Protein AF-0000000069715672 (afdb_homodimer)

pLDDT: mean 90.46, std 9.7, range [53.53, 98.94]

Nearest PDB structures (foldseek):
  7e5w-assembly2_C  TM=7.297E-01  e=6.775E-20  Staphylococcus aureus subsp. aureus N315
  2o20-assembly3_E  TM=8.642E-01  e=7.448E-18  Lactococcus lactis
  7e5w-assembly1_A-2  TM=7.010E-01  e=9.123E-20  Staphylococcus aureus subsp. aureus N315
  3c3k-assembly1_B  TM=8.656E-01  e=1.242E-15  Actinobacillus succinogenes 130Z
  4o5a-assembly1_A-2  TM=8.797E-01  e=1.318E-15  Bifidobacterium animalis subsp. lactis DSM 10140

Solvent-accessible surface area (backbone atoms only — not comparable to full-atom values): 34368 Å² total; per-residue (Å²): 128,70,39,64,59,50,31,9,59,67,42,72,47,53,49,67,51,46,41,36,43,78,46,64,36,84,88,52,53,68,70,55,41,50,39,40,50,49,25,20,61,76,62,62,45,54,73,35,43,48,58,41,26,72,50,64,71,42,52,51,17,36,30,39,34,50,56,57,56,72,41,71,70,59,41,49,40,44,63,58,52,45,27,48,49,26,30,40,47,48,29,48,75,69,68,26,44,39,30,59,44,60,31,72,38,64,68,59,34,29,52,50,53,49,48,38,45,57,22,50,57,30,53,31,33,40,30,61,52,41,63,81,90,38,64,46,58,52,50,32,60,74,67,69,49,41,50,22,25,42,36,66,48,90,64,62,50,82,75,39,26,27,30,30,61,58,42,30,59,51,28,21,50,49,43,50,51,43,37,75,24,56,48,64,39,53,40,44,36,32,77,52,93,74,42,43,68,43,53,38,26,49,50,11,36,45,50,29,25,52,75,70,72,37,72,71,65,77,70,35,54,52,40,98,88,35,68,68,38,44,51,54,36,53,48,49,40,60,74,62,57,42,42,29,37,42,27,72,27,34,68,59,42,49,42,46,53,50,56,35,47,77,72,73,41,43,64,20,85,57,32,18,40,37,34,30,58,53,44,69,61,26,68,48,46,84,53,29,42,16,21,27,36,51,43,52,54,56,49,16,38,50,38,48,52,54,33,51,45,34,57,72,39,79,79,58,76,62,43,82,45,74,42,69,64,44,80,42,86,52,49,13,55,53,57,59,65,82,104,128,72,41,62,59,51,32,9,60,67,43,72,48,54,50,66,52,46,42,37,42,77,44,63,35,84,88,52,53,67,69,56,41,50,41,40,50,50,26,20,60,75,62,63,45,54,72,36,42,47,57,42,24,72,49,63,72,42,55,49,18,35,30,39,34,51,56,58,56,73,42,71,69,59,42,49,40,42,63,57,52,43,26,48,50,26,29,40,47,49,29,47,76,69,68,26,45,38,29,59,43,61,32,72,38,64,67,60,34,29,52,49,53,50,50,38,44,58,22,50,58,28,53,33,36,41,31,62,51,41,61,82,88,37,63,47,58,51,50,32,60,74,67,70,48,40,52,22,26,42,35,66,48,87,64,62,51,83,75,39,26,26,29,30,61,57,42,31,59,52,26,20,49,50,43,48,52,43,38,74,25,55,47,64,40,53,39,44,36,31,77,52,94,74,41,42,68,42,52,38,27,50,50,11,36,44,50,28,25,52,76,70,72,37,72,68,65,77,70,34,55,51,41,98,89,35,68,70,41,44,52,53,38,54,49,48,40,61,74,63,57,43,40,29,36,42,29,70,27,35,68,59,43,47,41,46,52,50,57,35,46,78,72,73,41,43,65,22,85,58,32,19,39,38,35,30,58,53,45,69,63,26,68,48,46,83,54,28,41,16,20,26,35,52,43,51,53,56,50,18,38,50,36,48,52,52,31,50,44,33,56,71,40,79,77,57,76,61,44,81,46,73,42,71,66,45,81,42,86,52,49,13,55,52,57,58,66,83,104

Organism: Streptococcus mutans serotype c (strain ATCC 700610 / UA159) (NCBI:txid210007)

Structure (mmCIF, N/CA/C/O backbone):
data_AF-0000000069715672-model_v1
#
loop_
_entity.id
_entity.type
_entity.pdbx_description
1 polymer 'Maltose operon transcriptional repressor'
#
loop_
_atom_site.group_PDB
_atom_site.id
_atom_site.type_symbol
_atom_site.label_atom_id
_atom_site.label_alt_id
_atom_site.label_comp_id
_atom_site.label_asym_id
_atom_site.label_entity_id
_atom_site.label_seq_id
_atom_site.pdbx_PDB_ins_code
_atom_site.Cartn_x
_atom_site.Cartn_y
_atom_site.Cartn_z
_atom_site.occupancy
_atom_site.B_iso_or_equiv
_atom_site.auth_seq_id
_atom_site.auth_comp_id
_atom_site.auth_asym_id
_atom_site.auth_atom_id
_atom_site.pdbx_PDB_model_num
ATOM 1 N N . MET A 1 1 ? 17.859 -32.969 -11.391 1 56.84 1 MET A N 1
ATOM 2 C CA . MET A 1 1 ? 16.781 -32.656 -10.445 1 56.84 1 MET A CA 1
ATOM 3 C C . MET A 1 1 ? 16.109 -33.938 -9.953 1 56.84 1 MET A C 1
ATOM 5 O O . MET A 1 1 ? 16 -34.906 -10.703 1 56.84 1 MET A O 1
ATOM 9 N N . VAL A 1 2 ? 16.109 -34.031 -8.648 1 67.75 2 VAL A N 1
ATOM 10 C CA . VAL A 1 2 ? 15.453 -35.188 -8.047 1 67.75 2 VAL A CA 1
ATOM 11 C C . VAL A 1 2 ? 14 -35.25 -8.516 1 67.75 2 VAL A C 1
ATOM 13 O O . VAL A 1 2 ? 13.297 -34.219 -8.508 1 67.75 2 VAL A O 1
ATOM 16 N N . THR A 1 3 ? 13.609 -36.312 -9.133 1 72.88 3 THR A N 1
ATOM 17 C CA . THR A 1 3 ? 12.258 -36.5 -9.656 1 72.88 3 THR A CA 1
ATOM 18 C C . THR A 1 3 ? 11.453 -37.438 -8.773 1 72.88 3 THR A C 1
ATOM 20 O O . THR A 1 3 ? 12 -38.062 -7.852 1 72.88 3 THR A O 1
ATOM 23 N N . ILE A 1 4 ? 10.203 -37.406 -9.203 1 77.44 4 ILE A N 1
ATOM 24 C CA . ILE A 1 4 ? 9.305 -38.344 -8.508 1 77.44 4 ILE A CA 1
ATOM 25 C C . ILE A 1 4 ? 9.828 -39.781 -8.656 1 77.44 4 ILE A C 1
ATOM 27 O O . ILE A 1 4 ? 9.711 -40.562 -7.734 1 77.44 4 ILE A O 1
ATOM 31 N N . LYS A 1 5 ? 10.422 -40.031 -9.773 1 81.62 5 LYS A N 1
ATOM 32 C CA . LYS A 1 5 ? 10.969 -41.344 -10.016 1 81.62 5 LYS A CA 1
ATOM 33 C C . LYS A 1 5 ? 12.141 -41.656 -9.078 1 81.62 5 LYS A C 1
ATOM 35 O O . LYS A 1 5 ? 12.281 -42.75 -8.586 1 81.62 5 LYS A O 1
ATOM 40 N N . ASP A 1 6 ? 12.852 -40.562 -8.836 1 85 6 ASP A N 1
ATOM 41 C CA . ASP A 1 6 ? 13.977 -40.719 -7.918 1 85 6 ASP A CA 1
ATOM 42 C C . ASP A 1 6 ? 13.492 -41 -6.496 1 85 6 ASP A C 1
ATOM 44 O O . ASP A 1 6 ? 14.047 -41.844 -5.805 1 85 6 ASP A O 1
ATOM 48 N N . VAL A 1 7 ? 12.484 -40.25 -6.191 1 87.31 7 VAL A N 1
ATOM 49 C CA . VAL A 1 7 ? 11.914 -40.406 -4.859 1 87.31 7 VAL A CA 1
ATOM 50 C C . VAL A 1 7 ? 11.328 -41.812 -4.727 1 87.31 7 VAL A C 1
ATOM 52 O O . VAL A 1 7 ? 11.508 -42.469 -3.703 1 87.31 7 VAL A O 1
ATOM 55 N N . ALA A 1 8 ? 10.688 -42.25 -5.75 1 88.62 8 ALA A N 1
ATOM 56 C CA . ALA A 1 8 ? 10.078 -43.594 -5.758 1 88.62 8 ALA A CA 1
ATOM 57 C C . ALA A 1 8 ? 11.141 -44.688 -5.598 1 88.62 8 ALA A C 1
ATOM 59 O O . ALA A 1 8 ? 10.969 -45.594 -4.809 1 88.62 8 ALA A O 1
ATOM 60 N N . LYS A 1 9 ? 12.156 -44.531 -6.281 1 90.44 9 LYS A N 1
ATOM 61 C CA . LYS A 1 9 ? 13.266 -45.469 -6.211 1 90.44 9 LYS A CA 1
ATOM 62 C C . LYS A 1 9 ? 13.859 -45.531 -4.809 1 90.44 9 LYS A C 1
ATOM 64 O O . LYS A 1 9 ? 14.102 -46.594 -4.262 1 90.44 9 LYS A O 1
ATOM 69 N N . GLU A 1 10 ? 14.031 -44.344 -4.289 1 90.19 10 GLU A N 1
ATOM 70 C CA . GLU A 1 10 ? 14.617 -44.25 -2.959 1 90.19 10 GLU A CA 1
ATOM 71 C C . GLU A 1 10 ? 13.695 -44.844 -1.9 1 90.19 10 GLU A C 1
ATOM 73 O O . GLU A 1 10 ? 14.164 -45.469 -0.957 1 90.19 10 GLU A O 1
ATOM 78 N N . ALA A 1 11 ? 12.477 -44.594 -2.066 1 90.94 11 ALA A N 1
ATOM 79 C CA . ALA A 1 11 ? 11.477 -45.031 -1.094 1 90.94 11 ALA A CA 1
ATOM 80 C C . ALA A 1 11 ? 11.078 -46.469 -1.342 1 90.94 11 ALA A C 1
ATOM 82 O O . ALA A 1 11 ? 10.43 -47.094 -0.502 1 90.94 11 ALA A O 1
ATOM 83 N N . GLY A 1 12 ? 11.43 -47.062 -2.467 1 91.12 12 GLY A N 1
ATOM 84 C CA . GLY A 1 12 ? 11.086 -48.438 -2.807 1 91.12 12 GLY A CA 1
ATOM 85 C C . GLY A 1 12 ? 9.625 -48.594 -3.191 1 91.12 12 GLY A C 1
ATOM 86 O O . GLY A 1 12 ? 8.992 -49.594 -2.822 1 91.12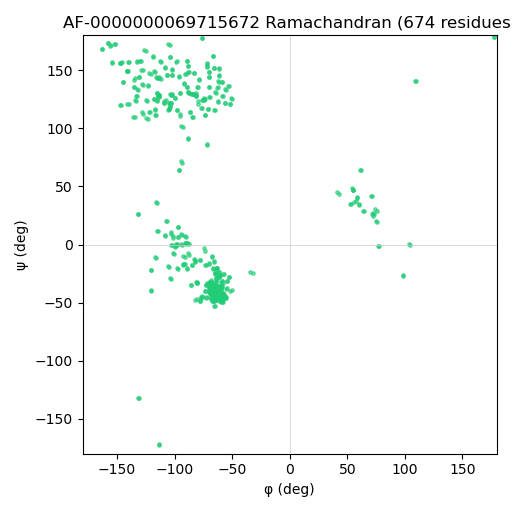 12 GLY A O 1
ATOM 87 N N . VAL A 1 13 ? 9.094 -47.562 -3.752 1 91.94 13 VAL A N 1
ATOM 88 C CA . VAL A 1 13 ? 7.691 -47.625 -4.152 1 91.94 13 VAL A CA 1
ATOM 89 C C . VAL A 1 13 ? 7.559 -47.25 -5.625 1 91.94 13 VAL A C 1
ATOM 91 O O . VAL A 1 13 ? 8.547 -46.875 -6.266 1 91.94 13 VAL A O 1
ATOM 94 N N . ASN A 1 14 ? 6.398 -47.5 -6.219 1 87.81 14 ASN A N 1
ATOM 95 C CA . ASN A 1 14 ? 6.105 -47.031 -7.57 1 87.81 14 ASN A CA 1
ATOM 96 C C . ASN A 1 14 ? 5.926 -45.531 -7.605 1 87.81 14 ASN A C 1
ATOM 98 O O . ASN A 1 14 ? 5.449 -44.938 -6.637 1 87.81 14 ASN A O 1
ATOM 102 N N . PRO A 1 15 ? 6.297 -44.875 -8.734 1 86.5 15 PRO A N 1
ATOM 103 C CA . PRO A 1 15 ? 6.082 -43.438 -8.859 1 86.5 15 PRO A CA 1
ATOM 104 C C . PRO A 1 15 ? 4.641 -43.031 -8.578 1 86.5 15 PRO A C 1
ATOM 106 O O . PRO A 1 15 ? 4.398 -41.969 -8.008 1 86.5 15 PRO A O 1
ATOM 109 N N . SER A 1 16 ? 3.76 -43.969 -8.844 1 80.69 16 SER A N 1
ATOM 110 C CA . SER A 1 16 ? 2.352 -43.688 -8.586 1 80.69 16 SER A CA 1
ATOM 111 C C . SER A 1 16 ? 2.066 -43.594 -7.094 1 80.69 16 SER A C 1
ATOM 113 O O . SER A 1 16 ? 1.187 -42.844 -6.672 1 80.69 16 SER A O 1
ATOM 115 N N . THR A 1 17 ? 2.82 -44.375 -6.367 1 84.81 17 THR A N 1
ATOM 116 C CA . THR A 1 17 ? 2.664 -44.344 -4.918 1 84.81 17 THR A CA 1
ATOM 117 C C . THR A 1 17 ? 3.143 -43 -4.348 1 84.81 17 THR A C 1
ATOM 119 O O . THR A 1 17 ? 2.516 -42.438 -3.439 1 84.81 17 THR A O 1
ATOM 122 N N . VAL A 1 18 ? 4.215 -42.469 -4.973 1 81.12 18 VAL A N 1
ATOM 123 C CA . VAL A 1 18 ? 4.719 -41.188 -4.547 1 81.12 18 VAL A CA 1
ATOM 124 C C . VAL A 1 18 ? 3.67 -40.094 -4.812 1 81.12 18 VAL A C 1
ATOM 126 O O . VAL A 1 18 ? 3.396 -39.25 -3.947 1 81.12 18 VAL A O 1
ATOM 129 N N . SER A 1 19 ? 3.051 -40.25 -5.875 1 76.25 19 SER A N 1
ATOM 130 C CA . SER A 1 19 ? 1.996 -39.312 -6.234 1 76.25 19 SER A CA 1
ATOM 131 C C . SER A 1 19 ? 0.83 -39.375 -5.254 1 76.25 19 SER A C 1
ATOM 133 O O . SER A 1 19 ? 0.292 -38.344 -4.836 1 76.25 19 SER A O 1
ATOM 135 N N . ARG A 1 20 ? 0.562 -40.594 -4.918 1 77.12 20 ARG A N 1
ATOM 136 C CA . ARG A 1 20 ? -0.55 -40.812 -3.998 1 77.12 20 ARG A CA 1
ATOM 137 C C . ARG A 1 20 ? -0.201 -40.312 -2.596 1 77.12 20 ARG A C 1
ATOM 139 O O . ARG A 1 20 ? -1.068 -39.812 -1.869 1 77.12 20 ARG A O 1
ATOM 146 N N . VAL A 1 21 ? 1.044 -40.438 -2.26 1 76.75 21 VAL A N 1
ATOM 147 C CA . VAL A 1 21 ? 1.512 -39.938 -0.976 1 76.75 21 VAL A CA 1
ATOM 148 C C . VAL A 1 21 ? 1.427 -38.406 -0.965 1 76.75 21 VAL A C 1
ATOM 150 O O . VAL A 1 21 ? 0.975 -37.812 0.015 1 76.75 21 VAL A O 1
ATOM 153 N N . LEU A 1 22 ? 1.828 -37.812 -2.086 1 74.38 22 LEU A N 1
ATOM 154 C CA . LEU A 1 22 ? 1.81 -36.375 -2.205 1 74.38 22 LEU A CA 1
ATOM 155 C C . LEU A 1 22 ? 0.383 -35.844 -2.133 1 74.38 22 LEU A C 1
ATOM 157 O O . LEU A 1 22 ? 0.158 -34.719 -1.671 1 74.38 22 LEU A O 1
ATOM 161 N N . LYS A 1 23 ? -0.587 -36.781 -2.424 1 70.5 23 LYS A N 1
ATOM 162 C CA . LYS A 1 23 ? -2.012 -36.469 -2.371 1 70.5 23 LYS A CA 1
ATOM 163 C C . LYS A 1 23 ? -2.604 -36.812 -1.012 1 70.5 23 LYS A C 1
ATOM 165 O O . LYS A 1 23 ? -3.824 -36.812 -0.833 1 70.5 23 LYS A O 1
ATOM 170 N N . ASN A 1 24 ? -1.722 -37.125 -0.187 1 72.38 24 ASN A N 1
ATOM 171 C CA . ASN A 1 24 ? -2.143 -37.625 1.109 1 72.38 24 ASN A CA 1
ATOM 172 C C . ASN A 1 24 ? -3.299 -38.625 0.968 1 72.38 24 ASN A C 1
ATOM 174 O O . ASN A 1 24 ? -4.281 -38.531 1.704 1 72.38 24 ASN A O 1
ATOM 178 N N . SER A 1 25 ? -3.166 -39.469 0.034 1 71.75 25 SER A N 1
ATOM 179 C CA . SER A 1 25 ? -4.207 -40.438 -0.252 1 71.75 25 SER A CA 1
ATOM 180 C C . SER A 1 25 ? -4.402 -41.406 0.92 1 71.75 25 SER A C 1
ATOM 182 O O . SER A 1 25 ? -3.43 -41.875 1.497 1 71.75 25 SER A O 1
ATOM 184 N N . SER A 1 26 ? -5.609 -41.531 1.248 1 76.5 26 SER A N 1
ATOM 185 C CA . SER A 1 26 ? -5.941 -42.438 2.344 1 76.5 26 SER A CA 1
ATOM 186 C C . SER A 1 26 ? -5.629 -43.875 1.981 1 76.5 26 SER A C 1
ATOM 188 O O . SER A 1 26 ? -5.539 -44.75 2.859 1 76.5 26 SER A O 1
ATOM 190 N N . SER A 1 27 ? -5.418 -44.156 0.786 1 81.38 27 SER A N 1
ATOM 191 C CA . SER A 1 27 ? -5.168 -45.5 0.332 1 81.38 27 SER A CA 1
ATOM 192 C C . SER A 1 27 ? -3.734 -45.938 0.634 1 81.38 27 SER A C 1
ATOM 194 O O . SER A 1 27 ? -3.398 -47.125 0.521 1 81.38 27 SER A O 1
ATOM 196 N N . ILE A 1 28 ? -2.969 -44.969 0.975 1 83.75 28 ILE A N 1
ATOM 197 C CA . ILE A 1 28 ? -1.564 -45.25 1.244 1 83.75 28 ILE A CA 1
ATOM 198 C C . ILE A 1 28 ? -1.325 -45.281 2.752 1 83.75 28 ILE A C 1
ATOM 200 O O . ILE A 1 28 ? -1.809 -44.438 3.484 1 83.75 28 ILE A O 1
ATOM 204 N N . SER A 1 29 ? -0.713 -46.344 3.213 1 86.75 29 SER A N 1
ATOM 205 C CA . SER A 1 29 ? -0.431 -46.5 4.637 1 86.75 29 SER A CA 1
ATOM 206 C C . SER A 1 29 ? 0.486 -45.406 5.145 1 86.75 29 SER A C 1
ATOM 208 O O . SER A 1 29 ? 1.269 -44.844 4.379 1 86.75 29 SER A O 1
ATOM 210 N N . GLN A 1 30 ? 0.321 -45.125 6.434 1 88.12 30 GLN A N 1
ATOM 211 C CA . GLN A 1 30 ? 1.159 -44.094 7.059 1 88.12 30 GLN A CA 1
ATOM 212 C C . GLN A 1 30 ? 2.637 -44.469 6.949 1 88.12 30 GLN A C 1
ATOM 214 O O . GLN A 1 30 ? 3.484 -43.594 6.758 1 88.12 30 GLN A O 1
ATOM 219 N N . LYS A 1 31 ? 2.842 -45.719 7.062 1 88.62 31 LYS A N 1
ATOM 220 C CA . LYS A 1 31 ? 4.219 -46.188 6.965 1 88.62 31 LYS A CA 1
ATOM 221 C C . LYS A 1 31 ? 4.832 -45.812 5.617 1 88.62 31 LYS A C 1
ATOM 223 O O . LYS A 1 31 ? 5.969 -45.344 5.555 1 88.62 31 LYS A O 1
ATOM 228 N N . THR A 1 32 ? 4.082 -46 4.578 1 90.12 32 THR A N 1
ATOM 229 C CA . THR A 1 32 ? 4.547 -45.688 3.232 1 90.12 32 THR A CA 1
ATOM 230 C C . THR A 1 32 ? 4.684 -44.188 3.049 1 90.12 32 THR A C 1
ATOM 232 O O . THR A 1 32 ? 5.641 -43.719 2.43 1 90.12 32 THR A O 1
ATOM 235 N N . LYS A 1 33 ? 3.789 -43.406 3.516 1 89.69 33 LYS A N 1
ATOM 236 C CA . LYS A 1 33 ? 3.861 -41.938 3.467 1 89.69 33 LYS A CA 1
ATOM 237 C C . LYS A 1 33 ? 5.148 -41.438 4.109 1 89.69 33 LYS A C 1
ATOM 239 O O . LYS A 1 33 ? 5.832 -40.594 3.549 1 89.69 33 LYS A O 1
ATOM 244 N N . ASP A 1 34 ? 5.402 -42.031 5.25 1 88.38 34 ASP A N 1
ATOM 245 C CA . ASP A 1 34 ? 6.598 -41.625 5.977 1 88.38 34 ASP A CA 1
ATOM 246 C C . ASP A 1 34 ? 7.859 -41.938 5.176 1 88.38 34 ASP A C 1
ATOM 248 O O . ASP A 1 34 ? 8.789 -41.125 5.133 1 88.38 34 ASP A O 1
ATOM 252 N N . ARG A 1 35 ? 7.859 -43.125 4.629 1 89.06 35 ARG A N 1
ATOM 253 C CA . ARG A 1 35 ? 9.008 -43.531 3.832 1 89.06 35 ARG A CA 1
ATOM 254 C C . ARG A 1 35 ? 9.227 -42.594 2.648 1 89.06 35 ARG A C 1
ATOM 256 O O . ARG A 1 35 ? 10.359 -42.219 2.344 1 89.06 35 ARG A O 1
ATOM 263 N N . VAL A 1 36 ? 8.164 -42.281 2.039 1 88.19 36 VAL A N 1
ATOM 264 C CA . VAL A 1 36 ? 8.234 -41.406 0.876 1 88.19 36 VAL A CA 1
ATOM 265 C C . VAL A 1 36 ? 8.68 -40.031 1.31 1 88.19 36 VAL A C 1
ATOM 267 O O . VAL A 1 36 ? 9.531 -39.406 0.662 1 88.19 36 VAL A O 1
ATOM 270 N N . GLN A 1 37 ? 8.141 -39.562 2.385 1 85.75 37 GLN A N 1
ATOM 271 C CA . GLN A 1 37 ? 8.516 -38.25 2.898 1 85.75 37 GLN A CA 1
ATOM 272 C C . GLN A 1 37 ? 9.992 -38.188 3.27 1 85.75 37 GLN A C 1
ATOM 274 O O . GLN A 1 37 ? 10.672 -37.219 3.014 1 85.75 37 GLN A O 1
ATOM 279 N N . GLN A 1 38 ? 10.422 -39.281 3.943 1 85.88 38 GLN A N 1
ATOM 280 C CA . GLN A 1 38 ? 11.836 -39.375 4.289 1 85.88 38 GLN A CA 1
ATOM 281 C C . GLN A 1 38 ? 12.711 -39.375 3.037 1 85.88 38 GLN A C 1
ATOM 283 O O . GLN A 1 38 ? 13.75 -38.688 3.004 1 85.88 38 GLN A O 1
ATOM 288 N N . ALA A 1 39 ? 12.297 -40.094 2.053 1 86.62 39 ALA A N 1
ATOM 289 C CA . ALA A 1 39 ? 13.031 -40.125 0.792 1 86.62 39 ALA A CA 1
ATOM 290 C C . ALA A 1 39 ? 13.094 -38.75 0.157 1 86.62 39 ALA A C 1
ATOM 292 O O . ALA A 1 39 ? 14.125 -38.344 -0.384 1 86.62 39 ALA A O 1
ATOM 293 N N . MET A 1 40 ? 11.969 -38.062 0.227 1 80.69 40 MET A N 1
ATOM 294 C CA . MET A 1 40 ? 11.922 -36.719 -0.307 1 80.69 40 MET A CA 1
ATOM 295 C C . MET A 1 40 ? 12.906 -35.812 0.424 1 80.69 40 MET A C 1
ATOM 297 O O . MET A 1 40 ? 13.625 -35.031 -0.206 1 80.69 40 MET A O 1
ATOM 301 N N . THR A 1 41 ? 12.891 -35.938 1.688 1 77.81 41 THR A N 1
ATOM 302 C CA . THR A 1 41 ? 13.789 -35.156 2.52 1 77.81 41 THR A CA 1
ATOM 303 C C . THR A 1 41 ? 15.242 -35.469 2.213 1 77.81 41 THR A C 1
ATOM 305 O O . THR A 1 41 ? 16.062 -34.562 2.027 1 77.81 41 THR A O 1
ATOM 308 N N . ASP A 1 42 ? 15.492 -36.781 2.182 1 79 42 ASP A N 1
ATOM 309 C CA . ASP A 1 42 ? 16.859 -37.25 1.957 1 79 42 ASP A CA 1
ATOM 310 C C . ASP A 1 42 ? 17.391 -36.781 0.611 1 79 42 ASP A C 1
ATOM 312 O O . ASP A 1 42 ? 18.578 -36.438 0.49 1 79 42 ASP A O 1
ATOM 316 N N . LEU A 1 43 ? 16.469 -36.75 -0.317 1 80.56 43 LEU A N 1
ATOM 317 C CA . LEU A 1 43 ? 16.891 -36.406 -1.671 1 80.56 43 LEU A CA 1
ATOM 318 C C . LEU A 1 43 ? 16.75 -34.906 -1.911 1 80.56 43 LEU A C 1
ATOM 320 O O . LEU A 1 43 ? 17.156 -34.375 -2.955 1 80.56 43 LEU A O 1
ATOM 324 N N . GLY A 1 44 ? 16.109 -34.312 -0.968 1 72.31 44 GLY A N 1
ATOM 325 C CA . GLY A 1 44 ? 15.844 -32.906 -1.137 1 72.31 44 GLY A CA 1
ATOM 326 C C . GLY A 1 44 ? 14.789 -32.594 -2.188 1 72.31 44 GLY A C 1
ATOM 327 O O . GLY A 1 44 ? 14.875 -31.609 -2.906 1 72.31 44 GLY A O 1
ATOM 328 N N . TYR A 1 45 ? 13.938 -33.688 -2.311 1 69.94 45 TYR A N 1
ATOM 329 C CA . TYR A 1 45 ? 12.906 -33.562 -3.336 1 69.94 45 TYR A CA 1
ATOM 330 C C . TYR A 1 45 ? 11.797 -32.625 -2.883 1 69.94 45 TYR A C 1
ATOM 332 O O . TYR A 1 45 ? 11.273 -32.75 -1.775 1 69.94 45 TYR A O 1
ATOM 340 N N . VAL A 1 46 ? 11.586 -31.594 -3.768 1 67 46 VAL A N 1
ATOM 341 C CA . VAL A 1 46 ? 10.43 -30.719 -3.611 1 67 46 VAL A CA 1
ATOM 342 C C . VAL A 1 46 ? 9.508 -30.859 -4.82 1 67 46 VAL A C 1
ATOM 344 O O . VAL A 1 46 ? 9.938 -30.672 -5.961 1 67 46 VAL A O 1
ATOM 347 N N . PRO A 1 47 ? 8.266 -31.5 -4.48 1 64.5 47 PRO A N 1
ATOM 348 C CA . PRO A 1 47 ? 7.367 -31.672 -5.625 1 64.5 47 PRO A CA 1
ATOM 349 C C . PRO A 1 47 ? 7.168 -30.375 -6.418 1 64.5 47 PRO A C 1
ATOM 351 O O . PRO A 1 47 ? 6.992 -29.312 -5.824 1 64.5 47 PRO A O 1
ATOM 354 N N . ASN A 1 48 ? 7.477 -30.578 -7.727 1 67.19 48 ASN A N 1
ATOM 355 C CA . ASN A 1 48 ? 7.219 -29.406 -8.562 1 67.19 48 ASN A CA 1
ATOM 356 C C . ASN A 1 48 ? 5.727 -29.172 -8.758 1 67.19 48 ASN A C 1
ATOM 358 O O . ASN A 1 48 ? 4.918 -30.078 -8.547 1 67.19 48 ASN A O 1
ATOM 362 N N . LEU A 1 49 ? 5.363 -27.969 -8.977 1 65.81 49 LEU A N 1
ATOM 363 C CA . LEU A 1 49 ? 3.973 -27.531 -9.078 1 65.81 49 LEU A CA 1
ATOM 364 C C . LEU A 1 49 ? 3.193 -28.422 -10.039 1 65.81 49 LEU A C 1
ATOM 366 O O . LEU A 1 49 ? 2.049 -28.797 -9.766 1 65.81 49 LEU A O 1
ATOM 370 N N . ALA A 1 50 ? 3.836 -28.781 -11.078 1 63.56 50 ALA A N 1
ATOM 371 C CA . ALA A 1 50 ? 3.158 -29.609 -12.07 1 63.56 50 ALA A CA 1
ATOM 372 C C . ALA A 1 50 ? 2.75 -30.953 -11.484 1 63.56 50 ALA A C 1
ATOM 374 O O . ALA A 1 50 ? 1.628 -31.422 -11.703 1 63.56 50 ALA A O 1
ATOM 375 N N . ALA A 1 51 ? 3.633 -31.469 -10.75 1 61.12 51 ALA A N 1
ATOM 376 C CA . ALA A 1 51 ? 3.363 -32.75 -10.125 1 61.12 51 ALA A CA 1
ATOM 377 C C . ALA A 1 51 ? 2.275 -32.625 -9.062 1 61.12 51 ALA A C 1
ATOM 379 O O . ALA A 1 51 ? 1.405 -33.5 -8.953 1 61.12 51 ALA A O 1
ATOM 380 N N . GLN A 1 52 ? 2.393 -31.578 -8.414 1 63.75 52 GLN A N 1
ATOM 381 C CA . GLN A 1 52 ? 1.401 -31.344 -7.363 1 63.75 52 GLN A CA 1
ATOM 382 C C . GLN A 1 52 ? 0.013 -31.125 -7.961 1 63.75 52 GLN A C 1
ATOM 384 O O . GLN A 1 52 ? -0.977 -31.656 -7.449 1 63.75 52 GLN A O 1
ATOM 389 N N . MET A 1 53 ? 0.019 -30.391 -8.969 1 66.5 53 MET A N 1
ATOM 390 C CA . MET A 1 53 ? -1.245 -30.094 -9.641 1 66.5 53 MET A CA 1
ATOM 391 C C . MET A 1 53 ? -1.86 -31.359 -10.219 1 66.5 53 MET A C 1
ATOM 393 O O . MET A 1 53 ? -3.076 -31.562 -10.148 1 66.5 53 MET A O 1
ATOM 397 N N . LEU A 1 54 ? -1.056 -32.188 -10.734 1 59.03 54 LEU A N 1
ATOM 398 C CA . LEU A 1 54 ? -1.528 -33.438 -11.305 1 59.03 54 LEU A CA 1
ATOM 399 C C . LEU A 1 54 ? -2.061 -34.375 -10.211 1 59.03 54 LEU A C 1
ATOM 401 O O . LEU A 1 54 ? -3.033 -35.094 -10.43 1 59.03 54 LEU A O 1
ATOM 405 N N . ALA A 1 55 ? -1.447 -34.188 -9.117 1 56.19 55 ALA A N 1
ATOM 406 C CA . ALA A 1 55 ? -1.823 -35.062 -8.008 1 56.19 55 ALA A CA 1
ATOM 407 C C . ALA A 1 55 ? -3.08 -34.562 -7.309 1 56.19 55 ALA A C 1
ATOM 409 O O . ALA A 1 55 ? -4.012 -35.344 -7.059 1 56.19 55 ALA A O 1
ATOM 410 N N . SER A 1 56 ? -3.117 -33.344 -7.016 1 62.81 56 SER A N 1
ATOM 411 C CA . SER A 1 56 ? -4.176 -32.812 -6.164 1 62.81 56 SER A CA 1
ATOM 412 C C . SER A 1 56 ? -5.203 -32.031 -6.98 1 62.81 56 SER A C 1
ATOM 414 O O . SER A 1 56 ? -6.324 -31.797 -6.52 1 62.81 56 SER A O 1
ATOM 416 N N . GLY A 1 57 ? -4.797 -31.641 -8.148 1 70.56 57 GLY A N 1
ATOM 417 C CA . GLY A 1 57 ? -5.645 -30.75 -8.93 1 70.56 57 GLY A CA 1
ATOM 418 C C . GLY A 1 57 ? -5.59 -29.312 -8.461 1 70.56 57 GLY A C 1
ATOM 419 O O . GLY A 1 57 ? -6.266 -28.438 -9.016 1 70.56 57 GLY A O 1
ATOM 420 N N . LEU A 1 58 ? -4.777 -29.203 -7.383 1 79.12 58 LEU A N 1
ATOM 421 C CA . LEU A 1 58 ? -4.691 -27.859 -6.82 1 79.12 58 LEU A CA 1
ATOM 422 C C . LEU A 1 58 ? -3.35 -27.219 -7.156 1 79.12 58 LEU A C 1
ATOM 424 O O . LEU A 1 58 ? -2.322 -27.891 -7.199 1 79.12 58 LEU A O 1
ATOM 428 N N . THR A 1 59 ? -3.402 -25.953 -7.336 1 85.12 59 THR A N 1
ATOM 429 C CA . THR A 1 59 ? -2.195 -25.188 -7.613 1 85.12 59 THR A CA 1
ATOM 430 C C . THR A 1 59 ? -1.551 -24.703 -6.316 1 85.12 59 THR A C 1
ATOM 432 O O . THR A 1 59 ? -0.382 -24.312 -6.305 1 85.12 59 THR A O 1
ATOM 435 N N . HIS A 1 60 ? -2.289 -24.641 -5.223 1 89 60 HIS A N 1
ATOM 436 C CA . HIS A 1 60 ? -1.882 -24.078 -3.945 1 89 60 HIS A CA 1
ATOM 437 C C . HIS A 1 60 ? -1.489 -22.609 -4.098 1 89 60 HIS A C 1
ATOM 439 O O . HIS A 1 60 ? -0.456 -22.188 -3.578 1 89 60 HIS A O 1
ATOM 445 N N . CYS A 1 61 ? -2.242 -21.953 -4.871 1 93.06 61 CYS A N 1
ATOM 446 C CA . CYS A 1 61 ? -2.117 -20.516 -5.09 1 93.06 61 CYS A CA 1
ATOM 447 C C . CYS A 1 61 ? -3.48 -19.844 -5.062 1 93.06 61 CYS A C 1
ATOM 449 O O . CYS A 1 61 ? -4.457 -20.375 -5.59 1 93.06 61 CYS A O 1
ATOM 451 N N . VAL A 1 62 ? -3.531 -18.734 -4.375 1 96.62 62 VAL A N 1
ATOM 452 C CA . VAL A 1 62 ? -4.766 -17.953 -4.383 1 96.62 62 VAL A CA 1
ATOM 453 C C . VAL A 1 62 ? -4.527 -16.625 -5.074 1 96.62 62 VAL A C 1
ATOM 455 O O . VAL A 1 62 ? -3.422 -16.078 -5.027 1 96.62 62 VAL A O 1
ATOM 458 N N . GLY A 1 63 ? -5.535 -16.188 -5.785 1 97.94 63 GLY A N 1
ATOM 459 C CA . GLY A 1 63 ? -5.48 -14.883 -6.422 1 97.94 63 GLY A CA 1
ATOM 460 C C . GLY A 1 63 ? -6.133 -13.789 -5.598 1 97.94 63 GLY A C 1
ATOM 461 O O . GLY A 1 63 ? -7.223 -13.977 -5.059 1 97.94 63 GLY A O 1
ATOM 462 N N . VAL A 1 64 ? -5.441 -12.703 -5.422 1 98.38 64 VAL A N 1
ATOM 463 C CA . VAL A 1 64 ? -6.023 -11.523 -4.785 1 98.38 64 VAL A CA 1
ATOM 464 C C . VAL A 1 64 ? -6.316 -10.461 -5.84 1 98.38 64 VAL A C 1
ATOM 466 O O . VAL A 1 64 ? -5.406 -10 -6.535 1 98.38 64 VAL A O 1
ATOM 469 N N . VAL A 1 65 ? -7.598 -10.062 -5.926 1 97.62 65 VAL A N 1
ATOM 470 C CA . VAL A 1 65 ? -8.062 -9.148 -6.961 1 97.62 65 VAL A CA 1
ATOM 471 C C . VAL A 1 65 ? -8.281 -7.758 -6.367 1 97.62 65 VAL A C 1
ATOM 473 O O . VAL A 1 65 ? -9.117 -7.586 -5.473 1 97.62 65 VAL A O 1
ATOM 476 N N . PHE A 1 66 ? -7.516 -6.82 -6.848 1 95.5 66 PHE A N 1
ATOM 477 C CA . PHE A 1 66 ? -7.656 -5.434 -6.422 1 95.5 66 PHE A CA 1
ATOM 478 C C . PHE A 1 66 ? -8.672 -4.703 -7.289 1 95.5 66 PHE A C 1
ATOM 480 O O . PHE A 1 66 ? -8.922 -5.094 -8.43 1 95.5 66 PHE A O 1
ATOM 487 N N . PRO A 1 67 ? -9.297 -3.662 -6.711 1 91.5 67 PRO A N 1
ATOM 488 C CA . PRO A 1 67 ? -10.086 -2.809 -7.602 1 91.5 67 PRO A CA 1
ATOM 489 C C . PRO A 1 67 ? -9.219 -2.057 -8.609 1 91.5 67 PRO A C 1
ATOM 491 O O . PRO A 1 67 ? -7.996 -2.018 -8.477 1 91.5 67 PRO A O 1
ATOM 494 N N . PRO A 1 68 ? -9.906 -1.582 -9.633 1 87.75 68 PRO A N 1
ATOM 495 C CA . PRO A 1 68 ? -9.117 -0.74 -10.531 1 87.75 68 PRO A CA 1
ATOM 496 C C . PRO A 1 68 ? -8.375 0.376 -9.797 1 87.75 68 PRO A C 1
ATOM 498 O O . PRO A 1 68 ? -8.984 1.124 -9.031 1 87.75 68 PRO A O 1
ATOM 501 N N . LEU A 1 69 ? -7.082 0.357 -9.93 1 81.81 69 LEU A N 1
ATOM 502 C CA . LEU A 1 69 ? -6.215 1.303 -9.234 1 81.81 69 LEU A CA 1
ATOM 503 C C . LEU A 1 69 ? -5.867 2.482 -10.141 1 81.81 69 LEU A C 1
ATOM 505 O O . LEU A 1 69 ? -4.703 2.672 -10.5 1 81.81 69 LEU A O 1
ATOM 509 N N . THR A 1 70 ? -6.891 3.262 -10.523 1 75.62 70 THR A N 1
ATOM 510 C CA . THR A 1 70 ? -6.734 4.301 -11.539 1 75.62 70 THR A CA 1
ATOM 511 C C . THR A 1 70 ? -6.406 5.641 -10.891 1 75.62 70 THR A C 1
ATOM 513 O O . THR A 1 70 ? -5.957 6.57 -11.562 1 75.62 70 THR A O 1
ATOM 516 N N . SER A 1 71 ? -6.637 5.805 -9.578 1 73.5 71 SER A N 1
ATOM 517 C CA . SER A 1 71 ? -6.375 7.086 -8.93 1 73.5 71 SER A CA 1
ATOM 518 C C . SER A 1 71 ? -5.27 6.965 -7.887 1 73.5 71 SER A C 1
ATOM 520 O O . SER A 1 71 ? -5.148 5.934 -7.223 1 73.5 71 SER A O 1
ATOM 522 N N . PRO A 1 72 ? -4.465 8.07 -7.82 1 70.19 72 PRO A N 1
ATOM 523 C CA . PRO A 1 72 ? -3.43 8.078 -6.781 1 70.19 72 PRO A CA 1
ATOM 524 C C . PRO A 1 72 ? -3.992 7.836 -5.383 1 70.19 72 PRO A C 1
ATOM 526 O O . PRO A 1 72 ? -3.344 7.191 -4.559 1 70.19 72 PRO A O 1
ATOM 529 N N . ASP A 1 73 ? -5.203 8.273 -5.172 1 71.88 73 ASP A N 1
ATOM 530 C CA . ASP A 1 73 ? -5.797 8.133 -3.85 1 71.88 73 ASP A CA 1
ATOM 531 C C . ASP A 1 73 ? -6.086 6.664 -3.535 1 71.88 73 ASP A C 1
ATOM 533 O O . ASP A 1 73 ? -5.914 6.223 -2.396 1 71.88 73 ASP A O 1
ATOM 537 N N . ARG A 1 74 ? -6.473 5.969 -4.566 1 75.31 74 ARG A N 1
ATOM 538 C CA . ARG A 1 74 ? -6.738 4.547 -4.371 1 75.31 74 ARG A CA 1
ATOM 539 C C . ARG A 1 74 ? -5.438 3.764 -4.211 1 75.31 74 ARG A C 1
ATOM 541 O O . ARG A 1 74 ? -5.344 2.865 -3.371 1 75.31 74 ARG A O 1
ATOM 548 N N . LEU A 1 75 ? -4.492 4.145 -5.004 1 76.88 75 LEU A N 1
ATOM 549 C CA . LEU A 1 75 ? -3.199 3.471 -4.969 1 76.88 75 LEU A CA 1
ATOM 550 C C . LEU A 1 75 ? -2.508 3.693 -3.627 1 76.88 75 LEU A C 1
ATOM 552 O O . LEU A 1 75 ? -1.712 2.861 -3.188 1 76.88 75 LEU A O 1
ATOM 556 N N . SER A 1 76 ? -2.9 4.77 -3.025 1 78.19 76 SER A N 1
ATOM 557 C CA . SER A 1 76 ? -2.223 5.152 -1.79 1 78.19 76 SER A CA 1
ATOM 558 C C . SER A 1 76 ? -3.004 4.688 -0.565 1 78.19 76 SER A C 1
ATOM 560 O O . SER A 1 76 ? -2.643 5.016 0.568 1 78.19 76 SER A O 1
ATOM 562 N N . GLU A 1 77 ? -4.051 3.93 -0.786 1 84.38 77 GLU A N 1
ATOM 563 C CA . GLU A 1 77 ? -4.836 3.418 0.334 1 84.38 77 GLU A CA 1
ATOM 564 C C . GLU A 1 77 ? -4.074 2.34 1.098 1 84.38 77 GLU A C 1
ATOM 566 O O . GLU A 1 77 ? -3.793 1.269 0.555 1 84.38 77 GLU A O 1
ATOM 571 N N . PRO A 1 78 ? -3.77 2.629 2.377 1 89.06 78 PRO A N 1
ATOM 572 C CA . PRO A 1 78 ? -2.955 1.688 3.152 1 89.06 78 PRO A CA 1
ATOM 573 C C . PRO A 1 78 ? -3.633 0.333 3.334 1 89.06 78 PRO A C 1
ATOM 575 O O . PRO A 1 78 ? -2.955 -0.675 3.555 1 89.06 78 PRO A O 1
ATOM 578 N N . PHE A 1 79 ? -4.938 0.283 3.174 1 91.56 79 PHE A N 1
ATOM 579 C CA . PHE A 1 79 ? -5.719 -0.935 3.357 1 91.56 79 PHE A CA 1
ATOM 580 C C . PHE A 1 79 ? -5.184 -2.061 2.48 1 91.56 79 PHE A C 1
ATOM 582 O O . PHE A 1 79 ? -5.066 -3.203 2.93 1 91.56 79 PHE A O 1
ATOM 589 N N . PHE A 1 80 ? -4.766 -1.767 1.296 1 93 80 PHE A N 1
ATOM 590 C CA . PHE A 1 80 ? -4.461 -2.787 0.301 1 93 80 PHE A CA 1
ATOM 591 C C . PHE A 1 80 ? -3.168 -3.516 0.652 1 93 80 PHE A C 1
ATOM 593 O O . PHE A 1 80 ? -3.119 -4.746 0.633 1 93 80 PHE A O 1
ATOM 600 N N . MET A 1 81 ? -2.168 -2.779 1.012 1 92.38 81 MET A N 1
ATOM 601 C CA . MET A 1 81 ? -0.924 -3.449 1.379 1 92.38 81 MET A CA 1
ATOM 602 C C . MET A 1 81 ? -1.076 -4.195 2.701 1 92.38 81 MET A C 1
ATOM 604 O O . MET A 1 81 ? -0.502 -5.27 2.881 1 92.38 81 MET A O 1
ATOM 608 N N . GLU A 1 82 ? -1.847 -3.613 3.584 1 93.12 82 GLU A N 1
ATOM 609 C CA . GLU A 1 82 ? -2.061 -4.242 4.883 1 93.12 82 GLU A CA 1
ATOM 610 C C . GLU A 1 82 ? -2.783 -5.578 4.734 1 93.12 82 GLU A C 1
ATOM 612 O O . GLU A 1 82 ? -2.367 -6.582 5.316 1 93.12 82 GLU A O 1
ATOM 617 N N . ILE A 1 83 ? -3.824 -5.555 3.965 1 95.56 83 ILE A N 1
ATOM 618 C CA . ILE A 1 83 ? -4.609 -6.777 3.842 1 95.56 83 ILE A CA 1
ATOM 619 C C . ILE A 1 83 ? -3.84 -7.801 3.01 1 95.56 83 ILE A C 1
ATOM 621 O O . ILE A 1 83 ? -3.924 -9.008 3.264 1 95.56 83 ILE A O 1
ATOM 625 N N . LEU A 1 84 ? -3.094 -7.332 2.023 1 95.44 84 LEU A N 1
ATOM 626 C CA . LEU A 1 84 ? -2.275 -8.242 1.225 1 95.44 84 LEU A CA 1
ATOM 627 C C . LEU A 1 84 ? -1.247 -8.953 2.096 1 95.44 84 LEU A C 1
ATOM 629 O O . LEU A 1 84 ? -1.036 -10.156 1.952 1 95.44 84 LEU A O 1
ATOM 633 N N . ALA A 1 85 ? -0.618 -8.211 2.971 1 94.5 85 ALA A N 1
ATOM 634 C CA . ALA A 1 85 ? 0.35 -8.789 3.896 1 94.5 85 ALA A CA 1
ATOM 635 C C . ALA A 1 85 ? -0.308 -9.836 4.797 1 94.5 85 ALA A C 1
ATOM 637 O O . ALA A 1 85 ? 0.249 -10.914 5.016 1 94.5 85 ALA A O 1
ATOM 638 N N . ALA A 1 86 ? -1.492 -9.516 5.281 1 95.44 86 ALA A N 1
ATOM 639 C CA . ALA A 1 86 ? -2.225 -10.438 6.148 1 95.44 86 ALA A CA 1
ATOM 640 C C . ALA A 1 86 ? -2.59 -11.719 5.41 1 95.44 86 ALA A C 1
ATOM 642 O O . ALA A 1 86 ? -2.406 -12.82 5.934 1 95.44 86 ALA A O 1
ATOM 643 N N . ILE A 1 87 ? -3.07 -11.586 4.188 1 97.56 87 ILE A N 1
ATOM 644 C CA . ILE A 1 87 ? -3.449 -12.727 3.365 1 97.56 87 ILE A CA 1
ATOM 645 C C . ILE A 1 87 ? -2.221 -13.586 3.074 1 97.56 87 ILE A C 1
ATOM 647 O O . ILE A 1 87 ? -2.264 -14.812 3.211 1 97.56 87 ILE A O 1
ATOM 651 N N . ASN A 1 88 ? -1.134 -12.922 2.684 1 96.44 88 ASN A N 1
ATOM 652 C CA . ASN A 1 88 ? 0.082 -13.648 2.336 1 96.44 88 ASN A CA 1
ATOM 653 C C . ASN A 1 88 ? 0.649 -14.398 3.539 1 96.44 88 ASN A C 1
ATOM 655 O O . ASN A 1 88 ? 1.141 -15.523 3.402 1 96.44 88 ASN A O 1
ATOM 659 N N . ASN A 1 89 ? 0.647 -13.734 4.68 1 93.88 89 ASN A N 1
ATOM 660 C CA . ASN A 1 89 ? 1.129 -14.391 5.887 1 93.88 89 ASN A CA 1
ATOM 661 C C . ASN A 1 89 ? 0.33 -15.656 6.191 1 93.88 89 ASN A C 1
ATOM 663 O O . ASN A 1 89 ? 0.907 -16.703 6.484 1 93.88 89 ASN A O 1
ATOM 667 N N . GLU A 1 90 ? -0.968 -15.531 6.102 1 95.5 90 GLU A N 1
ATOM 668 C CA . GLU A 1 90 ? -1.829 -16.688 6.348 1 95.5 90 GLU A CA 1
ATOM 669 C C . GLU A 1 90 ? -1.652 -17.75 5.27 1 95.5 90 GLU A C 1
ATOM 671 O O . GLU A 1 90 ? -1.642 -18.938 5.566 1 95.5 90 GLU A O 1
ATOM 676 N N . ALA A 1 91 ? -1.541 -17.312 4.016 1 95.62 91 ALA A N 1
ATOM 677 C CA . ALA A 1 91 ? -1.334 -18.234 2.904 1 95.62 91 ALA A CA 1
ATOM 678 C C . ALA A 1 91 ? -0.043 -19.031 3.082 1 95.62 91 ALA A C 1
ATOM 680 O O . ALA A 1 91 ? -0.024 -20.25 2.887 1 95.62 91 ALA A O 1
ATOM 681 N N . SER A 1 92 ? 0.979 -18.328 3.467 1 91.88 92 SER A N 1
ATOM 682 C CA . SER A 1 92 ? 2.273 -18.984 3.666 1 91.88 92 SER A CA 1
ATOM 683 C C . SER A 1 92 ? 2.197 -20.047 4.742 1 91.88 92 SER A C 1
ATOM 685 O O . SER A 1 92 ? 2.791 -21.125 4.602 1 91.88 92 SER A O 1
ATOM 687 N N . ARG A 1 93 ? 1.455 -19.766 5.758 1 90.56 93 ARG A N 1
ATOM 688 C CA . ARG A 1 93 ? 1.275 -20.734 6.844 1 90.56 93 ARG A CA 1
ATOM 689 C C . ARG A 1 93 ? 0.552 -21.984 6.359 1 90.56 93 ARG A C 1
ATOM 691 O O . ARG A 1 93 ? 0.72 -23.062 6.93 1 90.56 93 ARG A O 1
ATOM 698 N N . ASN A 1 94 ? -0.196 -21.859 5.312 1 89.5 94 ASN A N 1
ATOM 699 C CA . ASN A 1 94 ? -0.965 -22.953 4.754 1 89.5 94 ASN A CA 1
ATOM 700 C C . ASN A 1 94 ? -0.305 -23.531 3.498 1 89.5 94 ASN A C 1
ATOM 702 O O . ASN A 1 94 ? -0.933 -24.266 2.742 1 89.5 94 ASN A O 1
ATOM 706 N N . LYS A 1 95 ? 0.957 -23.047 3.252 1 86.25 95 LYS A N 1
ATOM 707 C CA . LYS A 1 95 ? 1.761 -23.5 2.123 1 86.25 95 LYS A CA 1
ATOM 708 C C . LYS A 1 95 ? 1.119 -23.109 0.796 1 86.25 95 LYS A C 1
ATOM 710 O O . LYS A 1 95 ? 1.125 -23.891 -0.157 1 86.25 95 LYS A O 1
ATOM 715 N N . PHE A 1 96 ? 0.398 -22.031 0.839 1 90.69 96 PHE A N 1
ATOM 716 C CA . PHE A 1 96 ? -0.134 -21.406 -0.369 1 90.69 96 PHE A CA 1
ATOM 717 C C . PHE A 1 96 ? 0.69 -20.188 -0.76 1 90.69 96 PHE A C 1
ATOM 719 O O . PHE A 1 96 ? 1.303 -19.547 0.096 1 90.69 96 PHE A O 1
ATOM 726 N N . THR A 1 97 ? 0.711 -19.938 -2.037 1 93.19 97 THR A N 1
ATOM 727 C CA . THR A 1 97 ? 1.251 -18.672 -2.533 1 93.19 97 THR A CA 1
ATOM 728 C C . THR A 1 97 ? 0.127 -17.734 -2.951 1 93.19 97 THR A C 1
ATOM 730 O O . THR A 1 97 ? -1.026 -18.156 -3.072 1 93.19 97 THR A O 1
ATOM 733 N N . VAL A 1 98 ? 0.501 -16.453 -3.035 1 97.06 98 VAL A N 1
ATOM 734 C CA . VAL A 1 98 ? -0.484 -15.438 -3.385 1 97.06 98 VAL A CA 1
ATOM 735 C C . VAL A 1 98 ? -0.084 -14.766 -4.695 1 97.06 98 VAL A C 1
ATOM 737 O O . VAL A 1 98 ? 1.052 -14.305 -4.84 1 97.06 98 VAL A O 1
ATOM 740 N N . SER A 1 99 ? -0.983 -14.781 -5.641 1 96.69 99 SER A N 1
ATOM 741 C CA . SER A 1 99 ? -0.847 -14.023 -6.883 1 96.69 99 SER A CA 1
ATOM 742 C C . SER A 1 99 ? -1.812 -12.844 -6.922 1 96.69 99 SER A C 1
ATOM 744 O O . SER A 1 99 ? -2.867 -12.883 -6.281 1 96.69 99 SER A O 1
ATOM 746 N N . ILE A 1 100 ? -1.439 -11.836 -7.633 1 97.12 100 ILE A N 1
ATOM 747 C CA . ILE A 1 100 ? -2.293 -10.656 -7.582 1 97.12 100 ILE A CA 1
ATOM 748 C C . ILE A 1 100 ? -2.859 -10.375 -8.969 1 97.12 100 ILE A C 1
ATOM 750 O O . ILE A 1 100 ? -2.254 -10.734 -9.984 1 97.12 100 ILE A O 1
ATOM 754 N N . ALA A 1 101 ? -4.047 -9.82 -9.031 1 96.19 101 ALA A N 1
ATOM 755 C CA . ALA A 1 101 ? -4.68 -9.273 -10.227 1 96.19 101 ALA A CA 1
ATOM 756 C C . ALA A 1 101 ? -5.031 -7.801 -10.031 1 96.19 101 ALA A C 1
ATOM 758 O O . ALA A 1 101 ? -5.797 -7.449 -9.133 1 96.19 101 ALA A O 1
ATOM 759 N N . THR A 1 102 ? -4.379 -6.965 -10.773 1 93.31 102 THR A N 1
ATOM 760 C CA . THR A 1 102 ? -4.648 -5.531 -10.766 1 93.31 102 THR A CA 1
ATOM 761 C C . THR A 1 102 ? -4.699 -4.988 -12.195 1 93.31 102 THR A C 1
ATOM 763 O O . THR A 1 102 ? -3.99 -5.477 -13.078 1 93.31 102 THR A O 1
ATOM 766 N N . SER A 1 103 ? -5.617 -4.039 -12.469 1 90.62 103 SER A N 1
ATOM 767 C CA . SER A 1 103 ? -5.711 -3.377 -13.766 1 90.62 103 SER A CA 1
ATOM 768 C C . SER A 1 103 ? -6.355 -2.002 -13.641 1 90.62 103 SER A C 1
ATOM 770 O O . SER A 1 103 ? -6.816 -1.623 -12.555 1 90.62 103 SER A O 1
ATOM 772 N N . ASN A 1 104 ? -6.309 -1.283 -14.742 1 88 104 ASN A N 1
ATOM 773 C CA . ASN A 1 104 ? -6.895 0.053 -14.75 1 88 104 ASN A CA 1
ATOM 774 C C . ASN A 1 104 ? -8.391 0.01 -15.047 1 88 104 ASN A C 1
ATOM 776 O O . ASN A 1 104 ? -9.109 0.974 -14.781 1 88 104 ASN A O 1
ATOM 780 N N . THR A 1 105 ? -8.82 -1.13 -15.602 1 89.62 105 THR A N 1
ATOM 781 C CA . THR A 1 105 ? -10.234 -1.244 -15.93 1 89.62 105 THR A CA 1
ATOM 782 C C . THR A 1 105 ? -10.805 -2.57 -15.438 1 89.62 105 THR A C 1
ATOM 784 O O . THR A 1 105 ? -10.07 -3.553 -15.297 1 89.62 105 THR A O 1
ATOM 787 N N . LEU A 1 106 ? -12.07 -2.594 -15.266 1 90.88 106 LEU A N 1
ATOM 788 C CA . LEU A 1 106 ? -12.734 -3.805 -14.805 1 90.88 106 LEU A CA 1
ATOM 789 C C . LEU A 1 106 ? -12.703 -4.887 -15.883 1 90.88 106 LEU A C 1
ATOM 791 O O . LEU A 1 106 ? -12.609 -6.078 -15.562 1 90.88 106 LEU A O 1
ATOM 795 N N . THR A 1 107 ? -12.758 -4.453 -17.078 1 91.31 107 THR A N 1
ATOM 796 C CA . THR A 1 107 ? -12.734 -5.41 -18.188 1 91.31 107 THR A CA 1
ATOM 797 C C . THR A 1 107 ? -11.391 -6.125 -18.25 1 91.31 107 THR A C 1
ATOM 799 O O . THR A 1 107 ? -11.336 -7.352 -18.375 1 91.31 107 THR A O 1
ATOM 802 N N . ASP A 1 108 ? -10.344 -5.305 -18.188 1 91.81 108 ASP A N 1
ATOM 803 C CA . ASP A 1 108 ? -9.016 -5.906 -18.219 1 91.81 108 ASP A CA 1
ATOM 804 C C . ASP A 1 108 ? -8.781 -6.785 -16.984 1 91.81 108 ASP A C 1
ATOM 806 O O . ASP A 1 108 ? -8.094 -7.805 -17.062 1 91.81 108 ASP A O 1
ATOM 810 N N . LEU A 1 109 ? -9.32 -6.363 -15.945 1 94.5 109 LEU A N 1
ATOM 811 C CA . LEU A 1 109 ? -9.203 -7.129 -14.711 1 94.5 109 LEU A CA 1
ATOM 812 C C . LEU A 1 109 ? -9.891 -8.484 -14.836 1 94.5 109 LEU A C 1
ATOM 814 O O . LEU A 1 109 ? -9.344 -9.508 -14.422 1 94.5 109 LEU A O 1
ATOM 818 N N . LYS A 1 110 ? -11.102 -8.477 -15.398 1 95.56 110 LYS A N 1
ATOM 819 C CA . LYS A 1 110 ? -11.82 -9.719 -15.656 1 95.56 110 LYS A CA 1
ATOM 820 C C . LYS A 1 110 ? -11.016 -10.656 -16.547 1 95.56 110 LYS A C 1
ATOM 822 O O . LYS A 1 110 ? -10.914 -11.852 -16.266 1 95.56 110 LYS A O 1
ATOM 827 N N . ASP A 1 111 ? -10.414 -10.117 -17.531 1 92.19 111 ASP A N 1
ATOM 828 C CA . ASP A 1 111 ? -9.609 -10.914 -18.453 1 92.19 111 ASP A CA 1
ATOM 829 C C . ASP A 1 111 ? -8.43 -11.562 -17.75 1 92.19 111 ASP A C 1
ATOM 831 O O . ASP A 1 111 ? -8.102 -12.727 -18 1 92.19 111 ASP A O 1
ATOM 835 N N . GLN A 1 112 ? -7.816 -10.852 -16.922 1 93.06 112 GLN A N 1
ATOM 836 C CA . GLN A 1 112 ? -6.684 -11.367 -16.156 1 93.06 112 GLN A CA 1
ATOM 837 C C . GLN A 1 112 ? -7.113 -12.5 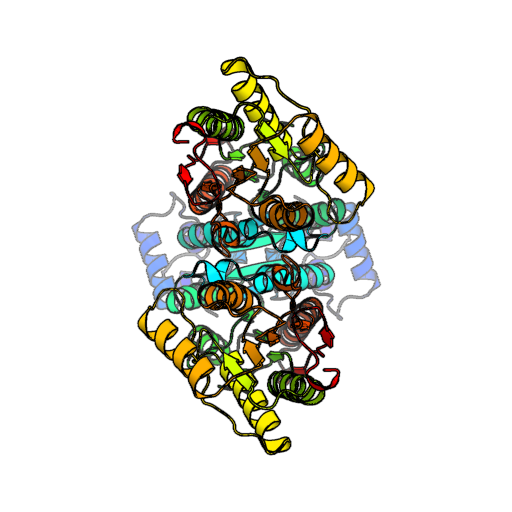-15.227 1 93.06 112 GLN A C 1
ATOM 839 O O . GLN A 1 112 ? -6.449 -13.531 -15.148 1 93.06 112 GLN A O 1
ATOM 844 N N . VAL A 1 113 ? -8.211 -12.281 -14.539 1 95.56 113 VAL A N 1
ATOM 845 C CA . VAL A 1 113 ? -8.75 -13.273 -13.617 1 95.56 113 VAL A CA 1
ATOM 846 C C . VAL A 1 113 ? -9.102 -14.555 -14.375 1 95.56 113 VAL A C 1
ATOM 848 O O . VAL A 1 113 ? -8.789 -15.656 -13.922 1 95.56 113 VAL A O 1
ATOM 851 N N . GLN A 1 114 ? -9.695 -14.367 -15.508 1 91.81 114 GLN A N 1
ATOM 852 C CA . GLN A 1 114 ? -10.062 -15.5 -16.359 1 91.81 114 GLN A CA 1
ATOM 853 C C . GLN A 1 114 ? -8.828 -16.281 -16.781 1 91.81 114 GLN A C 1
ATOM 855 O O . GLN A 1 114 ? -8.812 -17.516 -16.703 1 91.81 114 GLN A O 1
ATOM 860 N N . LEU A 1 115 ? -7.883 -15.602 -17.188 1 86.94 115 LEU A N 1
ATOM 861 C CA . LEU A 1 115 ? -6.652 -16.234 -17.656 1 86.94 115 LEU A CA 1
ATOM 862 C C . LEU A 1 115 ? -5.965 -16.984 -16.516 1 86.94 115 LEU A C 1
ATOM 864 O O . LEU A 1 115 ? -5.508 -18.109 -16.703 1 86.94 115 LEU A O 1
ATOM 868 N N . MET A 1 116 ? -5.867 -16.375 -15.344 1 90.62 116 MET A N 1
ATOM 869 C CA . MET A 1 116 ? -5.23 -16.984 -14.18 1 90.62 116 MET A CA 1
ATOM 870 C C . MET A 1 116 ? -5.895 -18.312 -13.82 1 90.62 116 MET A C 1
ATOM 872 O O . MET A 1 116 ? -5.211 -19.297 -13.539 1 90.62 116 MET A O 1
ATOM 876 N N . TYR A 1 117 ? -7.176 -18.297 -13.875 1 89.38 117 TYR A N 1
ATOM 877 C CA . TYR A 1 117 ? -7.891 -19.516 -13.477 1 89.38 117 TYR A CA 1
ATOM 878 C C . TYR A 1 117 ? -7.816 -20.578 -14.562 1 89.38 117 TYR A C 1
ATOM 880 O O . TYR A 1 117 ? -7.551 -21.75 -14.281 1 89.38 117 TYR A O 1
ATOM 888 N N . ARG A 1 118 ? -8.016 -20.203 -15.789 1 83.12 118 ARG A N 1
ATOM 889 C CA . ARG A 1 118 ? -8.062 -21.125 -16.906 1 83.12 118 ARG A CA 1
ATOM 890 C C . ARG A 1 118 ? -6.715 -21.812 -17.109 1 83.12 118 ARG A C 1
ATOM 892 O O . ARG A 1 118 ? -6.652 -22.969 -17.516 1 83.12 118 ARG A O 1
ATOM 899 N N . GLN A 1 119 ? -5.691 -21.125 -16.781 1 80.75 119 GLN A N 1
ATOM 900 C CA . GLN A 1 119 ? -4.352 -21.688 -16.953 1 80.75 119 GLN A CA 1
ATOM 901 C C . GLN A 1 119 ? -3.924 -22.469 -15.727 1 80.75 119 GLN A C 1
ATOM 903 O O . GLN A 1 119 ? -2.801 -22.969 -15.664 1 80.75 119 GLN A O 1
ATOM 908 N N . GLY A 1 120 ? -4.805 -22.516 -14.797 1 83.75 120 GLY A N 1
ATOM 909 C CA . GLY A 1 120 ? -4.516 -23.297 -13.602 1 83.75 120 GLY A CA 1
ATOM 910 C C . GLY A 1 120 ? -3.447 -22.672 -12.727 1 83.75 120 GLY A C 1
ATOM 911 O O . GLY A 1 120 ? -2.58 -23.375 -12.203 1 83.75 120 GLY A O 1
ATOM 912 N N . ARG A 1 121 ? -3.543 -21.344 -12.586 1 86.56 121 ARG A N 1
ATOM 913 C CA . ARG A 1 121 ? -2.525 -20.641 -11.805 1 86.56 121 ARG A CA 1
ATOM 914 C C . ARG A 1 121 ? -3.002 -20.406 -10.383 1 86.56 121 ARG A C 1
ATOM 916 O O . ARG A 1 121 ? -2.193 -20.141 -9.484 1 86.56 121 ARG A O 1
ATOM 923 N N . VAL A 1 122 ? -4.293 -20.438 -10.188 1 92.69 122 VAL A N 1
ATOM 924 C CA . VAL A 1 122 ? -4.863 -20.141 -8.883 1 92.69 122 VAL A CA 1
ATOM 925 C C . VAL A 1 122 ? -6.043 -21.078 -8.609 1 92.69 122 VAL A C 1
ATOM 927 O O . VAL A 1 122 ? -6.727 -21.516 -9.539 1 92.69 122 VAL A O 1
ATOM 930 N N . ASP A 1 123 ? -6.234 -21.375 -7.363 1 93.12 123 ASP A N 1
ATOM 931 C CA . ASP A 1 123 ? -7.32 -22.25 -6.969 1 93.12 123 ASP A CA 1
ATOM 932 C C . ASP A 1 123 ? -8.594 -21.469 -6.656 1 93.12 123 ASP A C 1
ATOM 934 O O . ASP A 1 123 ? -9.688 -22.031 -6.605 1 93.12 123 ASP A O 1
ATOM 938 N N . GLY A 1 124 ? -8.5 -20.266 -6.457 1 96.12 124 GLY A N 1
ATOM 939 C CA . GLY A 1 124 ? -9.594 -19.375 -6.113 1 96.12 124 GLY A CA 1
ATOM 940 C C . GLY A 1 124 ? -9.148 -17.953 -5.879 1 96.12 124 GLY A C 1
ATOM 941 O O . GLY A 1 124 ? -7.953 -17.641 -5.973 1 96.12 124 GLY A O 1
ATOM 942 N N . PHE A 1 125 ? -10.18 -17.125 -5.594 1 97.94 125 PHE A N 1
ATOM 943 C CA . PHE A 1 125 ? -9.844 -15.703 -5.562 1 97.94 125 PHE A CA 1
ATOM 944 C C . PHE A 1 125 ? -10.375 -15.047 -4.297 1 97.94 125 PHE A C 1
ATOM 946 O O . PHE A 1 125 ? -11.422 -15.445 -3.781 1 97.94 125 PHE A O 1
ATOM 953 N N . ILE A 1 126 ? -9.633 -14.094 -3.764 1 98.12 126 ILE A N 1
ATOM 954 C CA . ILE A 1 126 ? -10.125 -13.094 -2.824 1 98.12 126 ILE A CA 1
ATOM 955 C C . ILE A 1 126 ? -10.297 -11.758 -3.537 1 98.12 126 ILE A C 1
ATOM 957 O O . ILE A 1 126 ? -9.328 -11.203 -4.07 1 98.12 126 ILE A O 1
ATOM 961 N N . VAL A 1 127 ? -11.508 -11.273 -3.564 1 96.75 127 VAL A N 1
ATOM 962 C CA . VAL A 1 127 ? -11.812 -10.008 -4.223 1 96.75 127 VAL A CA 1
ATOM 963 C C . VAL A 1 127 ? -11.898 -8.891 -3.182 1 96.75 127 VAL A C 1
ATOM 965 O O . VAL A 1 127 ? -12.703 -8.961 -2.252 1 96.75 127 VAL A O 1
ATOM 968 N N . LEU A 1 128 ? -11.125 -7.809 -3.391 1 95.44 128 LEU A N 1
ATOM 969 C CA . LEU A 1 128 ? -10.953 -6.809 -2.344 1 95.44 128 LEU A CA 1
ATOM 970 C C . LEU A 1 128 ? -11.898 -5.633 -2.549 1 95.44 128 LEU A C 1
ATOM 972 O O . LEU A 1 128 ? -11.703 -4.562 -1.974 1 95.44 128 LEU A O 1
ATOM 976 N N . TYR A 1 129 ? -12.867 -5.758 -3.338 1 89.5 129 TYR A N 1
ATOM 977 C CA . TYR A 1 129 ? -13.844 -4.703 -3.584 1 89.5 129 TYR A CA 1
ATOM 978 C C . TYR A 1 129 ? -15.227 -5.289 -3.867 1 89.5 129 TYR A C 1
ATOM 980 O O . TYR A 1 129 ? -15.352 -6.484 -4.156 1 89.5 129 TYR A O 1
ATOM 988 N N . SER A 1 130 ? -16.172 -4.52 -3.631 1 86.69 130 SER A N 1
ATOM 989 C CA . SER A 1 130 ? -17.547 -4.852 -3.969 1 86.69 130 SER A CA 1
ATOM 990 C C . SER A 1 130 ? -18.203 -3.742 -4.789 1 86.69 130 SER A C 1
ATOM 992 O O . SER A 1 130 ? -18.297 -2.6 -4.332 1 86.69 130 SER A O 1
ATOM 994 N N . GLU A 1 131 ? -18.469 -4.035 -5.957 1 82.31 131 GLU A N 1
ATOM 995 C CA . GLU A 1 131 ? -19.141 -3.117 -6.871 1 82.31 131 GLU A CA 1
ATOM 996 C C . GLU A 1 131 ? -20.359 -3.775 -7.52 1 82.31 131 GLU A C 1
ATOM 998 O O . GLU A 1 131 ? -20.359 -4.984 -7.762 1 82.31 131 GLU A O 1
ATOM 1003 N N . ARG A 1 132 ? -21.344 -2.941 -7.84 1 80.75 132 ARG A N 1
ATOM 1004 C CA . ARG A 1 132 ? -22.516 -3.465 -8.523 1 80.75 132 ARG A CA 1
ATOM 1005 C C . ARG A 1 132 ? -22.188 -3.871 -9.953 1 80.75 132 ARG A C 1
ATOM 1007 O O . ARG A 1 132 ? -21.422 -3.188 -10.641 1 80.75 132 ARG A O 1
ATOM 1014 N N . ARG A 1 133 ? -22.766 -4.895 -10.43 1 83.62 133 ARG A N 1
ATOM 1015 C CA . ARG A 1 133 ? -22.625 -5.414 -11.781 1 83.62 133 ARG A CA 1
ATOM 1016 C C . ARG A 1 133 ? -21.172 -5.625 -12.141 1 83.62 133 ARG A C 1
ATOM 1018 O O . ARG A 1 133 ? -20.734 -5.266 -13.242 1 83.62 133 ARG A O 1
ATOM 1025 N N . ASP A 1 134 ? -20.312 -6.023 -11.203 1 89.25 134 ASP A N 1
ATOM 1026 C CA . ASP A 1 134 ? -18.891 -6.301 -11.383 1 89.25 134 ASP A CA 1
ATOM 1027 C C . ASP A 1 134 ? -18.672 -7.496 -12.305 1 89.25 134 ASP A C 1
ATOM 1029 O O . ASP A 1 134 ? -19.047 -8.625 -11.969 1 89.25 134 ASP A O 1
ATOM 1033 N N . PRO A 1 135 ? -18.031 -7.215 -13.492 1 93.62 135 PRO A N 1
ATOM 1034 C CA . PRO A 1 135 ? -17.828 -8.312 -14.445 1 93.62 135 PRO A CA 1
ATOM 1035 C C . PRO A 1 135 ? -16.953 -9.43 -13.875 1 93.62 135 PRO A C 1
ATOM 1037 O O . PRO A 1 135 ? -17.109 -10.594 -14.266 1 93.62 135 PRO A O 1
ATOM 1040 N N . VAL A 1 136 ? -16.078 -9.102 -12.969 1 94.56 136 VAL A N 1
ATOM 1041 C CA . VAL A 1 136 ? -15.227 -10.117 -12.352 1 94.56 136 VAL A CA 1
ATOM 1042 C C . VAL A 1 136 ? -16.078 -11.07 -11.516 1 94.56 136 VAL A C 1
ATOM 1044 O O . VAL A 1 136 ? -15.969 -12.289 -11.656 1 94.56 136 VAL A O 1
ATOM 1047 N N . ARG A 1 137 ? -16.922 -10.523 -10.703 1 92.75 137 ARG A N 1
ATOM 1048 C CA . ARG A 1 137 ? -17.781 -11.336 -9.859 1 92.75 137 ARG A CA 1
ATOM 1049 C C . ARG A 1 137 ? -18.719 -12.203 -10.695 1 92.75 137 ARG A C 1
ATOM 1051 O O . ARG A 1 137 ? -18.922 -13.375 -10.398 1 92.75 137 ARG A O 1
ATOM 1058 N N . GLN A 1 138 ? -19.281 -11.625 -11.695 1 92.25 138 GLN A N 1
ATOM 1059 C CA . GLN A 1 138 ? -20.172 -12.352 -12.586 1 92.25 138 GLN A CA 1
ATOM 1060 C C . GLN A 1 138 ? -19.469 -13.562 -13.203 1 92.25 138 GLN A C 1
ATOM 1062 O O . GLN A 1 138 ? -20.047 -14.648 -13.281 1 92.25 138 GLN A O 1
ATOM 1067 N N . TYR A 1 139 ? -18.266 -13.305 -13.633 1 94.25 139 TYR A N 1
ATOM 1068 C CA . TYR A 1 139 ? -17.484 -14.383 -14.211 1 94.25 139 TYR A CA 1
ATOM 1069 C C . TYR A 1 139 ? -17.25 -15.492 -13.195 1 94.25 139 TYR A C 1
ATOM 1071 O O . TYR A 1 139 ? -17.391 -16.672 -13.508 1 94.25 139 TYR A O 1
ATOM 1079 N N . LEU A 1 140 ? -16.875 -15.148 -11.969 1 94.31 140 LEU A N 1
ATOM 1080 C CA . LEU A 1 140 ? -16.562 -16.125 -10.93 1 94.31 140 LEU A CA 1
ATOM 1081 C C . LEU A 1 140 ? -17.781 -16.953 -10.57 1 94.31 140 LEU A C 1
ATOM 1083 O O . LEU A 1 140 ? -17.688 -18.172 -10.398 1 94.31 140 LEU A O 1
ATOM 1087 N N . ILE A 1 141 ? -18.922 -16.328 -10.484 1 91.31 141 ILE A N 1
ATOM 1088 C CA . ILE A 1 141 ? -20.172 -17 -10.148 1 91.31 141 ILE A CA 1
ATOM 1089 C C . ILE A 1 141 ? -20.578 -17.938 -11.281 1 91.31 141 ILE A C 1
ATOM 1091 O O . ILE A 1 141 ? -20.859 -19.125 -11.055 1 91.31 141 ILE A O 1
ATOM 1095 N N . LYS A 1 142 ? -20.531 -17.391 -12.477 1 91.12 142 LYS A N 1
ATOM 1096 C CA . LYS A 1 142 ? -20.953 -18.125 -13.664 1 91.12 142 LYS A CA 1
ATOM 1097 C C . LYS A 1 142 ? -20.141 -19.406 -13.836 1 91.12 142 LYS A C 1
ATOM 1099 O O . LYS A 1 142 ? -20.688 -20.438 -14.258 1 91.12 142 LYS A O 1
ATOM 1104 N N . ASN A 1 143 ? -18.906 -19.375 -13.516 1 90.88 143 ASN A N 1
ATOM 1105 C CA . ASN A 1 143 ? -18.016 -20.516 -13.758 1 90.88 143 ASN A CA 1
ATOM 1106 C C . ASN A 1 143 ? -17.766 -21.312 -12.492 1 90.88 143 ASN A C 1
ATOM 1108 O O . ASN A 1 143 ? -16.906 -22.188 -12.461 1 90.88 143 ASN A O 1
ATOM 1112 N N . LYS A 1 144 ? -18.5 -20.969 -11.391 1 90.31 144 LYS A N 1
ATOM 1113 C CA . LYS A 1 144 ? -18.453 -21.672 -10.117 1 90.31 144 LYS A CA 1
ATOM 1114 C C . LYS A 1 144 ? -17.031 -21.734 -9.57 1 90.31 144 LYS A C 1
ATOM 1116 O O . LYS A 1 144 ? -16.578 -22.797 -9.133 1 90.31 144 LYS A O 1
ATOM 1121 N N . ILE A 1 145 ? -16.328 -20.656 -9.797 1 92.88 145 ILE A N 1
ATOM 1122 C CA . ILE A 1 145 ? -14.969 -20.531 -9.273 1 92.88 145 ILE A CA 1
ATOM 1123 C C . ILE A 1 145 ? -15.023 -20.094 -7.809 1 92.88 145 ILE A C 1
ATOM 1125 O O . ILE A 1 145 ? -15.719 -19.141 -7.469 1 92.88 145 ILE A O 1
ATOM 1129 N N . PRO A 1 146 ? -14.297 -20.797 -6.906 1 94.94 146 PRO A N 1
ATOM 1130 C CA . PRO A 1 146 ? -14.281 -20.391 -5.5 1 94.94 146 PRO A CA 1
ATOM 1131 C C . PRO A 1 146 ? -13.766 -18.969 -5.305 1 94.94 146 PRO A C 1
ATOM 1133 O O . PRO A 1 146 ? -12.703 -18.609 -5.828 1 94.94 146 PRO A O 1
ATOM 1136 N N . PHE A 1 147 ? -14.547 -18.156 -4.594 1 95.62 147 PHE A N 1
ATOM 1137 C CA . PHE A 1 147 ? -14.062 -16.828 -4.277 1 95.62 147 PHE A CA 1
ATOM 1138 C C . PHE A 1 147 ? -14.719 -16.297 -3.008 1 95.62 147 PHE A C 1
ATOM 1140 O O . PHE A 1 147 ? -15.734 -16.828 -2.559 1 95.62 147 PHE A O 1
ATOM 1147 N N . VAL A 1 148 ? -14.031 -15.359 -2.398 1 96.19 148 VAL A N 1
ATOM 1148 C CA . VAL A 1 148 ? -14.492 -14.633 -1.22 1 96.19 148 VAL A CA 1
ATOM 1149 C C . VAL A 1 148 ? -14.375 -13.133 -1.461 1 96.19 148 VAL A C 1
ATOM 1151 O O . VAL A 1 148 ? -13.414 -12.672 -2.082 1 96.19 148 VAL A O 1
ATOM 1154 N N . ILE A 1 149 ? -15.367 -12.414 -1.05 1 95.56 149 ILE A N 1
ATOM 1155 C CA . ILE A 1 149 ? -15.328 -10.961 -1.18 1 95.56 149 ILE A CA 1
ATOM 1156 C C . ILE A 1 149 ? -15.031 -10.328 0.178 1 95.56 149 ILE A C 1
ATOM 1158 O O . ILE A 1 149 ? -15.594 -10.734 1.196 1 95.56 149 ILE A O 1
ATOM 1162 N N . VAL A 1 150 ? -14.031 -9.438 0.166 1 95.69 150 VAL A N 1
ATOM 1163 C CA . VAL A 1 150 ? -13.875 -8.562 1.322 1 95.69 150 VAL A CA 1
ATOM 1164 C C . VAL A 1 150 ? -14.75 -7.324 1.154 1 95.69 150 VAL A C 1
ATOM 1166 O O . VAL A 1 150 ? -14.453 -6.453 0.333 1 95.69 150 VAL A O 1
ATOM 1169 N N . GLY A 1 151 ? -15.719 -7.152 1.947 1 91.69 151 GLY A N 1
ATOM 1170 C CA . GLY A 1 151 ? -16.797 -6.195 1.766 1 91.69 151 GLY A CA 1
ATOM 1171 C C . GLY A 1 151 ? -18.125 -6.855 1.432 1 91.69 151 GLY A C 1
ATOM 1172 O O . GLY A 1 151 ? -18.156 -7.867 0.733 1 91.69 151 GLY A O 1
ATOM 1173 N N . ALA A 1 152 ? -19.219 -6.348 1.981 1 79.5 152 ALA A N 1
ATOM 1174 C CA . ALA A 1 152 ? -20.531 -6.941 1.738 1 79.5 152 ALA A CA 1
ATOM 1175 C C . ALA A 1 152 ? -21.031 -6.605 0.337 1 79.5 152 ALA A C 1
ATOM 1177 O O . ALA A 1 152 ? -21.078 -5.434 -0.045 1 79.5 152 ALA A O 1
ATOM 1178 N N . PRO A 1 153 ? -21.359 -7.672 -0.431 1 76.44 153 PRO A N 1
ATOM 1179 C CA . PRO A 1 153 ? -21.891 -7.418 -1.77 1 76.44 153 PRO A CA 1
ATOM 1180 C C . PRO A 1 153 ? -23.375 -7.02 -1.747 1 76.44 153 PRO A C 1
ATOM 1182 O O . PRO A 1 153 ? -24.125 -7.504 -0.905 1 76.44 153 PRO A O 1
ATOM 1185 N N . VAL A 1 154 ? -23.641 -6.102 -2.621 1 72.19 154 VAL A N 1
ATOM 1186 C CA . VAL A 1 154 ? -25.047 -5.719 -2.715 1 72.19 154 VAL A CA 1
ATOM 1187 C C . VAL A 1 154 ? -25.812 -6.738 -3.555 1 72.19 154 VAL A C 1
ATOM 1189 O O . VAL A 1 154 ? -26.953 -7.074 -3.246 1 72.19 154 VAL A O 1
ATOM 1192 N N . ASP A 1 155 ? -25.016 -7.242 -4.516 1 73.56 155 ASP A N 1
ATOM 1193 C CA . ASP A 1 155 ? -25.625 -8.242 -5.395 1 73.56 155 ASP A CA 1
ATOM 1194 C C . ASP A 1 155 ? -25.172 -9.648 -5.008 1 73.56 155 ASP A C 1
ATOM 1196 O O . ASP A 1 155 ? -24.078 -9.836 -4.484 1 73.56 155 ASP A O 1
ATOM 1200 N N . TYR A 1 156 ? -26.078 -10.648 -5.168 1 71.38 156 TYR A N 1
ATOM 1201 C CA . TYR A 1 156 ? -25.781 -12.062 -4.973 1 71.38 156 TYR A CA 1
ATOM 1202 C C . TYR A 1 156 ? -25.312 -12.328 -3.543 1 71.38 156 TYR A C 1
ATOM 1204 O O . TYR A 1 156 ? -24.391 -13.117 -3.318 1 71.38 156 TYR A O 1
ATOM 1212 N N . LYS A 1 157 ? -25.875 -11.586 -2.598 1 75.94 157 LYS A N 1
ATOM 1213 C CA . LYS A 1 157 ? -25.453 -11.648 -1.204 1 75.94 157 LYS A CA 1
ATOM 1214 C C . LYS A 1 157 ? -25.594 -13.055 -0.642 1 75.94 157 LYS A C 1
ATOM 1216 O O . LYS A 1 157 ? -24.75 -13.523 0.109 1 75.94 157 LYS A O 1
ATOM 1221 N N . ASP A 1 158 ? -26.531 -13.703 -1.132 1 76.56 158 ASP A N 1
ATOM 1222 C CA . ASP A 1 158 ? -26.812 -15.023 -0.584 1 76.56 158 ASP A CA 1
ATOM 1223 C C . ASP A 1 158 ? -26 -16.094 -1.296 1 76.56 158 ASP A C 1
ATOM 1225 O O . ASP A 1 158 ? -25.875 -17.219 -0.813 1 76.56 158 ASP A O 1
ATOM 1229 N N . GLU A 1 159 ? -25.344 -15.68 -2.326 1 80.25 159 GLU A N 1
ATOM 1230 C CA . GLU A 1 159 ? -24.578 -16.641 -3.121 1 80.25 159 GLU A CA 1
ATOM 1231 C C . GLU A 1 159 ? -23.078 -16.359 -3.051 1 80.25 159 GLU A C 1
ATOM 1233 O O . GLU A 1 159 ? -22.312 -16.891 -3.854 1 80.25 159 GLU A O 1
ATOM 1238 N N . THR A 1 160 ? -22.828 -15.508 -2.127 1 87.81 160 THR A N 1
ATOM 1239 C CA . THR A 1 160 ? -21.422 -15.117 -2.088 1 87.81 160 THR A CA 1
ATOM 1240 C C . THR A 1 160 ? -20.891 -15.133 -0.656 1 87.81 160 THR A C 1
ATOM 1242 O O . THR A 1 160 ? -21.516 -14.562 0.246 1 87.81 160 THR A O 1
ATOM 1245 N N . THR A 1 161 ? -19.844 -15.867 -0.457 1 92.44 161 THR A N 1
ATOM 1246 C CA . THR A 1 161 ? -19.125 -15.758 0.809 1 92.44 161 THR A CA 1
ATOM 1247 C C . THR A 1 161 ? -18.406 -14.422 0.909 1 92.44 161 THR A C 1
ATOM 1249 O O . THR A 1 161 ? -17.703 -14.016 -0.026 1 92.44 161 THR A O 1
ATOM 1252 N N . TYR A 1 162 ? -18.641 -13.711 1.994 1 94.25 162 TYR A N 1
ATOM 1253 C CA . TYR A 1 162 ? -17.922 -12.445 2.141 1 94.25 162 TYR A CA 1
ATOM 1254 C C . TYR A 1 162 ? -17.5 -12.219 3.586 1 94.25 162 TYR A C 1
ATOM 1256 O O . TYR A 1 162 ? -18.062 -12.82 4.504 1 94.25 162 TYR A O 1
ATOM 1264 N N . VAL A 1 163 ? -16.438 -11.555 3.762 1 96.5 163 VAL A N 1
ATOM 1265 C CA . VAL A 1 163 ? -15.875 -11.109 5.035 1 96.5 163 VAL A CA 1
ATOM 1266 C C . VAL A 1 163 ? -15.922 -9.586 5.113 1 96.5 163 VAL A C 1
ATOM 1268 O O . VAL A 1 163 ? -15.508 -8.891 4.18 1 96.5 163 VAL A O 1
ATOM 1271 N N . ASP A 1 164 ? -16.469 -9.055 6.191 1 96.44 164 ASP A N 1
ATOM 1272 C CA . ASP A 1 164 ? -16.594 -7.602 6.305 1 96.44 164 ASP A CA 1
ATOM 1273 C C . ASP A 1 164 ? -16.734 -7.176 7.766 1 96.44 164 ASP A C 1
ATOM 1275 O O . ASP A 1 164 ? -16.656 -8.008 8.672 1 96.44 164 ASP A O 1
ATOM 1279 N N . ASN A 1 165 ? -16.719 -5.918 7.973 1 97.44 165 ASN A N 1
ATOM 1280 C CA . ASN A 1 165 ? -17.188 -5.34 9.227 1 97.44 165 ASN A CA 1
ATOM 1281 C C . ASN A 1 165 ? -18.672 -5.027 9.18 1 97.44 165 ASN A C 1
ATOM 1283 O O . ASN A 1 165 ? -19.281 -5 8.109 1 97.44 165 ASN A O 1
ATOM 1287 N N . ASP A 1 166 ? -19.359 -4.93 10.359 1 96.81 166 ASP A N 1
ATOM 1288 C CA . ASP A 1 166 ? -20.703 -4.355 10.406 1 96.81 166 ASP A CA 1
ATOM 1289 C C . ASP A 1 166 ? -20.656 -2.844 10.195 1 96.81 166 ASP A C 1
ATOM 1291 O O . ASP A 1 166 ? -20.641 -2.078 11.156 1 96.81 166 ASP A O 1
ATOM 1295 N N . ASN A 1 167 ? -20.672 -2.484 8.945 1 96.94 167 ASN A N 1
ATOM 1296 C CA . ASN A 1 167 ? -20.5 -1.088 8.562 1 96.94 167 ASN A CA 1
ATOM 1297 C C . ASN A 1 167 ? -21.641 -0.215 9.094 1 96.94 167 ASN A C 1
ATOM 1299 O O . ASN A 1 167 ? -21.422 0.94 9.461 1 96.94 167 ASN A O 1
ATOM 1303 N N . GLN A 1 168 ? -22.812 -0.718 9.094 1 97.44 168 GLN A N 1
ATOM 1304 C CA . GLN A 1 168 ? -23.938 0.038 9.633 1 97.44 168 GLN A CA 1
ATOM 1305 C C . GLN A 1 168 ? -23.781 0.279 11.125 1 97.44 168 GLN A C 1
ATOM 1307 O O . GLN A 1 168 ? -23.953 1.402 11.602 1 97.44 168 GLN A O 1
ATOM 1312 N N . LEU A 1 169 ? -23.422 -0.797 11.828 1 98.12 169 LEU A N 1
ATOM 1313 C CA . LEU A 1 169 ? -23.203 -0.656 13.266 1 98.12 169 LEU A CA 1
ATOM 1314 C C . LEU A 1 169 ? -22.062 0.317 13.555 1 98.12 169 LEU A C 1
ATOM 1316 O O . LEU A 1 169 ? -22.141 1.097 14.508 1 98.12 169 LEU A O 1
ATOM 1320 N N . MET A 1 170 ? -21.047 0.262 12.742 1 98 170 MET A N 1
ATOM 1321 C CA . MET A 1 170 ? -19.891 1.157 12.906 1 98 170 MET A CA 1
ATOM 1322 C C . MET A 1 170 ? -20.328 2.615 12.805 1 98 170 MET A C 1
ATOM 1324 O O . MET A 1 170 ? -19.984 3.432 13.664 1 98 170 MET A O 1
ATOM 1328 N N . ALA A 1 171 ? -21.078 2.885 11.773 1 98.56 171 ALA A N 1
ATOM 1329 C CA . ALA A 1 171 ? -21.531 4.262 11.57 1 98.56 171 ALA A CA 1
ATOM 1330 C C . ALA A 1 171 ? -22.5 4.691 12.664 1 98.56 171 ALA A C 1
ATOM 1332 O O . ALA A 1 171 ? -22.453 5.824 13.141 1 98.56 171 ALA A O 1
ATOM 1333 N N . GLU A 1 172 ? -23.375 3.791 13.039 1 98.69 172 GLU A N 1
ATOM 1334 C CA . GLU A 1 172 ? -24.297 4.074 14.141 1 98.69 172 GLU A CA 1
ATOM 1335 C C . GLU A 1 172 ? -23.531 4.371 15.43 1 98.69 172 GLU A C 1
ATOM 1337 O O . GLU A 1 172 ? -23.891 5.293 16.172 1 98.69 172 GLU A O 1
ATOM 1342 N N . THR A 1 173 ? -22.547 3.586 15.664 1 98.75 173 THR A N 1
ATOM 1343 C CA . THR A 1 173 ? -21.703 3.756 16.844 1 98.75 173 THR A CA 1
ATOM 1344 C C . THR A 1 173 ? -21.016 5.121 16.828 1 98.75 173 THR A C 1
ATOM 1346 O O . THR A 1 173 ? -20.906 5.773 17.859 1 98.75 173 THR A O 1
ATOM 1349 N N . ALA A 1 174 ? -20.609 5.523 15.641 1 98.88 174 ALA A N 1
ATOM 1350 C CA . ALA A 1 174 ? -19.969 6.828 15.492 1 98.88 174 ALA A CA 1
ATOM 1351 C C . ALA A 1 174 ? -20.922 7.957 15.852 1 98.88 174 ALA A C 1
ATOM 1353 O O . ALA A 1 174 ? -20.547 8.883 16.578 1 98.88 174 ALA A O 1
ATOM 1354 N N . VAL A 1 175 ? -22.125 7.867 15.383 1 98.81 175 VAL A N 1
ATOM 1355 C CA . VAL A 1 175 ? -23.125 8.883 15.648 1 98.81 175 VAL A CA 1
ATOM 1356 C C . VAL A 1 175 ? -23.438 8.93 17.141 1 98.81 175 VAL A C 1
ATOM 1358 O O . VAL A 1 175 ? -23.5 10.008 17.734 1 98.81 175 VAL A O 1
ATOM 1361 N N . THR A 1 176 ? -23.609 7.777 17.703 1 98.75 176 THR A N 1
ATOM 1362 C CA . THR A 1 176 ? -23.891 7.684 19.141 1 98.75 176 THR A CA 1
ATOM 1363 C C . THR A 1 176 ? -22.766 8.32 19.953 1 98.75 176 THR A C 1
ATOM 1365 O O . THR A 1 176 ? -23.016 9.086 20.875 1 98.75 176 THR A O 1
ATOM 1368 N N . TYR A 1 177 ? -21.547 7.996 19.609 1 98.81 177 TYR A N 1
ATOM 1369 C CA . TYR A 1 177 ? -20.375 8.547 20.281 1 98.81 177 TYR A CA 1
ATOM 1370 C C . TYR A 1 177 ? -20.359 10.062 20.188 1 98.81 177 TYR A C 1
ATOM 1372 O O . TYR A 1 177 ? -20.156 10.75 21.203 1 98.81 177 TYR A O 1
ATOM 1380 N N . LEU A 1 178 ? -20.562 10.57 18.969 1 98.81 178 LEU A N 1
ATOM 1381 C CA . LEU A 1 178 ? -20.562 12.016 18.766 1 98.81 178 LEU A CA 1
ATOM 1382 C C . LEU A 1 178 ? -21.672 12.68 19.562 1 98.81 178 LEU A C 1
ATOM 1384 O O . LEU A 1 178 ? -21.453 13.734 20.172 1 98.81 178 LEU A O 1
ATOM 1388 N N . ASN A 1 179 ? -22.812 12.062 19.625 1 98.69 179 ASN A N 1
ATOM 1389 C CA . ASN A 1 179 ? -23.922 12.602 20.391 1 98.69 179 ASN A CA 1
ATOM 1390 C C . ASN A 1 179 ? -23.609 12.594 21.891 1 98.69 179 ASN A C 1
ATOM 1392 O O . ASN A 1 179 ? -24 13.508 22.609 1 98.69 179 ASN A O 1
ATOM 1396 N N . GLN A 1 180 ? -23 11.523 22.328 1 98.38 180 GLN A N 1
ATOM 1397 C CA . GLN A 1 180 ? -22.578 11.438 23.719 1 98.38 180 GLN A CA 1
ATOM 1398 C C . GLN A 1 180 ? -21.641 12.594 24.078 1 98.38 180 GLN A C 1
ATOM 1400 O O . GLN A 1 180 ? -21.562 12.992 25.25 1 98.38 180 GLN A O 1
ATOM 1405 N N . LYS A 1 181 ? -20.969 13.133 23.109 1 98.44 181 LYS A N 1
ATOM 1406 C CA . LYS A 1 181 ? -20.062 14.266 23.312 1 98.44 181 LYS A CA 1
ATOM 1407 C C . LYS A 1 181 ? -20.797 15.594 23.109 1 98.44 181 LYS A C 1
ATOM 1409 O O . LYS A 1 181 ? -20.188 16.656 23.125 1 98.44 181 LYS A O 1
ATOM 1414 N N . GLY A 1 182 ? -22.078 15.539 22.828 1 98.31 182 GLY A N 1
ATOM 1415 C CA . GLY A 1 182 ? -22.906 16.734 22.797 1 98.31 182 GLY A CA 1
ATOM 1416 C C . GLY A 1 182 ? -23.234 17.188 21.391 1 98.31 182 GLY A C 1
ATOM 1417 O O . GLY A 1 182 ? -23.953 18.188 21.188 1 98.31 182 GLY A O 1
ATOM 1418 N N . HIS A 1 183 ? -22.766 16.5 20.359 1 98.62 183 HIS A N 1
ATOM 1419 C CA . HIS A 1 183 ? -23.016 16.891 18.984 1 98.62 183 HIS A CA 1
ATOM 1420 C C . HIS A 1 183 ? -24.406 16.453 18.516 1 98.62 183 HIS A C 1
ATOM 1422 O O . HIS A 1 183 ? -24.812 15.32 18.766 1 98.62 183 HIS A O 1
ATOM 1428 N N . LYS A 1 184 ? -25.094 17.312 17.859 1 98.44 184 LYS A N 1
ATOM 1429 C CA . LYS A 1 184 ? -26.422 17.016 17.312 1 98.44 184 LYS A CA 1
ATOM 1430 C C . LYS A 1 184 ? -26.438 17.203 15.797 1 98.44 184 LYS A C 1
ATOM 1432 O O . LYS A 1 184 ? -27.109 16.438 15.086 1 98.44 184 LYS A O 1
ATOM 1437 N N . GLN A 1 185 ? -25.75 18.25 15.312 1 98.69 185 GLN A N 1
ATOM 1438 C CA . GLN A 1 185 ? -25.625 18.484 13.875 1 98.69 185 GLN A CA 1
ATOM 1439 C C . GLN A 1 185 ? -24.422 17.75 13.305 1 98.69 185 GLN A C 1
ATOM 1441 O O . GLN A 1 185 ? -23.312 18.297 13.266 1 98.69 185 GLN A O 1
ATOM 1446 N N . ILE A 1 186 ? -24.672 16.531 12.867 1 98.81 186 ILE A N 1
ATOM 1447 C CA . ILE A 1 186 ? -23.641 15.625 12.383 1 98.81 186 ILE A CA 1
ATOM 1448 C C . ILE A 1 186 ? -23.828 15.367 10.891 1 98.81 186 ILE A C 1
ATOM 1450 O O . ILE A 1 186 ? -24.938 15.039 10.445 1 98.81 186 ILE A O 1
ATOM 1454 N N . LEU A 1 187 ? -22.812 15.562 10.094 1 98.88 187 LEU A N 1
ATOM 1455 C CA . LEU A 1 187 ? -22.875 15.398 8.641 1 98.88 187 LEU A CA 1
ATOM 1456 C C . LEU A 1 187 ? -21.984 14.25 8.188 1 98.88 187 LEU A C 1
ATOM 1458 O O . LEU A 1 187 ? -20.844 14.117 8.641 1 98.88 187 LEU A O 1
ATOM 1462 N N . PHE A 1 188 ? -22.562 13.359 7.367 1 98.88 188 PHE A N 1
ATOM 1463 C CA . PHE A 1 188 ? -21.766 12.32 6.723 1 98.88 188 PHE A CA 1
ATOM 1464 C C . PHE A 1 188 ? -21.109 12.844 5.453 1 98.88 188 PHE A C 1
ATOM 1466 O O . PHE A 1 188 ? -21.781 13.453 4.613 1 98.88 188 PHE A O 1
ATOM 1473 N N . VAL A 1 189 ? -19.812 12.633 5.348 1 98.62 189 VAL A N 1
ATOM 1474 C CA . VAL A 1 189 ? -19.062 13.148 4.203 1 98.62 189 VAL A CA 1
ATOM 1475 C C . VAL A 1 189 ? -18.344 12 3.494 1 98.62 189 VAL A C 1
ATOM 1477 O O . VAL A 1 189 ? -17.797 11.109 4.145 1 98.62 189 VAL A O 1
ATOM 1480 N N . THR A 1 190 ? -18.375 11.969 2.164 1 96.94 190 THR A N 1
ATOM 1481 C CA . THR A 1 190 ? -17.766 10.906 1.365 1 96.94 190 THR A CA 1
ATOM 1482 C C . THR A 1 190 ? -17.203 11.461 0.063 1 96.94 190 THR A C 1
ATOM 1484 O O . THR A 1 190 ? -17.531 12.586 -0.333 1 96.94 190 THR A O 1
ATOM 1487 N N . ASN A 1 191 ? -16.234 10.711 -0.504 1 92.62 191 ASN A N 1
ATOM 1488 C CA . ASN A 1 191 ? -15.727 11.07 -1.824 1 92.62 191 ASN A CA 1
ATOM 1489 C C . ASN A 1 191 ? -16.297 10.156 -2.91 1 92.62 191 ASN A C 1
ATOM 1491 O O . ASN A 1 191 ? -15.938 10.281 -4.082 1 92.62 191 ASN A O 1
ATOM 1495 N N . ASP A 1 192 ? -17.109 9.227 -2.475 1 87.12 192 ASP A N 1
ATOM 1496 C CA . ASP A 1 192 ? -17.75 8.266 -3.373 1 87.12 192 ASP A CA 1
ATOM 1497 C C . ASP A 1 192 ? -19.141 7.883 -2.875 1 87.12 192 ASP A C 1
ATOM 1499 O O . ASP A 1 192 ? -19.281 7.312 -1.79 1 87.12 192 ASP A O 1
ATOM 1503 N N . GLN A 1 193 ? -20.141 8.148 -3.703 1 91.56 193 GLN A N 1
ATOM 1504 C CA . GLN A 1 193 ? -21.516 7.883 -3.264 1 91.56 193 GLN A CA 1
ATOM 1505 C C . GLN A 1 193 ? -22.078 6.656 -3.967 1 91.56 193 GLN A C 1
ATOM 1507 O O . GLN A 1 193 ? -23.297 6.484 -4.031 1 91.56 193 GLN A O 1
ATOM 1512 N N . GLU A 1 194 ? -21.156 5.836 -4.488 1 84.62 194 GLU A N 1
ATOM 1513 C CA . GLU A 1 194 ? -21.641 4.699 -5.27 1 84.62 194 GLU A CA 1
ATOM 1514 C C . GLU A 1 194 ? -21.188 3.377 -4.668 1 84.62 194 GLU A C 1
ATOM 1516 O O . GLU A 1 194 ? -21.781 2.33 -4.918 1 84.62 194 GLU A O 1
ATOM 1521 N N . SER A 1 195 ? -20.188 3.4 -3.926 1 85.12 195 SER A N 1
ATOM 1522 C CA . SER A 1 195 ? -19.609 2.162 -3.406 1 85.12 195 SER A CA 1
ATOM 1523 C C . SER A 1 195 ? -20.516 1.542 -2.342 1 85.12 195 SER A C 1
ATOM 1525 O O . SER A 1 195 ? -21.25 2.25 -1.652 1 85.12 195 SER A O 1
ATOM 1527 N N . ASP A 1 196 ? -20.391 0.249 -2.18 1 88.56 196 ASP A N 1
ATOM 1528 C CA . ASP A 1 196 ? -21.203 -0.461 -1.2 1 88.56 196 ASP A CA 1
ATOM 1529 C C . ASP A 1 196 ? -20.812 -0.072 0.225 1 88.56 196 ASP A C 1
ATOM 1531 O O . ASP A 1 196 ? -21.672 -0.004 1.109 1 88.56 196 ASP A O 1
ATOM 1535 N N . VAL A 1 197 ? -19.609 0.141 0.418 1 91.31 197 VAL A N 1
ATOM 1536 C CA . VAL A 1 197 ? -19.141 0.542 1.744 1 91.31 197 VAL A CA 1
ATOM 1537 C C . VAL A 1 197 ? -19.797 1.867 2.137 1 91.31 197 VAL A C 1
ATOM 1539 O O . VAL A 1 197 ? -20.25 2.031 3.271 1 91.31 197 VAL A O 1
ATOM 1542 N N . TYR A 1 198 ? -19.859 2.785 1.211 1 93 198 TYR A N 1
ATOM 1543 C CA . TYR A 1 198 ? -20.531 4.055 1.469 1 93 198 TYR A CA 1
ATOM 1544 C C . TYR A 1 198 ? -22 3.836 1.794 1 93 198 TYR A C 1
ATOM 1546 O O . TYR A 1 198 ? -22.5 4.367 2.785 1 93 198 TYR A O 1
ATOM 1554 N N . ILE A 1 199 ? -22.641 3.041 1.012 1 93.75 199 ILE A N 1
ATOM 1555 C CA . ILE A 1 199 ? -24.078 2.838 1.177 1 93.75 199 ILE A CA 1
ATOM 1556 C C . ILE A 1 199 ? -24.359 2.277 2.568 1 93.75 199 ILE A C 1
ATOM 1558 O O . ILE A 1 199 ? -25.219 2.795 3.289 1 93.75 199 ILE A O 1
ATOM 1562 N N . GLU A 1 200 ? -23.625 1.354 2.973 1 94.44 200 GLU A N 1
ATOM 1563 C CA . GLU A 1 200 ? -23.828 0.702 4.262 1 94.44 200 GLU A CA 1
ATOM 1564 C C . GLU A 1 200 ? -23.516 1.647 5.418 1 94.44 200 GLU A C 1
ATOM 1566 O O . GLU A 1 200 ? -24.266 1.714 6.395 1 94.44 200 GLU A O 1
ATOM 1571 N N . ARG A 1 201 ? -22.438 2.326 5.34 1 97.12 201 ARG A N 1
ATOM 1572 C CA . ARG A 1 201 ? -22.062 3.254 6.402 1 97.12 201 ARG A CA 1
ATOM 1573 C C . ARG A 1 201 ? -23.047 4.426 6.477 1 97.12 201 ARG A C 1
ATOM 1575 O O . ARG A 1 201 ? -23.375 4.891 7.566 1 97.12 201 ARG A O 1
ATOM 1582 N N . PHE A 1 202 ? -23.5 4.855 5.297 1 98.25 202 PHE A N 1
ATOM 1583 C CA . PHE A 1 202 ? -24.469 5.949 5.281 1 98.25 202 PHE A CA 1
ATOM 1584 C C . PHE A 1 202 ? -25.797 5.512 5.891 1 98.25 202 PHE A C 1
ATOM 1586 O O . PHE A 1 202 ? -26.438 6.273 6.625 1 98.25 202 PHE A O 1
ATOM 1593 N N . ILE A 1 203 ? -26.219 4.301 5.59 1 97.44 203 ILE A N 1
ATOM 1594 C CA . ILE A 1 203 ? -27.422 3.748 6.215 1 97.44 203 ILE A CA 1
ATOM 1595 C C . ILE A 1 203 ? -27.234 3.723 7.734 1 97.44 203 ILE A C 1
ATOM 1597 O O . ILE A 1 203 ? -28.141 4.105 8.477 1 97.44 203 ILE A O 1
ATOM 1601 N N . GLY A 1 204 ? -26.062 3.273 8.172 1 98.5 204 GLY A N 1
ATOM 1602 C CA . GLY A 1 204 ? -25.781 3.262 9.594 1 98.5 204 GLY A CA 1
ATOM 1603 C C . GLY A 1 204 ? -25.828 4.641 10.227 1 98.5 204 GLY A C 1
ATOM 1604 O O . GLY A 1 204 ? -26.344 4.801 11.336 1 98.5 204 GLY A O 1
ATOM 1605 N N . TYR A 1 205 ? -25.312 5.617 9.523 1 98.75 205 TYR A N 1
ATOM 1606 C CA . TYR A 1 205 ? -25.391 7.012 9.938 1 98.75 205 TYR A CA 1
ATOM 1607 C C . TYR A 1 205 ? -26.844 7.449 10.109 1 98.75 205 TYR A C 1
ATOM 1609 O O . TYR A 1 205 ? -27.219 7.992 11.148 1 98.75 205 TYR A O 1
ATOM 1617 N N . GLN A 1 206 ? -27.625 7.148 9.102 1 98.75 206 GLN A N 1
ATOM 1618 C CA . GLN A 1 206 ? -29.031 7.539 9.133 1 98.75 206 GLN A CA 1
ATOM 1619 C C . GLN A 1 206 ? -29.766 6.863 10.289 1 98.75 206 GLN A C 1
ATOM 1621 O O . GLN A 1 206 ? -30.547 7.504 10.992 1 98.75 206 GLN A O 1
ATOM 1626 N N . LYS A 1 207 ? -29.5 5.613 10.5 1 98.38 207 LYS A N 1
ATOM 1627 C CA . LYS A 1 207 ? -30.109 4.871 11.602 1 98.38 207 LYS A CA 1
ATOM 1628 C C . LYS A 1 207 ? -29.734 5.473 12.953 1 98.38 207 LYS A C 1
ATOM 1630 O O . LYS A 1 207 ? -30.578 5.598 13.844 1 98.38 207 LYS A O 1
ATOM 1635 N N . GLY A 1 208 ? -28.453 5.789 13.094 1 98.69 208 GLY A N 1
ATOM 1636 C CA . GLY A 1 208 ? -27.984 6.406 14.328 1 98.69 208 GLY A CA 1
ATOM 1637 C C . GLY A 1 208 ? -28.641 7.742 14.609 1 98.69 208 GLY A C 1
ATOM 1638 O O . GLY A 1 208 ? -29.078 8 15.734 1 98.69 208 GLY A O 1
ATOM 1639 N N . MET A 1 209 ? -28.781 8.562 13.562 1 98.75 209 MET A N 1
ATOM 1640 C CA . MET A 1 209 ? -29.422 9.867 13.703 1 98.75 209 MET A CA 1
ATOM 1641 C C . MET A 1 209 ? -30.891 9.719 14.094 1 98.75 209 MET A C 1
ATOM 1643 O O . MET A 1 209 ? -31.359 10.383 15.016 1 98.75 209 MET A O 1
ATOM 1647 N N . GLN A 1 210 ? -31.5 8.805 13.414 1 98.38 210 GLN A N 1
ATOM 1648 C CA . GLN A 1 210 ? -32.906 8.555 13.656 1 98.38 210 GLN A CA 1
ATOM 1649 C C . GLN A 1 210 ? -33.156 8.047 15.078 1 98.38 210 GLN A C 1
ATOM 1651 O O . GLN A 1 210 ? -34.062 8.5 15.766 1 98.38 210 GLN A O 1
ATOM 1656 N N . ALA A 1 211 ? -32.344 7.121 15.5 1 98.25 211 ALA A N 1
ATOM 1657 C CA . ALA A 1 211 ? -32.5 6.504 16.812 1 98.25 211 ALA A CA 1
ATOM 1658 C C . ALA A 1 211 ? -32.375 7.543 17.922 1 98.25 211 ALA A C 1
ATOM 1660 O O . ALA A 1 211 ? -32.969 7.398 19 1 98.25 211 ALA A O 1
ATOM 1661 N N . LEU A 1 212 ? -31.672 8.586 17.656 1 98.31 212 LEU A N 1
ATOM 1662 C CA . LEU A 1 212 ? -31.438 9.625 18.656 1 98.31 212 LEU A CA 1
ATOM 1663 C C . LEU A 1 212 ? -32.406 10.789 18.469 1 98.31 212 LEU A C 1
ATOM 1665 O O . LEU A 1 212 ? -32.312 11.781 19.203 1 98.31 212 LEU A O 1
ATOM 1669 N N . GLY A 1 213 ? -33.25 10.68 17.469 1 98.19 213 GLY A N 1
ATOM 1670 C CA . GLY A 1 213 ? -34.219 11.734 17.188 1 98.19 213 GLY A CA 1
ATOM 1671 C C . GLY A 1 213 ? -33.594 12.969 16.578 1 98.19 213 GLY A C 1
ATOM 1672 O O . GLY A 1 213 ? -34.094 14.086 16.75 1 98.19 213 GLY A O 1
ATOM 1673 N N . LEU A 1 214 ? -32.5 12.805 15.922 1 98.25 214 LEU A N 1
ATOM 1674 C CA . LEU A 1 214 ? -31.781 13.914 15.305 1 98.25 214 LEU A CA 1
ATOM 1675 C C . LEU A 1 214 ? -32.094 14.008 13.812 1 98.25 214 LEU A C 1
ATOM 1677 O O . LEU A 1 214 ? -32.531 13.023 13.211 1 98.25 214 LEU A O 1
ATOM 1681 N N . GLN A 1 215 ? -31.922 15.133 13.25 1 97 215 GLN A N 1
ATOM 1682 C CA . GLN A 1 215 ? -32.094 15.328 11.812 1 97 215 GLN A CA 1
ATOM 1683 C C . GLN A 1 215 ? -30.938 14.711 11.031 1 97 215 GLN A C 1
ATOM 1685 O O . GLN A 1 215 ? -29.766 14.953 11.352 1 97 215 GLN A O 1
ATOM 1690 N N . SER A 1 216 ? -31.297 13.859 10.109 1 96.25 216 SER A N 1
ATOM 1691 C CA . SER A 1 216 ? -30.281 13.352 9.188 1 96.25 216 SER A CA 1
ATOM 1692 C C . SER A 1 216 ? -30.172 14.234 7.949 1 96.25 216 SER A C 1
ATOM 1694 O O . SER A 1 216 ? -31.156 14.875 7.543 1 96.25 216 SER A O 1
ATOM 1696 N N . TYR A 1 217 ? -28.984 14.336 7.426 1 97.62 217 TYR A N 1
ATOM 1697 C CA . TYR A 1 217 ? -28.734 15.07 6.195 1 97.62 217 TYR A CA 1
ATOM 1698 C C . TYR A 1 217 ? -28.328 14.133 5.066 1 97.62 217 TYR A C 1
ATOM 1700 O O . TYR A 1 217 ? -27.922 12.992 5.312 1 97.62 217 TYR A O 1
ATOM 1708 N N . ASP A 1 218 ? -28.516 14.586 3.807 1 97.44 218 ASP A N 1
ATOM 1709 C CA . ASP A 1 218 ? -27.859 13.891 2.703 1 97.44 218 ASP A CA 1
ATOM 1710 C C . ASP A 1 218 ? -26.344 13.938 2.85 1 97.44 218 ASP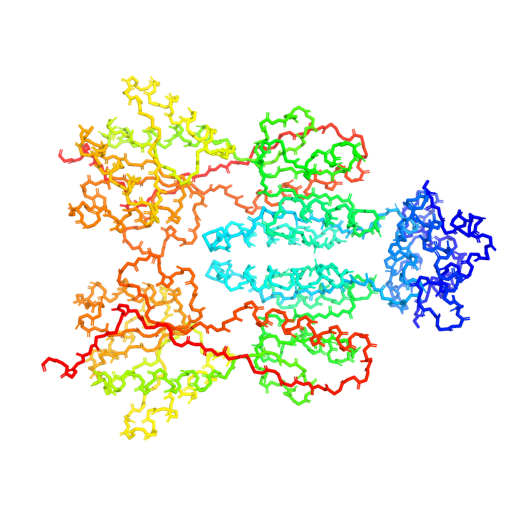 A C 1
ATOM 1712 O O . ASP A 1 218 ? -25.797 14.914 3.381 1 97.44 218 ASP A O 1
ATOM 1716 N N . SER A 1 219 ? -25.766 12.836 2.404 1 98.38 219 SER A N 1
ATOM 1717 C CA . SER A 1 219 ? -24.312 12.836 2.492 1 98.38 219 SER A CA 1
ATOM 1718 C C . SER A 1 219 ? -23.719 13.953 1.64 1 98.38 219 SER A C 1
ATOM 1720 O O . SER A 1 219 ? -24.234 14.266 0.564 1 98.38 219 SER A O 1
ATOM 1722 N N . ALA A 1 220 ? -22.703 14.57 2.178 1 98.12 220 ALA A N 1
ATOM 1723 C CA . ALA A 1 220 ? -21.984 15.57 1.413 1 98.12 220 ALA A CA 1
ATOM 1724 C C . ALA A 1 220 ? -20.844 14.938 0.617 1 98.12 220 ALA A C 1
ATOM 1726 O O . ALA A 1 220 ? -20.141 14.055 1.116 1 98.12 220 ALA A O 1
ATOM 1727 N N . LEU A 1 221 ? -20.734 15.352 -0.643 1 96.88 221 LEU A N 1
ATOM 1728 C CA . LEU A 1 221 ? -19.625 14.898 -1.483 1 96.88 221 LEU A CA 1
ATOM 1729 C C . LEU A 1 221 ? -18.422 15.805 -1.332 1 96.88 221 LEU A C 1
ATOM 1731 O O . LEU A 1 221 ? -18.547 17.031 -1.321 1 96.88 221 LEU A O 1
ATOM 1735 N N . PHE A 1 222 ? -17.297 15.211 -1.113 1 96.12 222 PHE A N 1
ATOM 1736 C CA . PHE A 1 222 ? -16.047 15.953 -1.076 1 96.12 222 PHE A CA 1
ATOM 1737 C C . PHE A 1 222 ? -15.109 15.492 -2.191 1 96.12 222 PHE A C 1
ATOM 1739 O O . PHE A 1 222 ? -14.688 14.336 -2.219 1 96.12 222 PHE A O 1
ATOM 1746 N N . ASP A 1 223 ? -14.844 16.328 -3.039 1 90.5 223 ASP A N 1
ATOM 1747 C CA . ASP A 1 223 ? -13.898 16.141 -4.137 1 90.5 223 ASP A CA 1
ATOM 1748 C C . ASP A 1 223 ? -12.977 17.359 -4.285 1 90.5 223 ASP A C 1
ATOM 1750 O O . ASP A 1 223 ? -13.383 18.391 -4.828 1 90.5 223 ASP A O 1
ATOM 1754 N N . SER A 1 224 ? -11.75 17.094 -3.928 1 84.5 224 SER A N 1
ATOM 1755 C CA . SER A 1 224 ? -10.805 18.219 -3.875 1 84.5 224 SER A CA 1
ATOM 1756 C C . SER A 1 224 ? -10.523 18.766 -5.27 1 84.5 224 SER A C 1
ATOM 1758 O O . SER A 1 224 ? -9.977 19.859 -5.406 1 84.5 224 SER A O 1
ATOM 1760 N N . LYS A 1 225 ? -10.969 18.062 -6.328 1 85.88 225 LYS A N 1
ATOM 1761 C CA . LYS A 1 225 ? -10.68 18.484 -7.691 1 85.88 225 LYS A CA 1
ATOM 1762 C C . LYS A 1 225 ? -11.867 19.219 -8.305 1 85.88 225 LYS A C 1
ATOM 1764 O O . LYS A 1 225 ? -11.773 19.75 -9.414 1 85.88 225 LYS A O 1
ATOM 1769 N N . GLN A 1 226 ? -12.922 19.312 -7.531 1 92.25 226 GLN A N 1
ATOM 1770 C CA . GLN A 1 226 ? -14.133 19.938 -8.055 1 92.25 226 GLN A CA 1
ATOM 1771 C C . GLN A 1 226 ? -14.594 21.094 -7.156 1 92.25 226 GLN A C 1
ATOM 1773 O O . GLN A 1 226 ? -15.25 20.859 -6.137 1 92.25 226 GLN A O 1
ATOM 1778 N N . ALA A 1 227 ? -14.422 22.25 -7.656 1 93.12 227 ALA A N 1
ATOM 1779 C CA . ALA A 1 227 ? -14.703 23.469 -6.879 1 93.12 227 ALA A CA 1
ATOM 1780 C C . ALA A 1 227 ? -16.172 23.531 -6.48 1 93.12 227 ALA A C 1
ATOM 1782 O O . ALA A 1 227 ? -16.5 23.938 -5.363 1 93.12 227 ALA A O 1
ATOM 1783 N N . SER A 1 228 ? -17.016 23.141 -7.391 1 95.19 228 SER A N 1
ATOM 1784 C CA . SER A 1 228 ? -18.453 23.219 -7.113 1 95.19 228 SER A CA 1
ATOM 1785 C C . SER A 1 228 ? -18.828 22.297 -5.961 1 95.19 228 SER A C 1
ATOM 1787 O O . SER A 1 228 ? -19.672 22.656 -5.133 1 95.19 228 SER A O 1
ATOM 1789 N N . THR A 1 229 ? -18.234 21.188 -5.93 1 95.56 229 THR A N 1
ATOM 1790 C CA . THR A 1 229 ? -18.5 20.219 -4.863 1 95.56 229 THR A CA 1
ATOM 1791 C C . THR A 1 229 ? -17.984 20.734 -3.525 1 95.56 229 THR A C 1
ATOM 1793 O O . THR A 1 229 ? -18.641 20.562 -2.494 1 95.56 229 THR A O 1
ATOM 1796 N N . LEU A 1 230 ? -16.906 21.406 -3.57 1 96.25 230 LEU A N 1
ATOM 1797 C CA . LEU A 1 230 ? -16.312 21.969 -2.361 1 96.25 230 LEU A CA 1
ATOM 1798 C C . LEU A 1 230 ? -17.172 23.109 -1.82 1 96.25 230 LEU A C 1
ATOM 1800 O O . LEU A 1 230 ? -17.359 23.219 -0.608 1 96.25 230 LEU A O 1
ATOM 1804 N N . GLU A 1 231 ? -17.625 23.875 -2.723 1 96.56 231 GLU A N 1
ATOM 1805 C CA . GLU A 1 231 ? -18.516 24.969 -2.334 1 96.56 231 GLU A CA 1
ATOM 1806 C C . GLU A 1 231 ? -19.797 24.453 -1.696 1 96.56 231 GLU A C 1
ATOM 1808 O O . GLU A 1 231 ? -20.25 24.984 -0.685 1 96.56 231 GLU A O 1
ATOM 1813 N N . ALA A 1 232 ? -20.359 23.453 -2.322 1 97.38 232 ALA A N 1
ATOM 1814 C CA . ALA A 1 232 ? -21.578 22.859 -1.786 1 97.38 232 ALA A CA 1
ATOM 1815 C C . ALA A 1 232 ? -21.344 22.281 -0.394 1 97.38 232 ALA A C 1
ATOM 1817 O O . ALA A 1 232 ? -22.203 22.406 0.489 1 97.38 232 ALA A O 1
ATOM 1818 N N . PHE A 1 233 ? -20.281 21.75 -0.195 1 98 233 PHE A N 1
ATOM 1819 C CA . PHE A 1 233 ? -19.922 21.141 1.078 1 98 233 PHE A CA 1
ATOM 1820 C C . PHE A 1 233 ? -19.828 22.188 2.178 1 98 233 PHE A C 1
ATOM 1822 O O . PHE A 1 233 ? -20.5 22.078 3.209 1 98 233 PHE A O 1
ATOM 1829 N N . ILE A 1 234 ? -19.047 23.234 1.928 1 97.88 234 ILE A N 1
ATOM 1830 C CA . ILE A 1 234 ? -18.828 24.234 2.961 1 97.88 234 ILE A CA 1
ATOM 1831 C C . ILE A 1 234 ? -20.125 24.984 3.234 1 97.88 234 ILE A C 1
ATOM 1833 O O . ILE A 1 234 ? -20.391 25.391 4.371 1 97.88 234 ILE A O 1
ATOM 1837 N N . LYS A 1 235 ? -20.922 25.188 2.217 1 97.69 235 LYS A N 1
ATOM 1838 C CA . LYS A 1 235 ? -22.219 25.812 2.396 1 97.69 235 LYS A CA 1
ATOM 1839 C C . LYS A 1 235 ? -23.109 24.984 3.314 1 97.69 235 LYS A C 1
ATOM 1841 O O . LYS A 1 235 ? -23.828 25.547 4.164 1 97.69 235 LYS A O 1
ATOM 1846 N N . THR A 1 236 ? -23.078 23.719 3.129 1 98.06 236 THR A N 1
ATOM 1847 C CA . THR A 1 236 ? -23.859 22.828 3.979 1 98.06 236 THR A CA 1
ATOM 1848 C C . THR A 1 236 ? -23.391 22.906 5.43 1 98.06 236 THR A C 1
ATOM 1850 O O . THR A 1 236 ? -24.203 23 6.348 1 98.06 236 THR A O 1
ATOM 1853 N N . VAL A 1 237 ? -22.125 22.875 5.641 1 98.25 237 VAL A N 1
ATOM 1854 C CA . VAL A 1 237 ? -21.531 22.938 6.969 1 98.25 237 VAL A CA 1
ATOM 1855 C C . VAL A 1 237 ? -21.953 24.219 7.68 1 98.25 237 VAL A C 1
ATOM 1857 O O . VAL A 1 237 ? -22.359 24.188 8.844 1 98.25 237 VAL A O 1
ATOM 1860 N N . GLN A 1 238 ? -21.922 25.297 6.945 1 97.62 238 GLN A N 1
ATOM 1861 C CA . GLN A 1 238 ? -22.219 26.594 7.531 1 97.62 238 GLN A CA 1
ATOM 1862 C C . GLN A 1 238 ? -23.719 26.766 7.734 1 97.62 238 GLN A C 1
ATOM 1864 O O . GLN A 1 238 ? -24.156 27.172 8.812 1 97.62 238 GLN A O 1
ATOM 1869 N N . LYS A 1 239 ? -24.516 26.422 6.73 1 97.56 239 LYS A N 1
ATOM 1870 C CA . LYS A 1 239 ? -25.953 26.625 6.777 1 97.56 239 LYS A CA 1
ATOM 1871 C C . LYS A 1 239 ? -26.594 25.766 7.859 1 97.56 239 LYS A C 1
ATOM 1873 O O . LYS A 1 239 ? -27.516 26.203 8.547 1 97.56 239 LYS A O 1
ATOM 1878 N N . LYS A 1 240 ? -26.109 24.578 7.988 1 98.06 240 LYS A N 1
ATOM 1879 C CA . LYS A 1 240 ? -26.719 23.625 8.914 1 98.06 240 LYS A CA 1
ATOM 1880 C C . LYS A 1 240 ? -26.031 23.656 10.273 1 98.06 240 LYS A C 1
ATOM 1882 O O . LYS A 1 240 ? -26.391 22.906 11.18 1 98.06 240 LYS A O 1
ATOM 1887 N N . LYS A 1 241 ? -25.031 24.484 10.438 1 97.81 241 LYS A N 1
ATOM 1888 C CA . LYS A 1 241 ? -24.281 24.656 11.68 1 97.81 241 LYS A CA 1
ATOM 1889 C C . LYS A 1 241 ? -23.75 23.312 12.172 1 97.81 241 LYS A C 1
ATOM 1891 O O . LYS A 1 241 ? -23.922 22.953 13.344 1 97.81 241 LYS A O 1
ATOM 1896 N N . ILE A 1 242 ? -23.141 22.625 11.234 1 98.69 242 ILE A N 1
ATOM 1897 C CA . ILE A 1 242 ? -22.562 21.312 11.531 1 98.69 242 ILE A CA 1
ATOM 1898 C C . ILE A 1 242 ? -21.438 21.453 12.555 1 98.69 242 ILE A C 1
ATOM 1900 O O . ILE A 1 242 ? -20.594 22.359 12.438 1 98.69 242 ILE A O 1
ATOM 1904 N N . THR A 1 243 ? -21.453 20.594 13.508 1 98.56 243 THR A N 1
ATOM 1905 C CA . THR A 1 243 ? -20.391 20.656 14.516 1 98.56 243 THR A CA 1
ATOM 1906 C C . THR A 1 243 ? -19.547 19.391 14.477 1 98.56 243 THR A C 1
ATOM 1908 O O . THR A 1 243 ? -18.5 19.312 15.125 1 98.56 243 THR A O 1
ATOM 1911 N N . ALA A 1 244 ? -20.016 18.312 13.719 1 98.88 244 ALA A N 1
ATOM 1912 C CA . ALA A 1 244 ? -19.266 17.062 13.617 1 98.88 244 ALA A CA 1
ATOM 1913 C C . ALA A 1 244 ? -19.422 16.438 12.234 1 98.88 244 ALA A C 1
ATOM 1915 O O . ALA A 1 244 ? -20.5 16.484 11.648 1 98.88 244 ALA A O 1
ATOM 1916 N N . LEU A 1 245 ? -18.344 15.93 11.758 1 98.94 245 LEU A N 1
ATOM 1917 C CA . LEU A 1 245 ? -18.328 15.203 10.492 1 98.94 245 LEU A CA 1
ATOM 1918 C C . LEU A 1 245 ? -18.016 13.727 10.711 1 98.94 245 LEU A C 1
ATOM 1920 O O . LEU A 1 245 ? -17.109 13.391 11.477 1 98.94 245 LEU A O 1
ATOM 1924 N N . LEU A 1 246 ? -18.812 12.906 10.203 1 98.88 246 LEU A N 1
ATOM 1925 C CA . LEU A 1 246 ? -18.484 11.5 9.992 1 98.88 246 LEU A CA 1
ATOM 1926 C C . LEU A 1 246 ? -17.984 11.258 8.57 1 98.88 246 LEU A C 1
ATOM 1928 O O . LEU A 1 246 ? -18.75 11.367 7.613 1 98.88 246 LEU A O 1
ATOM 1932 N N . ILE A 1 247 ? -16.672 10.945 8.461 1 98.5 247 ILE A N 1
ATOM 1933 C CA . ILE A 1 247 ? -16.047 10.961 7.148 1 98.5 247 ILE A CA 1
ATOM 1934 C C . ILE A 1 247 ? -15.672 9.547 6.73 1 98.5 247 ILE A C 1
ATOM 1936 O O . ILE A 1 247 ? -15.172 8.766 7.543 1 98.5 247 ILE A O 1
ATOM 1940 N N . ILE A 1 248 ? -15.781 9.164 5.531 1 96.06 248 ILE A N 1
ATOM 1941 C CA . ILE A 1 248 ? -15.758 7.828 4.953 1 96.06 248 ILE A CA 1
ATOM 1942 C C . ILE A 1 248 ? -14.391 7.188 5.18 1 96.06 248 ILE A C 1
ATOM 1944 O O . ILE A 1 248 ? -14.266 5.961 5.184 1 96.06 248 ILE A O 1
ATOM 1948 N N . GLY A 1 249 ? -13.336 8.062 5.262 1 93.81 249 GLY A N 1
ATOM 1949 C CA . GLY A 1 249 ? -12 7.488 5.418 1 93.81 249 GLY A CA 1
ATOM 1950 C C . GLY A 1 249 ? -10.977 8.492 5.895 1 93.81 249 GLY A C 1
ATOM 1951 O O . GLY A 1 249 ? -11.219 9.703 5.879 1 93.81 249 GLY A O 1
ATOM 1952 N N . ASP A 1 250 ? -9.812 7.977 6.281 1 93.75 250 ASP A N 1
ATOM 1953 C CA . ASP A 1 250 ? -8.781 8.781 6.926 1 93.75 250 ASP A CA 1
ATOM 1954 C C . ASP A 1 250 ? -8.164 9.773 5.945 1 93.75 250 ASP A C 1
ATOM 1956 O O . ASP A 1 250 ? -7.898 10.93 6.305 1 93.75 250 ASP A O 1
ATOM 1960 N N . VAL A 1 251 ? -7.941 9.312 4.711 1 90.75 251 VAL A N 1
ATOM 1961 C CA . VAL A 1 251 ? -7.32 10.188 3.723 1 90.75 251 VAL A CA 1
ATOM 1962 C C . VAL A 1 251 ? -8.227 11.383 3.439 1 90.75 251 VAL A C 1
ATOM 1964 O O . VAL A 1 251 ? -7.777 12.531 3.438 1 90.75 251 VAL A O 1
ATOM 1967 N N . VAL A 1 252 ? -9.484 11.125 3.254 1 93.19 252 VAL A N 1
ATOM 1968 C CA . VAL A 1 252 ? -10.469 12.164 3.002 1 93.19 252 VAL A CA 1
ATOM 1969 C C . VAL A 1 252 ? -10.555 13.102 4.207 1 93.19 252 VAL A C 1
ATOM 1971 O O . VAL A 1 252 ? -10.695 14.312 4.051 1 93.19 252 VAL A O 1
ATOM 1974 N N . SER A 1 253 ? -10.406 12.547 5.363 1 96.56 253 SER A N 1
ATOM 1975 C CA . SER A 1 253 ? -10.469 13.328 6.594 1 96.56 253 SER A CA 1
ATOM 1976 C C . SER A 1 253 ? -9.359 14.375 6.641 1 96.56 253 SER A C 1
ATOM 1978 O O . SER A 1 253 ? -9.602 15.523 6.996 1 96.56 253 SER A O 1
ATOM 1980 N N . LEU A 1 254 ? -8.18 13.945 6.238 1 94.31 254 LEU A N 1
ATOM 1981 C CA . LEU A 1 254 ? -7.055 14.875 6.27 1 94.31 254 LEU A CA 1
ATOM 1982 C C . LEU A 1 254 ? -7.246 15.992 5.25 1 94.31 254 LEU A C 1
ATOM 1984 O O . LEU A 1 254 ? -6.938 17.156 5.527 1 94.31 254 LEU A O 1
ATOM 1988 N N . ARG A 1 255 ? -7.758 15.664 4.109 1 93.75 255 ARG A N 1
ATOM 1989 C CA . ARG A 1 255 ? -8.023 16.688 3.094 1 93.75 255 ARG A CA 1
ATOM 1990 C C . ARG A 1 255 ? -9.094 17.656 3.561 1 93.75 255 ARG A C 1
ATOM 1992 O O . ARG A 1 255 ? -9.008 18.859 3.285 1 93.75 255 ARG A O 1
ATOM 1999 N N . ILE A 1 256 ? -10.039 17.141 4.258 1 97.19 256 ILE A N 1
ATOM 2000 C CA . ILE A 1 256 ? -11.125 17.969 4.762 1 97.19 256 ILE A CA 1
ATOM 2001 C C . ILE A 1 256 ? -10.602 18.891 5.859 1 97.19 256 ILE A C 1
ATOM 2003 O O . ILE A 1 256 ? -10.961 20.078 5.914 1 97.19 256 ILE A O 1
ATOM 2007 N N . ILE A 1 257 ? -9.734 18.375 6.742 1 97.06 257 ILE A N 1
ATOM 2008 C CA . ILE A 1 257 ? -9.133 19.203 7.785 1 97.06 257 ILE A CA 1
ATOM 2009 C C . ILE A 1 257 ? -8.398 20.391 7.152 1 97.06 257 ILE A C 1
ATOM 2011 O O . ILE A 1 257 ? -8.562 21.531 7.586 1 97.06 257 ILE A O 1
ATOM 2015 N N . GLN A 1 258 ? -7.68 20.078 6.121 1 94.25 258 GLN A N 1
ATOM 2016 C CA . GLN A 1 258 ? -6.969 21.125 5.402 1 94.25 258 GLN A CA 1
ATOM 2017 C C . GLN A 1 258 ? -7.941 22.125 4.789 1 94.25 258 GLN A C 1
ATOM 2019 O O . GLN A 1 258 ? -7.742 23.344 4.891 1 94.25 258 GLN A O 1
ATOM 2024 N N . PHE A 1 259 ? -8.953 21.609 4.18 1 96.12 259 PHE A N 1
ATOM 2025 C CA . PHE A 1 259 ? -9.945 22.453 3.518 1 96.12 259 PHE A CA 1
ATOM 2026 C C . PHE A 1 259 ? -10.641 23.359 4.523 1 96.12 259 PHE A C 1
ATOM 2028 O O . PHE A 1 259 ? -10.797 24.562 4.273 1 96.12 259 PHE A O 1
ATOM 2035 N N . LEU A 1 260 ? -10.992 22.859 5.676 1 97.25 260 LEU A N 1
ATOM 2036 C CA . LEU A 1 260 ? -11.664 23.609 6.723 1 97.25 260 LEU A CA 1
ATOM 2037 C C . LEU A 1 260 ? -10.766 24.719 7.258 1 97.25 260 LEU A C 1
ATOM 2039 O O . LEU A 1 260 ? -11.25 25.797 7.625 1 97.25 260 LEU A O 1
ATOM 2043 N N . SER A 1 261 ? -9.5 24.438 7.27 1 94.88 261 SER A N 1
ATOM 2044 C CA . SER A 1 261 ? -8.562 25.422 7.797 1 94.88 261 SER A CA 1
ATOM 2045 C C . SER A 1 261 ? -8.578 26.703 6.969 1 94.88 261 SER A C 1
ATOM 2047 O O . SER A 1 261 ? -8.344 27.797 7.496 1 94.88 261 SER A O 1
ATOM 2049 N N . TYR A 1 262 ? -8.914 26.609 5.727 1 94.06 262 TYR A N 1
ATOM 2050 C CA . TYR A 1 262 ? -8.992 27.766 4.852 1 94.06 262 TYR A CA 1
ATOM 2051 C C . TYR A 1 262 ? -10.164 28.656 5.23 1 94.06 262 TYR A C 1
ATOM 2053 O O . TYR A 1 262 ? -10.211 29.844 4.859 1 94.06 262 TYR A O 1
ATOM 2061 N N . TYR A 1 263 ? -11.039 28.141 5.961 1 96.06 263 TYR A N 1
ATOM 2062 C CA . TYR A 1 263 ? -12.211 28.891 6.406 1 96.06 263 TYR A CA 1
ATOM 2063 C C . TYR A 1 263 ? -12.117 29.219 7.891 1 96.06 263 TYR A C 1
ATOM 2065 O O . TYR A 1 263 ? -13.102 29.625 8.508 1 96.06 263 TYR A O 1
ATOM 2073 N N . GLY A 1 264 ? -10.969 28.938 8.469 1 96.06 264 GLY A N 1
ATOM 2074 C CA . GLY A 1 264 ? -10.742 29.234 9.875 1 96.06 264 GLY A CA 1
ATOM 2075 C C . GLY A 1 264 ? -11.445 28.281 10.812 1 96.06 264 GLY A C 1
ATOM 2076 O O . GLY A 1 264 ? -11.711 28.625 11.969 1 96.06 264 GLY A O 1
ATOM 2077 N N . ILE A 1 265 ? -11.805 27.125 10.32 1 97.81 265 ILE A N 1
ATOM 2078 C CA . ILE A 1 265 ? -12.477 26.125 11.133 1 97.81 265 ILE A CA 1
ATOM 2079 C C . ILE A 1 265 ? -11.453 25.094 11.625 1 97.81 265 ILE A C 1
ATOM 2081 O O . ILE A 1 265 ? -10.859 24.375 10.828 1 97.81 265 ILE A O 1
ATOM 2085 N N . ALA A 1 266 ? -11.273 25.062 12.93 1 97.19 266 ALA A N 1
ATOM 2086 C CA . ALA A 1 266 ? -10.242 24.203 13.523 1 97.19 266 ALA A CA 1
ATOM 2087 C C . ALA A 1 266 ? -10.836 22.875 13.984 1 97.19 266 ALA A C 1
ATOM 2089 O O . ALA A 1 266 ? -11.984 22.828 14.43 1 97.19 266 ALA A O 1
ATOM 2090 N N . VAL A 1 267 ? -10.086 21.875 13.852 1 98.06 267 VAL A N 1
ATOM 2091 C CA . VAL A 1 267 ? -10.422 20.547 14.383 1 98.06 267 VAL A CA 1
ATOM 2092 C C . VAL A 1 267 ? -9.516 20.234 15.57 1 98.06 267 VAL A C 1
ATOM 2094 O O . VAL A 1 267 ? -8.289 20.312 15.469 1 98.06 267 VAL A O 1
ATOM 2097 N N . PRO A 1 268 ? -10.047 19.953 16.688 1 97.81 268 PRO A N 1
ATOM 2098 C CA . PRO A 1 268 ? -11.453 19.641 16.953 1 97.81 268 PRO A CA 1
ATOM 2099 C C . PRO A 1 268 ? -12.227 20.844 17.484 1 97.81 268 PRO A C 1
ATOM 2101 O O . PRO A 1 268 ? -13.43 20.734 17.75 1 97.81 268 PRO A O 1
ATOM 2104 N N . GLU A 1 269 ? -11.625 21.953 17.656 1 97.25 269 GLU A N 1
ATOM 2105 C CA . GLU A 1 269 ? -12.195 23.047 18.422 1 97.25 269 GLU A CA 1
ATOM 2106 C C . GLU A 1 269 ? -13.523 23.516 17.828 1 97.25 269 GLU A C 1
ATOM 2108 O O . GLU A 1 269 ? -14.477 23.797 18.547 1 97.25 269 GLU A O 1
ATOM 2113 N N . ASP A 1 270 ? -13.586 23.656 16.516 1 97.69 270 ASP A N 1
ATOM 2114 C CA . ASP A 1 270 ? -14.773 24.156 15.844 1 97.69 270 ASP A CA 1
ATOM 2115 C C . ASP A 1 270 ? -15.55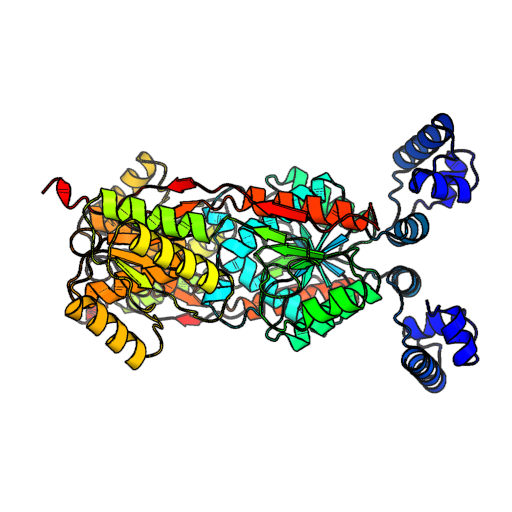5 23.016 15.188 1 97.69 270 ASP A C 1
ATOM 2117 O O . ASP A 1 270 ? -16.766 23.125 14.969 1 97.69 270 ASP A O 1
ATOM 2121 N N . MET A 1 271 ? -14.844 21.969 14.781 1 98.75 271 MET A N 1
ATOM 2122 C CA . MET A 1 271 ? -15.414 20.844 14.055 1 98.75 271 MET A CA 1
ATOM 2123 C C . MET A 1 271 ? -14.82 19.516 14.539 1 98.75 271 MET A C 1
ATOM 2125 O O . MET A 1 271 ? -13.602 19.328 14.508 1 98.75 271 MET A O 1
ATOM 2129 N N . SER A 1 272 ? -15.688 18.625 15.023 1 98.88 272 SER A N 1
ATOM 2130 C CA . SER A 1 272 ? -15.227 17.297 15.391 1 98.88 272 SER A CA 1
ATOM 2131 C C . SER A 1 272 ? -15.273 16.344 14.188 1 98.88 272 SER A C 1
ATOM 2133 O O . SER A 1 272 ? -16.109 16.5 13.305 1 98.88 272 SER A O 1
ATOM 2135 N N . ILE A 1 273 ? -14.328 15.383 14.164 1 98.88 273 ILE A N 1
ATOM 2136 C CA . ILE A 1 273 ? -14.242 14.453 13.047 1 98.88 273 ILE A CA 1
ATOM 2137 C C . ILE A 1 273 ? -14.109 13.023 13.57 1 98.88 273 ILE A C 1
ATOM 2139 O O . ILE A 1 273 ? -13.305 12.758 14.469 1 98.88 273 ILE A O 1
ATOM 2143 N N . VAL A 1 274 ? -14.945 12.148 13.094 1 98.88 274 VAL A N 1
ATOM 2144 C CA . VAL A 1 274 ? -14.766 10.703 13.219 1 98.88 274 VAL A CA 1
ATOM 2145 C C . VAL A 1 274 ? -14.555 10.086 11.836 1 98.88 274 VAL A C 1
ATOM 2147 O O . VAL A 1 274 ? -15.281 10.398 10.891 1 98.88 274 VAL A O 1
ATOM 2150 N N . SER A 1 275 ? -13.539 9.336 11.711 1 98.25 275 SER A N 1
ATOM 2151 C CA . SER A 1 275 ? -13.219 8.664 10.453 1 98.25 275 SER A CA 1
ATOM 2152 C C . SER A 1 275 ? -13.352 7.152 10.586 1 98.25 275 SER A C 1
ATOM 2154 O O . SER A 1 275 ? -13.945 6.656 11.547 1 98.25 275 SER A O 1
ATOM 2156 N N . PHE A 1 276 ? -12.898 6.438 9.523 1 96.88 276 PHE A N 1
ATOM 2157 C CA . PHE A 1 276 ? -12.93 4.977 9.508 1 96.88 276 PHE A CA 1
ATOM 2158 C C . PHE A 1 276 ? -11.578 4.41 9.102 1 96.88 276 PHE A C 1
ATOM 2160 O O . PHE A 1 276 ? -10.734 5.133 8.562 1 96.88 276 PHE A O 1
ATOM 2167 N N . ASN A 1 277 ? -11.273 3.137 9.461 1 93.56 277 ASN A N 1
ATOM 2168 C CA . ASN A 1 277 ? -10.242 2.262 8.914 1 93.56 277 ASN A CA 1
ATOM 2169 C C . ASN A 1 277 ? -8.992 2.258 9.789 1 93.56 277 ASN A C 1
ATOM 2171 O O . ASN A 1 277 ? -8.195 1.317 9.734 1 93.56 277 ASN A O 1
ATOM 2175 N N . ASN A 1 278 ? -8.758 3.361 10.531 1 95.94 278 ASN A N 1
ATOM 2176 C CA . ASN A 1 278 ? -7.586 3.447 11.391 1 95.94 278 ASN A CA 1
ATOM 2177 C C . ASN A 1 278 ? -6.301 3.197 10.609 1 95.94 278 ASN A C 1
ATOM 2179 O O . ASN A 1 278 ? -5.484 2.357 11 1 95.94 278 ASN A O 1
ATOM 2183 N N . SER A 1 279 ? -6.223 3.885 9.438 1 92.5 279 SER A N 1
ATOM 2184 C CA . SER A 1 279 ? -5 3.775 8.648 1 92.5 279 SER A CA 1
ATOM 2185 C C . SER A 1 279 ? -3.873 4.605 9.258 1 92.5 279 SER A C 1
ATOM 2187 O O . SER A 1 279 ? -4.074 5.293 10.266 1 92.5 279 SER A O 1
ATOM 2189 N N . SER A 1 280 ? -2.713 4.527 8.641 1 89.94 280 SER A N 1
ATOM 2190 C CA . SER A 1 280 ? -1.559 5.293 9.094 1 89.94 280 SER A CA 1
ATOM 2191 C C . SER A 1 280 ? -1.831 6.793 9.031 1 89.94 280 SER A C 1
ATOM 2193 O O . SER A 1 280 ? -1.248 7.57 9.789 1 89.94 280 SER A O 1
ATOM 2195 N N . TYR A 1 281 ? -2.738 7.211 8.211 1 91.94 281 TYR A N 1
ATOM 2196 C CA . TYR A 1 281 ? -3.1 8.617 8.07 1 91.94 281 TYR A CA 1
ATOM 2197 C C . TYR A 1 281 ? -3.768 9.133 9.336 1 91.94 281 TYR A C 1
ATOM 2199 O O . TYR A 1 281 ? -3.746 10.336 9.609 1 91.94 281 TYR A O 1
ATOM 2207 N N . ALA A 1 282 ? -4.285 8.211 10.141 1 95.12 282 ALA A N 1
ATOM 2208 C CA . ALA A 1 282 ? -5.051 8.617 11.32 1 95.12 282 ALA A CA 1
ATOM 2209 C C . ALA A 1 282 ? -4.129 9.156 12.414 1 95.12 282 ALA A C 1
ATOM 2211 O O . ALA A 1 282 ? -4.586 9.836 13.336 1 95.12 282 ALA A O 1
ATOM 2212 N N . THR A 1 283 ? -2.805 8.828 12.289 1 93.12 283 THR A N 1
ATOM 2213 C CA . THR A 1 283 ? -1.876 9.242 13.336 1 93.12 283 THR A CA 1
ATOM 2214 C C . THR A 1 283 ? -0.637 9.891 12.727 1 93.12 283 THR A C 1
ATOM 2216 O O . THR A 1 283 ? 0.45 9.828 13.305 1 93.12 283 THR A O 1
ATOM 2219 N N . ILE A 1 284 ? -0.822 10.461 11.539 1 90.06 284 ILE A N 1
ATOM 2220 C CA . ILE A 1 284 ? 0.331 11.039 10.852 1 90.06 284 ILE A CA 1
ATOM 2221 C C . ILE A 1 284 ? 0.555 12.469 11.328 1 90.06 284 ILE A C 1
ATOM 2223 O O . ILE A 1 284 ? 1.696 12.93 11.422 1 90.06 284 ILE A O 1
ATOM 2227 N N . LEU A 1 285 ? -0.532 13.211 11.633 1 90.62 285 LEU A N 1
ATOM 2228 C CA . LEU A 1 285 ? -0.487 14.586 12.117 1 90.62 285 LEU A CA 1
ATOM 2229 C C . LEU A 1 285 ? -1.533 14.812 13.203 1 90.62 285 LEU A C 1
ATOM 2231 O O . LEU A 1 285 ? -2.547 14.109 13.25 1 90.62 285 LEU A O 1
ATOM 2235 N N . HIS A 1 286 ? -1.232 15.828 13.992 1 93.19 286 HIS A N 1
ATOM 2236 C CA . HIS A 1 286 ? -2.229 16.234 14.977 1 93.19 286 HIS A CA 1
ATOM 2237 C C . HIS A 1 286 ? -3.275 17.156 14.359 1 93.19 286 HIS A C 1
ATOM 2239 O O . HIS A 1 286 ? -2.957 17.969 13.484 1 93.19 286 HIS A O 1
ATOM 2245 N N . PRO A 1 287 ? -4.566 17.109 14.828 1 96.12 287 PRO A N 1
ATOM 2246 C CA . PRO A 1 287 ? -5.043 16.125 15.812 1 96.12 287 PRO A CA 1
ATOM 2247 C C . PRO A 1 287 ? -5.133 14.719 15.242 1 96.12 287 PRO A C 1
ATOM 2249 O O . PRO A 1 287 ? -5.562 14.539 14.102 1 96.12 287 PRO A O 1
ATOM 2252 N N . TYR A 1 288 ? -4.652 13.766 16.031 1 97.25 288 TYR A N 1
ATOM 2253 C CA . TYR A 1 288 ? -4.875 12.375 15.648 1 97.25 288 TYR A CA 1
ATOM 2254 C C . TYR A 1 288 ? -6.363 12.078 15.531 1 97.25 288 TYR A C 1
ATOM 2256 O O . TYR A 1 288 ? -7.16 12.523 16.359 1 97.25 288 TYR A O 1
ATOM 2264 N N . LEU A 1 289 ? -6.703 11.297 14.5 1 98.31 289 LEU A N 1
ATOM 2265 C CA . LEU A 1 289 ? -8.109 11.102 14.156 1 98.31 289 LEU A CA 1
ATOM 2266 C C . LEU A 1 289 ? -8.75 10.047 15.055 1 98.31 289 LEU A C 1
ATOM 2268 O O . LEU A 1 289 ? -8.18 8.969 15.25 1 98.31 289 LEU A O 1
ATOM 2272 N N . THR A 1 290 ? -9.891 10.398 15.688 1 98.81 290 THR A N 1
ATOM 2273 C CA . THR A 1 290 ? -10.797 9.359 16.156 1 98.81 290 THR A CA 1
ATOM 2274 C C . THR A 1 290 ? -11.336 8.539 14.984 1 98.81 290 THR A C 1
ATOM 2276 O O . THR A 1 290 ? -11.836 9.102 14.008 1 98.81 290 THR A O 1
ATOM 2279 N N . THR A 1 291 ? -11.133 7.254 15.016 1 98.56 291 THR A N 1
ATOM 2280 C CA . THR A 1 291 ? -11.445 6.406 13.875 1 98.56 291 THR A CA 1
ATOM 2281 C C . THR A 1 291 ? -11.781 4.988 14.336 1 98.56 291 THR A C 1
ATOM 2283 O O . THR A 1 291 ? -11.766 4.695 15.531 1 98.56 291 THR A O 1
ATOM 2286 N N . PHE A 1 292 ? -12.227 4.156 13.438 1 98.56 292 PHE A N 1
ATOM 2287 C CA . PHE A 1 292 ? -12.531 2.762 13.742 1 98.56 292 PHE A CA 1
ATOM 2288 C C . PHE A 1 292 ? -11.43 1.843 13.234 1 98.56 292 PHE A C 1
ATOM 2290 O O . PHE A 1 292 ? -11.055 1.909 12.055 1 98.56 292 PHE A O 1
ATOM 2297 N N . ASP A 1 293 ? -10.844 1.099 14.109 1 98.12 293 ASP A N 1
ATOM 2298 C CA . ASP A 1 293 ? -9.992 -0.018 13.703 1 98.12 293 ASP A CA 1
ATOM 2299 C C . ASP A 1 293 ? -10.836 -1.185 13.188 1 98.12 293 ASP A C 1
ATOM 2301 O O . ASP A 1 293 ? -11.562 -1.821 13.953 1 98.12 293 ASP A O 1
ATOM 2305 N N . ILE A 1 294 ? -10.734 -1.433 11.938 1 97.5 294 ILE A N 1
ATOM 2306 C CA . ILE A 1 294 ? -11.586 -2.436 11.305 1 97.5 294 ILE A CA 1
ATOM 2307 C C . ILE A 1 294 ? -10.906 -3.801 11.359 1 97.5 294 ILE A C 1
ATOM 2309 O O . ILE A 1 294 ? -11.414 -4.781 10.812 1 97.5 294 ILE A O 1
ATOM 2313 N N . ASN A 1 295 ? -9.711 -3.922 11.945 1 97.44 295 ASN A N 1
ATOM 2314 C CA . ASN A 1 295 ? -8.977 -5.168 12.117 1 97.44 295 ASN A CA 1
ATOM 2315 C C . ASN A 1 295 ? -8.633 -5.812 10.781 1 97.44 295 ASN A C 1
ATOM 2317 O O . ASN A 1 295 ? -8.984 -6.969 10.531 1 97.44 295 ASN A O 1
ATOM 2321 N N . VAL A 1 296 ? -7.816 -5.105 10.008 1 96 296 VAL A N 1
ATOM 2322 C CA . VAL A 1 296 ? -7.469 -5.512 8.648 1 96 296 VAL A CA 1
ATOM 2323 C C . VAL A 1 296 ? -6.805 -6.883 8.672 1 96 296 VAL A C 1
ATOM 2325 O O . VAL A 1 296 ? -7.031 -7.707 7.781 1 96 296 VAL A O 1
ATOM 2328 N N . ASN A 1 297 ? -5.973 -7.129 9.688 1 95.5 297 ASN A N 1
ATOM 2329 C CA . ASN A 1 297 ? -5.309 -8.422 9.82 1 95.5 297 ASN A CA 1
ATOM 2330 C C . ASN A 1 297 ? -6.316 -9.562 9.883 1 95.5 297 ASN A C 1
ATOM 2332 O O . ASN A 1 297 ? -6.176 -10.562 9.18 1 95.5 297 ASN A O 1
ATOM 2336 N N . ARG A 1 298 ? -7.324 -9.375 10.672 1 97.88 298 ARG A N 1
ATOM 2337 C CA . ARG A 1 298 ? -8.352 -10.406 10.812 1 97.88 298 ARG A CA 1
ATOM 2338 C C . ARG A 1 298 ? -9.18 -10.523 9.547 1 97.88 298 ARG A C 1
ATOM 2340 O O . ARG A 1 298 ? -9.609 -11.625 9.172 1 97.88 298 ARG A O 1
ATOM 2347 N N . LEU A 1 299 ? -9.461 -9.406 8.922 1 98.06 299 LEU A N 1
ATOM 2348 C CA . LEU A 1 299 ? -10.156 -9.445 7.637 1 98.06 299 LEU A CA 1
ATOM 2349 C C . LEU A 1 299 ? -9.406 -10.305 6.633 1 98.06 299 LEU A C 1
ATOM 2351 O O . LEU A 1 299 ? -10 -11.156 5.965 1 98.06 299 LEU A O 1
ATOM 2355 N N . GLY A 1 300 ? -8.086 -10.109 6.555 1 98.06 300 GLY A N 1
ATOM 2356 C CA . GLY A 1 300 ? -7.266 -10.867 5.633 1 98.06 300 GLY A CA 1
ATOM 2357 C C . GLY A 1 300 ? -7.215 -12.352 5.961 1 98.06 300 GLY A C 1
ATOM 2358 O O . GLY A 1 300 ? -7.422 -13.188 5.082 1 98.06 300 GLY A O 1
ATOM 2359 N N . ARG A 1 301 ? -6.988 -12.656 7.207 1 97.88 301 ARG A N 1
ATOM 2360 C CA . ARG A 1 301 ? -6.898 -14.039 7.648 1 97.88 301 ARG A CA 1
ATOM 2361 C C . ARG A 1 301 ? -8.219 -14.773 7.434 1 97.88 301 ARG A C 1
ATOM 2363 O O . ARG A 1 301 ? -8.234 -15.891 6.922 1 97.88 301 ARG A O 1
ATOM 2370 N N . ALA A 1 302 ? -9.32 -14.117 7.82 1 97.81 302 ALA A N 1
ATOM 2371 C CA . ALA A 1 302 ? -10.641 -14.727 7.68 1 97.81 302 ALA A CA 1
ATOM 2372 C C . ALA A 1 302 ? -10.977 -14.969 6.211 1 97.81 302 ALA A C 1
ATOM 2374 O O . ALA A 1 302 ? -11.555 -16 5.863 1 97.81 302 ALA A O 1
ATOM 2375 N N . SER A 1 303 ? -10.625 -14.008 5.352 1 97.75 303 SER A N 1
ATOM 2376 C CA . SER A 1 303 ? -10.93 -14.148 3.932 1 97.75 303 SER A CA 1
ATOM 2377 C C . SER A 1 303 ? -10.188 -15.336 3.322 1 97.75 303 SER A C 1
ATOM 2379 O O . SER A 1 303 ? -10.766 -16.094 2.551 1 97.75 303 SER A O 1
ATOM 2381 N N . LEU A 1 304 ? -8.914 -15.477 3.688 1 97.62 304 LEU A N 1
ATOM 2382 C CA . LEU A 1 304 ? -8.141 -16.609 3.18 1 97.62 304 LEU A CA 1
ATOM 2383 C C . LEU A 1 304 ? -8.703 -17.922 3.695 1 97.62 304 LEU A C 1
ATOM 2385 O O . LEU A 1 304 ? -8.844 -18.875 2.932 1 97.62 304 LEU A O 1
ATOM 2389 N N . ASN A 1 305 ? -9.023 -17.969 4.98 1 96.12 305 ASN A N 1
ATOM 2390 C CA . ASN A 1 305 ? -9.555 -19.188 5.566 1 96.12 305 ASN A CA 1
ATOM 2391 C C . ASN A 1 305 ? -10.867 -19.609 4.898 1 96.12 305 ASN A C 1
ATOM 2393 O O . ASN A 1 305 ? -11.062 -20.781 4.594 1 96.12 305 ASN A O 1
ATOM 2397 N N . CYS A 1 306 ? -11.711 -18.656 4.688 1 95.88 306 CYS A N 1
ATOM 2398 C CA . CYS A 1 306 ? -12.969 -18.938 3.994 1 95.88 306 CYS A CA 1
ATOM 2399 C C . CYS A 1 306 ? -12.703 -19.469 2.588 1 95.88 306 CYS A C 1
ATOM 2401 O O . CYS A 1 306 ? -13.367 -20.406 2.141 1 95.88 306 CYS A O 1
ATOM 2403 N N . LEU A 1 307 ? -11.75 -18.844 1.891 1 96.31 307 LEU A N 1
ATOM 2404 C CA . LEU A 1 307 ? -11.445 -19.281 0.53 1 96.31 307 LEU A CA 1
ATOM 2405 C C . LEU A 1 307 ? -10.891 -20.703 0.518 1 96.31 307 LEU A C 1
ATOM 2407 O O . LEU A 1 307 ? -11.266 -21.516 -0.333 1 96.31 307 LEU A O 1
ATOM 2411 N N . LEU A 1 308 ? -9.969 -21 1.427 1 94.06 308 LEU A N 1
ATOM 2412 C CA . LEU A 1 308 ? -9.359 -22.328 1.482 1 94.06 308 LEU A CA 1
ATOM 2413 C C . LEU A 1 308 ? -10.414 -23.391 1.773 1 94.06 308 LEU A C 1
ATOM 2415 O O . LEU A 1 308 ? -10.336 -24.5 1.242 1 94.06 308 LEU A O 1
ATOM 2419 N N . GLU A 1 309 ? -11.383 -23.031 2.615 1 92.88 309 GLU A N 1
ATOM 2420 C CA . GLU A 1 309 ? -12.484 -23.953 2.873 1 92.88 309 GLU A CA 1
ATOM 2421 C C . GLU A 1 309 ? -13.273 -24.234 1.6 1 92.88 309 GLU A C 1
ATOM 2423 O O . GLU A 1 309 ? -13.648 -25.375 1.34 1 92.88 309 GLU A O 1
ATOM 2428 N N . LYS A 1 310 ? -13.484 -23.219 0.811 1 92.25 310 LYS A N 1
ATOM 2429 C CA . LYS A 1 310 ? -14.227 -23.375 -0.441 1 92.25 310 LYS A CA 1
ATOM 2430 C C . LYS A 1 310 ? -13.43 -24.188 -1.451 1 92.25 310 LYS A C 1
ATOM 2432 O O . LYS A 1 310 ? -14 -24.984 -2.207 1 92.25 310 LYS A O 1
ATOM 2437 N N . VAL A 1 311 ? -12.148 -23.938 -1.484 1 90 311 VAL A N 1
ATOM 2438 C CA . VAL A 1 311 ? -11.273 -24.609 -2.434 1 90 311 VAL A CA 1
ATOM 2439 C C . VAL A 1 311 ? -11.164 -26.094 -2.072 1 90 311 VAL A C 1
ATOM 2441 O O . VAL A 1 311 ? -11.156 -26.953 -2.955 1 90 311 VAL A O 1
ATOM 2444 N N . GLN A 1 312 ? -11.039 -26.312 -0.822 1 82.38 312 GLN A N 1
ATOM 2445 C CA . GLN A 1 312 ? -10.859 -27.688 -0.374 1 82.38 312 GLN A CA 1
ATOM 2446 C C . GLN A 1 312 ? -12.188 -28.453 -0.368 1 82.38 312 GLN A C 1
ATOM 2448 O O . GLN A 1 312 ? -12.234 -29.625 -0.73 1 82.38 312 GLN A O 1
ATOM 2453 N N . LYS A 1 313 ? -13.266 -27.703 0.3 1 73.88 313 LYS A N 1
ATOM 2454 C CA . LYS A 1 313 ? -14.555 -28.359 0.44 1 73.88 313 LYS A CA 1
ATOM 2455 C C . LYS A 1 313 ? -15.492 -28 -0.711 1 73.88 313 LYS A C 1
ATOM 2457 O O . LYS A 1 313 ? -15.891 -26.828 -0.845 1 73.88 313 LYS A O 1
ATOM 2462 N N . ARG A 1 314 ? -15.414 -28.344 -1.907 1 61.19 314 ARG A N 1
ATOM 2463 C CA . ARG A 1 314 ? -16.156 -27.938 -3.102 1 61.19 314 ARG A CA 1
ATOM 2464 C C . ARG A 1 314 ? -17.594 -27.578 -2.764 1 61.19 314 ARG A C 1
ATOM 2466 O O . ARG A 1 314 ? -18.25 -26.859 -3.514 1 61.19 314 ARG A O 1
ATOM 2473 N N . GLN A 1 315 ? -18.109 -28.109 -1.683 1 60.47 315 GLN A N 1
ATOM 2474 C CA . GLN A 1 315 ? -19.547 -27.906 -1.473 1 60.47 315 GLN A CA 1
ATOM 2475 C C . GLN A 1 315 ? -19.797 -27.078 -0.223 1 60.47 315 GLN A C 1
ATOM 2477 O O . GLN A 1 315 ? -20.844 -27.219 0.427 1 60.47 315 GLN A O 1
ATOM 2482 N N . SER A 1 316 ? -18.906 -26.078 0.026 1 64.75 316 SER A N 1
ATOM 2483 C CA . SER A 1 316 ? -19.188 -25.359 1.266 1 64.75 316 SER A CA 1
ATOM 2484 C C . SER A 1 316 ? -20.203 -24.234 1.045 1 64.75 316 SER A C 1
ATOM 2486 O O . SER A 1 316 ? -20.25 -23.625 -0.026 1 64.75 316 SER A O 1
ATOM 2488 N N . LYS A 1 317 ? -21.297 -24.219 1.946 1 76.75 317 LYS A N 1
ATOM 2489 C CA . LYS A 1 317 ? -22.281 -23.141 1.953 1 76.75 317 LYS A CA 1
ATOM 2490 C C . LYS A 1 317 ? -21.594 -21.781 2.061 1 76.75 317 LYS A C 1
ATOM 2492 O O . LYS A 1 317 ? -20.562 -21.641 2.711 1 76.75 317 LYS A O 1
ATOM 2497 N N . ASP A 1 318 ? -22.109 -20.875 1.246 1 85.5 318 ASP A N 1
ATOM 2498 C CA . ASP A 1 318 ? -21.641 -19.5 1.355 1 85.5 318 ASP A CA 1
ATOM 2499 C C . ASP A 1 318 ? -21.828 -18.969 2.775 1 85.5 318 ASP A C 1
ATOM 2501 O O . ASP A 1 318 ? -22.812 -19.281 3.438 1 85.5 318 ASP A O 1
ATOM 2505 N N . GLN A 1 319 ? -20.797 -18.344 3.268 1 87.44 319 GLN A N 1
ATOM 2506 C CA . GLN A 1 319 ? -20.781 -17.859 4.641 1 87.44 319 GLN A CA 1
ATOM 2507 C C . GLN A 1 319 ? -20.531 -16.344 4.688 1 87.44 319 GLN A C 1
ATOM 2509 O O . GLN A 1 319 ? -20 -15.773 3.74 1 87.44 319 GLN A O 1
ATOM 2514 N N . LYS A 1 320 ? -21.172 -15.859 5.703 1 91.38 320 LYS A N 1
ATOM 2515 C CA . LYS A 1 320 ? -20.922 -14.469 6.055 1 91.38 320 LYS A CA 1
ATOM 2516 C C . LYS A 1 320 ? -20.125 -14.359 7.352 1 91.38 320 LYS A C 1
ATOM 2518 O O . LYS A 1 320 ? -20.531 -14.906 8.383 1 91.38 320 LYS A O 1
ATOM 2523 N N . VAL A 1 321 ? -18.953 -13.711 7.273 1 95.19 321 VAL A N 1
ATOM 2524 C CA . VAL A 1 321 ? -18.125 -13.531 8.461 1 95.19 321 VAL A CA 1
ATOM 2525 C C . VAL A 1 321 ? -18.016 -12.047 8.797 1 95.19 321 VAL A C 1
ATOM 2527 O O . VAL A 1 321 ? -17.625 -11.242 7.949 1 95.19 321 VAL A O 1
ATOM 2530 N N . ILE A 1 322 ? -18.391 -11.695 9.977 1 96.94 322 ILE A N 1
ATOM 2531 C CA . ILE A 1 322 ? -18.312 -10.312 10.438 1 96.94 322 ILE A CA 1
ATOM 2532 C C . ILE A 1 322 ? -17.141 -10.148 11.398 1 96.94 322 ILE A C 1
ATOM 2534 O O . ILE A 1 322 ? -17.094 -10.797 12.445 1 96.94 322 ILE A O 1
ATOM 2538 N N . VAL A 1 323 ? -16.188 -9.352 11.008 1 97.88 323 VAL A N 1
ATOM 2539 C CA . VAL A 1 323 ? -15.008 -9.07 11.828 1 97.88 323 VAL A CA 1
ATOM 2540 C C . VAL A 1 323 ? -15.305 -7.902 12.766 1 97.88 323 VAL A C 1
ATOM 2542 O O . VAL A 1 323 ? -15.812 -6.863 12.328 1 97.88 323 VAL A O 1
ATOM 2545 N N . PRO A 1 324 ? -15.023 -8.062 14.031 1 97.62 324 PRO A N 1
ATOM 2546 C CA . PRO A 1 324 ? -15.289 -6.977 14.977 1 97.62 324 PRO A CA 1
ATOM 2547 C C . PRO A 1 324 ? -14.414 -5.75 14.727 1 97.62 324 PRO A C 1
ATOM 2549 O O . PRO A 1 324 ? -13.328 -5.871 14.141 1 97.62 324 PRO A O 1
ATOM 2552 N N . PHE A 1 325 ? -14.93 -4.633 15.078 1 98 325 PHE A N 1
ATOM 2553 C CA . PHE A 1 325 ? -14.211 -3.365 14.992 1 98 325 PHE A CA 1
ATOM 2554 C C . PHE A 1 325 ? -14.055 -2.74 16.375 1 98 325 PHE A C 1
ATOM 2556 O O . PHE A 1 325 ? -14.711 -3.164 17.328 1 98 325 PHE A O 1
ATOM 2563 N N . THR A 1 326 ? -13.141 -1.821 16.5 1 98.44 326 THR A N 1
ATOM 2564 C CA . THR A 1 326 ? -12.961 -1.069 17.734 1 98.44 326 THR A CA 1
ATOM 2565 C C . THR A 1 326 ? -12.844 0.425 17.438 1 98.44 326 THR A C 1
ATOM 2567 O O . THR A 1 326 ? -12.156 0.829 16.5 1 98.44 326 THR A O 1
ATOM 2570 N N . LEU A 1 327 ? -13.57 1.206 18.219 1 98.62 327 LEU A N 1
ATOM 2571 C CA . LEU A 1 327 ? -13.445 2.656 18.125 1 98.62 327 LEU A CA 1
ATOM 2572 C C . LEU A 1 327 ? -12.18 3.139 18.828 1 98.62 327 LEU A C 1
ATOM 2574 O O . LEU A 1 327 ? -11.984 2.877 20.016 1 98.62 327 LEU A O 1
ATOM 2578 N N . LYS A 1 328 ? -11.273 3.729 18.078 1 98.69 328 LYS A N 1
ATOM 2579 C CA . LYS A 1 328 ? -10.078 4.367 18.609 1 98.69 328 LYS A CA 1
ATOM 2580 C C . LYS A 1 328 ? -10.312 5.855 18.859 1 98.69 328 LYS A C 1
ATOM 2582 O O . LYS A 1 328 ? -10.258 6.66 17.922 1 98.69 328 LYS A O 1
ATOM 2587 N N . LYS A 1 329 ? -10.531 6.176 20.094 1 98.56 329 LYS A N 1
ATOM 2588 C CA . LYS A 1 329 ? -10.766 7.566 20.484 1 98.56 329 LYS A CA 1
ATOM 2589 C C . LYS A 1 329 ? -9.453 8.344 20.578 1 98.56 329 LYS A C 1
ATOM 2591 O O . LYS A 1 329 ? -8.555 7.957 21.328 1 98.56 329 LYS A O 1
ATOM 2596 N N . ARG A 1 330 ? -9.391 9.453 19.734 1 98.31 330 ARG A N 1
ATOM 2597 C CA . ARG A 1 330 ? -8.172 10.258 19.766 1 98.31 330 ARG A CA 1
ATOM 2598 C C . ARG A 1 330 ? -8.492 11.742 19.906 1 98.31 330 ARG A C 1
ATOM 2600 O O . ARG A 1 330 ? -9.312 12.125 20.75 1 98.31 330 ARG A O 1
ATOM 2607 N N . GLU A 1 331 ? -7.879 12.578 19.078 1 98.12 331 GLU A N 1
ATOM 2608 C CA . GLU A 1 331 ? -7.863 14 19.391 1 98.12 331 GLU A CA 1
ATOM 2609 C C . GLU A 1 331 ? -8.906 14.758 18.578 1 98.12 331 GLU A C 1
ATOM 2611 O O . GLU A 1 331 ? -9.234 15.906 18.875 1 98.12 331 GLU A O 1
ATOM 2616 N N . SER A 1 332 ? -9.555 14.117 17.609 1 98.69 332 SER A N 1
ATOM 2617 C CA . SER A 1 332 ? -10.281 14.875 16.578 1 98.69 332 SER A CA 1
ATOM 2618 C C . SER A 1 332 ? -11.727 15.109 17 1 98.69 332 SER A C 1
ATOM 2620 O O . SER A 1 332 ? -12.539 15.602 16.219 1 98.69 332 SER A O 1
ATOM 2622 N N . VAL A 1 333 ? -12.148 14.773 18.25 1 98.75 333 VAL A N 1
ATOM 2623 C CA . VAL A 1 333 ? -13.516 14.969 18.703 1 98.75 333 VAL A CA 1
ATOM 2624 C C . VAL A 1 333 ? -13.523 15.812 19.984 1 98.75 333 VAL A C 1
ATOM 2626 O O . VAL A 1 333 ? -12.875 15.461 20.969 1 98.75 333 VAL A O 1
ATOM 2629 N N . ARG A 1 334 ? -14.234 16.859 19.906 1 98.06 334 ARG A N 1
ATOM 2630 C CA . ARG A 1 334 ? -14.398 17.734 21.062 1 98.06 334 ARG A CA 1
ATOM 2631 C C . ARG A 1 334 ? -15.633 17.344 21.875 1 98.06 334 ARG A C 1
ATOM 2633 O O . ARG A 1 334 ? -16.672 16.984 21.312 1 98.06 334 ARG A O 1
ATOM 2640 N N . ASN A 1 335 ? -15.523 17.359 23.188 1 97.31 335 ASN A N 1
ATOM 2641 C CA . ASN A 1 335 ? -16.672 17.188 24.078 1 97.31 335 ASN A CA 1
ATOM 2642 C C . ASN A 1 335 ? -17.391 18.516 24.312 1 97.31 335 ASN A C 1
ATOM 2644 O O . ASN A 1 335 ? -16.922 19.375 25.047 1 97.31 335 ASN A O 1
ATOM 2648 N N . LEU A 1 336 ? -18.562 18.625 23.766 1 96.12 336 LEU A N 1
ATOM 2649 C CA . LEU A 1 336 ? -19.312 19.875 23.828 1 96.12 336 LEU A CA 1
ATOM 2650 C C . LEU A 1 336 ? -20.047 19.984 25.172 1 96.12 336 LEU A C 1
ATOM 2652 O O . LEU A 1 336 ? -20.516 21.062 25.531 1 96.12 336 LEU A O 1
ATOM 2656 N N . LYS A 1 337 ? -20.109 18.906 25.844 1 93 337 LYS A N 1
ATOM 2657 C CA . LYS A 1 337 ? -20.828 18.922 27.125 1 93 337 LYS A CA 1
ATOM 2658 C C . LYS A 1 337 ? -19.938 19.484 28.234 1 93 337 LYS A C 1
ATOM 2660 O O . LYS A 1 337 ? -20.422 19.891 29.281 1 93 337 LYS A O 1
ATOM 2665 N N . LYS A 1 338 ? -18.641 19.312 28.234 1 79.19 338 LYS A N 1
ATOM 2666 C CA . LYS A 1 338 ? -17.719 19.812 29.25 1 79.19 338 LYS A CA 1
ATOM 2667 C C . LYS A 1 338 ? -17.5 21.312 29.109 1 79.19 338 LYS A C 1
ATOM 2669 O O . LYS A 1 338 ? -17.047 21.969 30.047 1 79.19 338 LYS A O 1
ATOM 2674 N N . SER A 1 339 ? -18.047 22 28.125 1 53.53 339 SER A N 1
ATOM 2675 C CA . SER A 1 339 ? -17.875 23.438 28.109 1 53.53 339 SER A CA 1
ATOM 2676 C C . SER A 1 339 ? -18.984 24.141 28.891 1 53.53 339 SER A C 1
ATOM 2678 O O . SER A 1 339 ? -20.109 23.656 28.938 1 53.53 339 SER A O 1
ATOM 2680 N N . MET B 1 1 ? -12.812 -31.141 -19.969 1 56.72 1 MET B N 1
ATOM 2681 C CA . MET B 1 1 ? -11.844 -30.094 -20.25 1 56.72 1 MET B CA 1
ATOM 2682 C C . MET B 1 1 ? -11.031 -30.422 -21.5 1 56.72 1 MET B C 1
ATOM 2684 O O . MET B 1 1 ? -10.766 -31.594 -21.781 1 56.72 1 MET B O 1
ATOM 2688 N N . VAL B 1 2 ? -11.094 -29.469 -22.406 1 67.69 2 VAL B N 1
ATOM 2689 C CA . VAL B 1 2 ? -10.328 -29.641 -23.625 1 67.69 2 VAL B CA 1
ATOM 2690 C C . VAL B 1 2 ? -8.859 -29.859 -23.297 1 67.69 2 VAL B C 1
ATOM 2692 O O . VAL B 1 2 ? -8.289 -29.156 -22.453 1 67.69 2 VAL B O 1
ATOM 2695 N N . THR B 1 3 ? -8.312 -30.953 -23.719 1 72.94 3 THR B N 1
ATOM 2696 C CA . THR B 1 3 ? -6.926 -31.312 -23.438 1 72.94 3 THR B CA 1
ATOM 2697 C C . THR B 1 3 ? -6.062 -31.125 -24.688 1 72.94 3 THR B C 1
ATOM 2699 O O . THR B 1 3 ? -6.578 -30.844 -25.766 1 72.94 3 THR B O 1
ATOM 2702 N N . ILE B 1 4 ? -4.793 -31.312 -24.328 1 77.56 4 ILE B N 1
ATOM 2703 C CA . ILE B 1 4 ? -3.832 -31.234 -25.422 1 77.56 4 ILE B CA 1
ATOM 2704 C C . ILE B 1 4 ? -4.168 -32.312 -26.469 1 77.56 4 ILE B C 1
ATOM 2706 O O . ILE B 1 4 ? -4 -32.062 -27.672 1 77.56 4 ILE B O 1
ATOM 2710 N N . LYS B 1 5 ? -4.664 -33.375 -25.984 1 81.56 5 LYS B N 1
ATOM 2711 C CA . LYS B 1 5 ? -5.031 -34.469 -26.906 1 81.56 5 LYS B CA 1
ATOM 2712 C C . LYS B 1 5 ? -6.207 -34.062 -27.797 1 81.56 5 LYS B C 1
ATOM 2714 O O . LYS B 1 5 ? -6.234 -34.375 -28.984 1 81.56 5 LYS B O 1
ATOM 2719 N N . ASP B 1 6 ? -7.062 -33.281 -27.156 1 85 6 ASP B N 1
ATOM 2720 C CA . ASP B 1 6 ? -8.203 -32.781 -27.922 1 85 6 ASP B CA 1
ATOM 2721 C C . ASP B 1 6 ? -7.766 -31.797 -29 1 85 6 ASP B C 1
ATOM 2723 O O . ASP B 1 6 ? -8.25 -31.859 -30.125 1 85 6 ASP B O 1
ATOM 2727 N N . VAL B 1 7 ? -6.875 -30.984 -28.531 1 87.44 7 VAL B N 1
ATOM 2728 C CA . VAL B 1 7 ? -6.352 -29.984 -29.469 1 87.44 7 VAL B CA 1
ATOM 2729 C C . VAL B 1 7 ? -5.609 -30.688 -30.609 1 87.44 7 VAL B C 1
ATOM 2731 O O . VAL B 1 7 ? -5.762 -30.328 -31.781 1 87.44 7 VAL B O 1
ATOM 2734 N N . ALA B 1 8 ? -4.863 -31.688 -30.266 1 88.62 8 ALA B N 1
ATOM 2735 C CA . ALA B 1 8 ? -4.102 -32.438 -31.25 1 88.62 8 ALA B CA 1
ATOM 2736 C C . ALA B 1 8 ? -5.027 -33.125 -32.281 1 88.62 8 ALA B C 1
ATOM 2738 O O . ALA B 1 8 ? -4.781 -33.062 -33.469 1 88.62 8 ALA B O 1
ATOM 2739 N N . LYS B 1 9 ? -6.023 -33.656 -31.797 1 90.38 9 LYS B N 1
ATOM 2740 C CA . LYS B 1 9 ? -7.012 -34.312 -32.625 1 90.38 9 LYS B CA 1
ATOM 2741 C C . LYS B 1 9 ? -7.676 -33.344 -33.594 1 90.38 9 LYS B C 1
ATOM 2743 O O . LYS B 1 9 ? -7.809 -33.594 -34.781 1 90.38 9 LYS B O 1
ATOM 2748 N N . GLU B 1 10 ? -8.008 -32.219 -33 1 90.06 10 GLU B N 1
ATOM 2749 C CA . GLU B 1 10 ? -8.672 -31.188 -33.812 1 90.06 10 GLU B CA 1
ATOM 2750 C C . GLU B 1 10 ? -7.742 -30.625 -34.875 1 90.06 10 GLU B C 1
ATOM 2752 O O . GLU B 1 10 ? -8.172 -30.344 -36 1 90.06 10 GLU B O 1
ATOM 2757 N N . ALA B 1 11 ? -6.547 -30.453 -34.5 1 90.94 11 ALA B N 1
ATOM 2758 C CA . ALA B 1 11 ? -5.555 -29.859 -35.375 1 90.94 11 ALA B CA 1
ATOM 2759 C C . ALA B 1 11 ? -4.973 -30.906 -36.344 1 90.94 11 ALA B C 1
ATOM 2761 O O . ALA B 1 11 ? -4.289 -30.562 -37.312 1 90.94 11 ALA B O 1
ATOM 2762 N N . GLY B 1 12 ? -5.184 -32.188 -36.094 1 91.06 12 GLY B N 1
ATOM 2763 C CA . GLY B 1 12 ? -4.656 -33.25 -36.938 1 91.06 12 GLY B CA 1
ATOM 2764 C C . GLY B 1 12 ? -3.174 -33.5 -36.75 1 91.06 12 GLY B C 1
ATOM 2765 O O . GLY B 1 12 ? -2.441 -33.719 -37.688 1 91.06 12 GLY B O 1
ATOM 2766 N N . VAL B 1 13 ? -2.744 -33.219 -35.562 1 91.88 13 VAL B N 1
ATOM 2767 C CA . VAL B 1 13 ? -1.328 -33.406 -35.25 1 91.88 13 VAL B CA 1
ATOM 2768 C C . VAL B 1 13 ? -1.171 -34.312 -34.031 1 91.88 13 VAL B C 1
ATOM 2770 O O . VAL B 1 13 ? -2.16 -34.688 -33.406 1 91.88 13 VAL B O 1
ATOM 2773 N N . ASN B 1 14 ? 0.04 -34.812 -33.781 1 87.75 14 ASN B N 1
ATOM 2774 C CA . ASN B 1 14 ? 0.34 -35.531 -32.562 1 87.75 14 ASN B CA 1
ATOM 2775 C C . ASN B 1 14 ? 0.344 -34.594 -31.344 1 87.75 14 ASN B C 1
ATOM 2777 O O . ASN B 1 14 ? 0.698 -33.438 -31.469 1 87.75 14 ASN B O 1
ATOM 2781 N N . PRO B 1 15 ? -0.043 -35.125 -30.156 1 86.5 15 PRO B N 1
ATOM 2782 C CA . PRO B 1 15 ? -0.003 -34.312 -28.953 1 86.5 15 PRO B CA 1
ATOM 2783 C C . PRO B 1 15 ? 1.362 -33.656 -28.719 1 86.5 15 PRO B C 1
ATOM 2785 O O . PRO B 1 15 ? 1.442 -32.531 -28.234 1 86.5 15 PRO B O 1
ATOM 2788 N N . SER B 1 16 ? 2.355 -34.344 -29.234 1 80.5 16 SER B N 1
ATOM 2789 C CA . SER B 1 16 ? 3.701 -33.812 -29.078 1 80.5 16 SER B CA 1
ATOM 2790 C C . SER B 1 16 ? 3.896 -32.562 -29.922 1 80.5 16 SER B C 1
ATOM 2792 O O . SER B 1 16 ? 4.648 -31.656 -29.547 1 80.5 16 SER B O 1
ATOM 2794 N N . THR B 1 17 ? 3.217 -32.562 -31.031 1 84.75 17 THR B N 1
ATOM 2795 C CA . THR B 1 17 ? 3.297 -31.406 -31.906 1 84.75 17 THR B CA 1
ATOM 2796 C C . THR B 1 17 ? 2.635 -30.188 -31.266 1 84.75 17 THR B C 1
ATOM 2798 O O . THR B 1 17 ? 3.141 -29.062 -31.375 1 84.75 17 THR B O 1
ATOM 2801 N N . VAL B 1 18 ? 1.537 -30.469 -30.531 1 81 18 VAL B N 1
ATOM 2802 C CA . VAL B 1 18 ? 0.856 -29.391 -29.812 1 81 18 VAL B CA 1
ATOM 2803 C C . VAL B 1 18 ? 1.78 -28.812 -28.75 1 81 18 VAL B C 1
ATOM 2805 O O . VAL B 1 18 ? 1.906 -27.594 -28.625 1 81 18 VAL B O 1
ATOM 2808 N N . SER B 1 19 ? 2.473 -29.656 -28.156 1 76.25 19 SER B N 1
ATOM 2809 C CA . SER B 1 19 ? 3.422 -29.234 -27.141 1 76.25 19 SER B CA 1
ATOM 2810 C C . SER B 1 19 ? 4.539 -28.391 -27.734 1 76.25 19 SER B C 1
ATOM 2812 O O . SER B 1 19 ? 4.926 -27.375 -27.172 1 76.25 19 SER B O 1
ATOM 2814 N N . ARG B 1 20 ? 4.93 -28.844 -28.875 1 77.12 20 ARG B N 1
ATOM 2815 C CA . ARG B 1 20 ? 6.012 -28.125 -29.547 1 77.12 20 ARG B CA 1
ATOM 2816 C C . ARG B 1 20 ? 5.535 -26.781 -30.078 1 77.12 20 ARG B C 1
ATOM 2818 O O . ARG B 1 20 ? 6.297 -25.812 -30.094 1 77.12 20 ARG B O 1
ATOM 2825 N N . VAL B 1 21 ? 4.301 -26.75 -30.469 1 76.44 21 VAL B N 1
ATOM 2826 C CA . VAL B 1 21 ? 3.707 -25.484 -30.906 1 76.44 21 VAL B CA 1
ATOM 2827 C C . VAL B 1 21 ? 3.609 -24.531 -29.719 1 76.44 21 VAL B C 1
ATOM 2829 O O . VAL B 1 21 ? 3.934 -23.344 -29.859 1 76.44 21 VAL B O 1
ATOM 2832 N N . LEU B 1 22 ? 3.195 -25.078 -28.594 1 74.44 22 LEU B N 1
ATOM 2833 C CA . LEU B 1 22 ? 3.047 -24.266 -27.391 1 74.44 22 LEU B CA 1
ATOM 2834 C C . LEU B 1 22 ? 4.395 -23.719 -26.938 1 74.44 22 LEU B C 1
ATOM 2836 O O . LEU B 1 22 ? 4.461 -22.641 -26.344 1 74.44 22 LEU B O 1
ATOM 2840 N N . LYS B 1 23 ? 5.48 -24.406 -27.422 1 70.19 23 LYS B N 1
ATOM 2841 C CA . LYS B 1 23 ? 6.855 -24.016 -27.125 1 70.19 23 LYS B CA 1
ATOM 2842 C C . LYS B 1 23 ? 7.418 -23.109 -28.234 1 70.19 23 LYS B C 1
ATOM 2844 O O . LYS B 1 23 ? 8.617 -22.828 -28.25 1 70.19 23 LYS B O 1
ATOM 2849 N N . ASN B 1 24 ? 6.539 -22.766 -29.031 1 72.25 24 ASN B N 1
ATOM 2850 C CA . ASN B 1 24 ? 6.953 -22.031 -30.234 1 72.25 24 ASN B CA 1
ATOM 2851 C C . ASN B 1 24 ? 8.227 -22.625 -30.828 1 72.25 24 ASN B C 1
ATOM 2853 O O . ASN B 1 24 ? 9.156 -21.891 -31.172 1 72.25 24 ASN B O 1
ATOM 2857 N N . SER B 1 25 ? 8.234 -23.875 -30.906 1 71.5 25 SER B N 1
ATOM 2858 C CA . SER B 1 25 ? 9.398 -24.594 -31.422 1 71.5 25 SER B CA 1
ATOM 2859 C C . SER B 1 25 ? 9.641 -24.25 -32.875 1 71.5 25 SER B C 1
ATOM 2861 O O . SER B 1 25 ? 8.711 -24.219 -33.688 1 71.5 25 SER B O 1
ATOM 2863 N N . SER B 1 26 ? 10.844 -23.922 -33.125 1 76.31 26 SER B N 1
ATOM 2864 C CA . SER B 1 26 ? 11.227 -23.594 -34.5 1 76.31 26 SER B CA 1
ATOM 2865 C C . SER B 1 26 ? 11.109 -24.812 -35.406 1 76.31 26 SER B C 1
ATOM 2867 O O . SER B 1 26 ? 11.078 -24.672 -36.656 1 76.31 26 SER B O 1
ATOM 2869 N N . SER B 1 27 ? 10.992 -25.922 -34.875 1 81.25 27 SER B N 1
ATOM 2870 C CA . SER B 1 27 ? 10.938 -27.141 -35.656 1 81.25 27 SER B CA 1
ATOM 2871 C C . SER B 1 27 ? 9.547 -27.344 -36.281 1 81.25 27 SER B C 1
ATOM 2873 O O . SER B 1 27 ? 9.367 -28.203 -37.156 1 81.25 27 SER B O 1
ATOM 2875 N N . ILE B 1 28 ? 8.656 -26.562 -35.781 1 83.75 28 ILE B N 1
ATOM 2876 C CA . ILE B 1 28 ? 7.285 -26.703 -36.25 1 83.75 28 ILE B CA 1
ATOM 2877 C C . ILE B 1 28 ? 6.969 -25.578 -37.25 1 83.75 28 ILE B C 1
ATOM 2879 O O . ILE B 1 28 ? 7.305 -24.422 -37 1 83.75 28 ILE B O 1
ATOM 2883 N N . SER B 1 29 ? 6.461 -25.938 -38.375 1 86.69 29 SER B N 1
ATOM 2884 C CA . SER B 1 29 ? 6.125 -24.969 -39.438 1 86.69 29 SER B CA 1
ATOM 2885 C C . SER B 1 29 ? 5.059 -23.984 -38.938 1 86.69 29 SER B C 1
ATOM 2887 O O . SER B 1 29 ? 4.258 -24.312 -38.062 1 86.69 29 SER B O 1
ATOM 2889 N N . GLN B 1 30 ? 5.129 -22.797 -39.5 1 87.94 30 GLN B N 1
ATOM 2890 C CA . GLN B 1 30 ? 4.145 -21.781 -39.156 1 87.94 30 GLN B CA 1
ATOM 2891 C C . GLN B 1 30 ? 2.727 -22.25 -39.469 1 87.94 30 GLN B C 1
ATOM 2893 O O . GLN B 1 30 ? 1.794 -21.953 -38.719 1 87.94 30 GLN B O 1
ATOM 2898 N N . LYS B 1 31 ? 2.658 -22.969 -40.531 1 88.5 31 LYS B N 1
ATOM 2899 C CA . LYS B 1 31 ? 1.352 -23.484 -40.906 1 88.5 31 LYS B CA 1
ATOM 2900 C C . LYS B 1 31 ? 0.768 -24.375 -39.812 1 88.5 31 LYS B C 1
ATOM 2902 O O . LYS B 1 31 ? -0.41 -24.25 -39.469 1 88.5 31 LYS B O 1
ATOM 2907 N N . THR B 1 32 ? 1.597 -25.219 -39.281 1 90 32 THR B N 1
ATOM 2908 C CA . THR B 1 32 ? 1.167 -26.125 -38.219 1 90 32 THR B CA 1
ATOM 2909 C C . THR B 1 32 ? 0.862 -25.344 -36.938 1 90 32 THR B C 1
ATOM 2911 O O . THR B 1 32 ? -0.11 -25.641 -36.219 1 90 32 THR B O 1
ATOM 2914 N N . LYS B 1 33 ? 1.628 -24.391 -36.562 1 89.5 33 LYS B N 1
ATOM 2915 C CA . LYS B 1 33 ? 1.389 -23.547 -35.406 1 89.5 33 LYS B CA 1
ATOM 2916 C C . LYS B 1 33 ? 0.02 -22.875 -35.5 1 89.5 33 LYS B C 1
ATOM 2918 O O . LYS B 1 33 ? -0.73 -22.859 -34.531 1 89.5 33 LYS B O 1
ATOM 2923 N N . ASP B 1 34 ? -0.223 -22.391 -36.688 1 88.25 34 ASP B N 1
ATOM 2924 C CA . ASP B 1 34 ? -1.496 -21.703 -36.875 1 88.25 34 ASP B CA 1
ATOM 2925 C C . ASP B 1 34 ? -2.67 -22.672 -36.719 1 88.25 34 ASP B C 1
ATOM 2927 O O . ASP B 1 34 ? -3.686 -22.297 -36.094 1 88.25 34 ASP B O 1
ATOM 2931 N N . ARG B 1 35 ? -2.504 -23.828 -37.281 1 89 35 ARG B N 1
ATOM 2932 C CA . ARG B 1 35 ? -3.553 -24.828 -37.188 1 89 35 ARG B CA 1
ATOM 2933 C C . ARG B 1 35 ? -3.816 -25.203 -35.719 1 89 35 ARG B C 1
ATOM 2935 O O . ARG B 1 35 ? -4.969 -25.328 -35.312 1 89 35 ARG B O 1
ATOM 2942 N N . VAL B 1 36 ? -2.766 -25.359 -35.031 1 88.12 36 VAL B N 1
ATOM 2943 C CA . VAL B 1 36 ? -2.875 -25.719 -33.625 1 88.12 36 VAL B CA 1
ATOM 2944 C C . VAL B 1 36 ? -3.508 -24.578 -32.844 1 88.12 36 VAL B C 1
ATOM 2946 O O . VAL B 1 36 ? -4.391 -24.797 -32 1 88.12 36 VAL B O 1
ATOM 2949 N N . GLN B 1 37 ? -3.098 -23.391 -33.125 1 85.62 37 GLN B N 1
ATOM 2950 C CA . GLN B 1 37 ? -3.648 -22.219 -32.438 1 85.62 37 GLN B CA 1
ATOM 2951 C C . GLN B 1 37 ? -5.141 -22.078 -32.719 1 85.62 37 GLN B C 1
ATOM 2953 O O . GLN B 1 37 ? -5.918 -21.734 -31.828 1 85.62 37 GLN B O 1
ATOM 2958 N N . GLN B 1 38 ? -5.469 -22.266 -34.031 1 85.75 38 GLN B N 1
ATOM 2959 C CA . GLN B 1 38 ? -6.879 -22.219 -34.406 1 85.75 38 GLN B CA 1
ATOM 2960 C C . GLN B 1 38 ? -7.68 -23.297 -33.656 1 85.75 38 GLN B C 1
ATOM 2962 O O . GLN B 1 38 ? -8.789 -23.031 -33.188 1 85.75 38 GLN B O 1
ATOM 2967 N N . ALA B 1 39 ? -7.133 -24.469 -33.594 1 86.38 39 ALA B N 1
ATOM 2968 C CA . ALA B 1 39 ? -7.793 -25.547 -32.844 1 86.38 39 ALA B CA 1
ATOM 2969 C C . ALA B 1 39 ? -7.984 -25.188 -31.391 1 86.38 39 ALA B C 1
ATOM 2971 O O . ALA B 1 39 ? -9.031 -25.484 -30.797 1 86.38 39 ALA B O 1
ATOM 2972 N N . MET B 1 40 ? -6.957 -24.578 -30.844 1 80.69 40 MET B N 1
ATOM 2973 C CA . MET B 1 40 ? -7.043 -24.156 -29.453 1 80.69 40 MET B CA 1
ATOM 2974 C C . MET B 1 40 ? -8.164 -23.141 -29.266 1 80.69 40 MET B C 1
ATOM 2976 O O . MET B 1 40 ? -8.938 -23.234 -28.312 1 80.69 40 MET B O 1
ATOM 2980 N N . THR B 1 41 ? -8.203 -22.234 -30.156 1 77.81 41 THR B N 1
ATOM 2981 C CA . THR B 1 41 ? -9.234 -21.203 -30.109 1 77.81 41 THR B CA 1
ATOM 2982 C C . THR B 1 41 ? -10.625 -21.812 -30.266 1 77.81 41 THR B C 1
ATOM 2984 O O . THR B 1 41 ? -11.539 -21.5 -29.5 1 77.81 41 THR B O 1
ATOM 2987 N N . ASP B 1 42 ? -10.711 -22.688 -31.266 1 78.88 42 ASP B N 1
ATOM 2988 C CA . ASP B 1 42 ? -11.992 -23.312 -31.578 1 78.88 42 ASP B CA 1
ATOM 2989 C C . ASP B 1 42 ? -12.508 -24.109 -30.391 1 78.88 42 ASP B C 1
ATOM 2991 O O . ASP B 1 42 ? -13.711 -24.141 -30.125 1 78.88 42 ASP B O 1
ATOM 2995 N N . LEU B 1 43 ? -11.555 -24.719 -29.75 1 80.5 43 LEU B N 1
ATOM 2996 C CA . LEU B 1 43 ? -11.93 -25.609 -28.641 1 80.5 43 LEU B CA 1
ATOM 2997 C C . LEU B 1 43 ? -11.953 -24.844 -27.328 1 80.5 43 LEU B C 1
ATOM 2999 O O . LEU B 1 43 ? -12.367 -25.391 -26.297 1 80.5 43 LEU B O 1
ATOM 3003 N N . GLY B 1 44 ? -11.438 -23.672 -27.422 1 72.44 44 GLY B N 1
ATOM 3004 C CA . GLY B 1 44 ? -11.336 -22.891 -26.203 1 72.44 44 GLY B CA 1
ATOM 3005 C C . GLY B 1 44 ? -10.266 -23.406 -25.25 1 72.44 44 GLY B C 1
ATOM 3006 O O . GLY B 1 44 ? -10.43 -23.375 -24.031 1 72.44 44 GLY B O 1
ATOM 3007 N N . TYR B 1 45 ? -9.281 -24.062 -25.953 1 70.25 45 TYR B N 1
ATOM 3008 C CA . TYR B 1 45 ? -8.227 -24.672 -25.156 1 70.25 45 TYR B CA 1
ATOM 3009 C C . TYR B 1 45 ? -7.258 -23.609 -24.641 1 70.25 45 TYR B C 1
ATOM 3011 O O . TYR B 1 45 ? -6.781 -22.766 -25.422 1 70.25 45 TYR B O 1
ATOM 3019 N N . VAL B 1 46 ? -7.133 -23.641 -23.281 1 67.44 46 VAL B N 1
ATOM 3020 C CA . VAL B 1 46 ? -6.094 -22.844 -22.641 1 67.44 46 VAL B CA 1
ATOM 3021 C C . VAL B 1 46 ? -5.102 -23.75 -21.938 1 67.44 46 VAL B C 1
ATOM 3023 O O . VAL B 1 46 ? -5.492 -24.562 -21.094 1 67.44 46 VAL B O 1
ATOM 3026 N N . PRO B 1 47 ? -3.811 -23.75 -22.562 1 64.62 47 PRO B N 1
ATOM 3027 C CA . PRO B 1 47 ? -2.844 -24.641 -21.922 1 64.62 47 PRO B CA 1
ATOM 3028 C C . PRO B 1 47 ? -2.75 -24.422 -20.406 1 64.62 47 PRO B C 1
ATOM 3030 O O . PRO B 1 47 ? -2.742 -23.281 -19.953 1 64.62 47 PRO B O 1
ATOM 3033 N N . ASN B 1 48 ? -2.941 -25.594 -19.75 1 67.62 48 ASN B N 1
ATOM 3034 C CA . ASN B 1 48 ? -2.777 -25.484 -18.297 1 67.62 48 ASN B CA 1
ATOM 3035 C C . ASN B 1 48 ? -1.312 -25.297 -17.906 1 67.62 48 ASN B C 1
ATOM 3037 O O . ASN B 1 48 ? -0.416 -25.594 -18.703 1 67.62 48 ASN B O 1
ATOM 3041 N N . LEU B 1 49 ? -1.085 -24.703 -16.812 1 66.06 49 LEU B N 1
ATOM 3042 C CA . LEU B 1 49 ? 0.245 -24.328 -16.344 1 66.06 49 LEU B CA 1
ATOM 3043 C C . LEU B 1 49 ? 1.186 -25.531 -16.391 1 66.06 49 LEU B C 1
ATOM 3045 O O . LEU B 1 49 ? 2.346 -25.406 -16.781 1 66.06 49 LEU B O 1
ATOM 3049 N N . ALA B 1 50 ? 0.663 -26.641 -16.031 1 63.91 50 ALA B N 1
ATOM 3050 C CA . ALA B 1 50 ? 1.499 -27.828 -16.016 1 63.91 50 ALA B CA 1
ATOM 3051 C C . ALA B 1 50 ? 2.027 -28.172 -17.406 1 63.91 50 ALA B C 1
ATOM 3053 O O . ALA B 1 50 ? 3.209 -28.484 -17.562 1 63.91 50 ALA B O 1
ATOM 3054 N N . ALA B 1 51 ? 1.157 -28.031 -18.312 1 61.59 51 ALA B N 1
ATOM 3055 C CA . ALA B 1 51 ? 1.538 -28.312 -19.688 1 61.59 51 ALA B CA 1
ATOM 3056 C C . ALA B 1 51 ? 2.533 -27.281 -20.203 1 61.59 51 ALA B C 1
ATOM 3058 O O . ALA B 1 51 ? 3.49 -27.625 -20.906 1 61.59 51 ALA B O 1
ATOM 3059 N N . GLN B 1 52 ? 2.252 -26.125 -19.797 1 63.97 52 GLN B N 1
ATOM 3060 C CA . GLN B 1 52 ? 3.143 -25.047 -20.234 1 63.97 52 GLN B CA 1
ATOM 3061 C C . GLN B 1 52 ? 4.527 -25.203 -19.609 1 63.97 52 GLN B C 1
ATOM 3063 O O . GLN B 1 52 ? 5.539 -25.016 -20.281 1 63.97 52 GLN B O 1
ATOM 3068 N N . MET B 1 53 ? 4.5 -25.516 -18.391 1 66.69 53 MET B N 1
ATOM 3069 C CA . MET B 1 53 ? 5.758 -25.703 -17.672 1 66.69 53 MET B CA 1
ATOM 3070 C C . MET B 1 53 ? 6.562 -26.859 -18.266 1 66.69 53 MET B C 1
ATOM 3072 O O . MET B 1 53 ? 7.785 -26.766 -18.391 1 66.69 53 MET B O 1
ATOM 3076 N N . LEU B 1 54 ? 5.902 -27.859 -18.609 1 59.41 54 LEU B N 1
ATOM 3077 C CA . LEU B 1 54 ? 6.562 -29.031 -19.203 1 59.41 54 LEU B CA 1
ATOM 3078 C C . LEU B 1 54 ? 7.133 -28.688 -20.578 1 59.41 54 LEU B C 1
ATOM 3080 O O . LEU B 1 54 ? 8.195 -29.188 -20.953 1 59.41 54 LEU B O 1
ATOM 3084 N N . ALA B 1 55 ? 6.422 -27.828 -21.172 1 56.25 55 ALA B N 1
ATOM 3085 C CA . ALA B 1 55 ? 6.832 -27.469 -22.531 1 56.25 55 ALA B CA 1
ATOM 3086 C C . ALA B 1 55 ? 7.973 -26.453 -22.516 1 56.25 55 ALA B C 1
ATOM 3088 O O . ALA B 1 55 ? 8.969 -26.609 -23.219 1 56.25 55 ALA B O 1
ATOM 3089 N N . SER B 1 56 ? 7.836 -25.469 -21.734 1 62.69 56 SER B N 1
ATOM 3090 C CA . SER B 1 56 ? 8.766 -24.344 -21.812 1 62.69 56 SER B CA 1
ATOM 3091 C C . SER B 1 56 ? 9.75 -24.359 -20.641 1 62.69 56 SER B C 1
ATOM 3093 O O . SER B 1 56 ? 10.805 -23.734 -20.688 1 62.69 56 SER B O 1
ATOM 3095 N N . GLY B 1 57 ? 9.375 -25.078 -19.625 1 70.38 57 GLY B N 1
ATOM 3096 C CA . GLY B 1 57 ? 10.156 -25.031 -18.391 1 70.38 57 GLY B CA 1
ATOM 3097 C C . GLY B 1 57 ? 9.898 -23.766 -17.578 1 70.38 57 GLY B C 1
ATOM 3098 O O . GLY B 1 57 ? 10.492 -23.578 -16.516 1 70.38 57 GLY B O 1
ATOM 3099 N N . LEU B 1 58 ? 9.016 -22.969 -18.203 1 79.06 58 LEU B N 1
ATOM 3100 C CA . LEU B 1 58 ? 8.734 -21.703 -17.531 1 79.06 58 LEU B CA 1
ATOM 3101 C C . LEU B 1 58 ? 7.344 -21.734 -16.891 1 79.06 58 LEU B C 1
ATOM 3103 O O . LEU B 1 58 ? 6.414 -22.312 -17.453 1 79.06 58 LEU B O 1
ATOM 3107 N N . THR B 1 59 ? 7.258 -21.094 -15.805 1 85.19 59 THR B N 1
ATOM 3108 C CA . THR B 1 59 ? 5.984 -20.969 -15.102 1 85.19 59 THR B CA 1
ATOM 3109 C C . THR B 1 59 ? 5.211 -19.75 -15.578 1 85.19 59 THR B C 1
ATOM 3111 O O . THR B 1 59 ? 4.004 -19.641 -15.352 1 85.19 59 THR B O 1
ATOM 3114 N N . HIS B 1 60 ? 5.871 -18.781 -16.172 1 89 60 HIS B N 1
ATOM 3115 C CA . HIS B 1 60 ? 5.324 -17.484 -16.547 1 89 60 HIS B CA 1
ATOM 3116 C C . HIS B 1 60 ? 4.766 -16.734 -15.344 1 89 60 HIS B C 1
ATOM 3118 O O . HIS B 1 60 ? 3.66 -16.188 -15.398 1 89 60 HIS B O 1
ATOM 3124 N N . CYS B 1 61 ? 5.477 -16.844 -14.305 1 93.06 61 CYS B N 1
ATOM 3125 C CA . CYS B 1 61 ? 5.188 -16.141 -13.062 1 93.06 61 CYS B CA 1
ATOM 3126 C C . CYS B 1 61 ? 6.457 -15.523 -12.469 1 93.06 61 CYS B C 1
ATOM 3128 O O . CYS B 1 61 ? 7.52 -16.156 -12.5 1 93.06 61 CYS B O 1
ATOM 3130 N N . VAL B 1 62 ? 6.328 -14.305 -12.039 1 96.62 62 VAL B N 1
ATOM 3131 C CA . VAL B 1 62 ? 7.457 -13.68 -11.359 1 96.62 62 VAL B CA 1
ATOM 3132 C C . VAL B 1 62 ? 7.098 -13.422 -9.898 1 96.62 62 VAL B C 1
ATOM 3134 O O . VAL B 1 62 ? 5.934 -13.18 -9.57 1 96.62 62 VAL B O 1
ATOM 3137 N N . GLY B 1 63 ? 8.086 -13.594 -9.055 1 97.94 63 GLY B N 1
ATOM 3138 C CA . GLY B 1 63 ? 7.91 -13.281 -7.648 1 97.94 63 GLY B CA 1
ATOM 3139 C C . GLY B 1 63 ? 8.375 -11.891 -7.277 1 97.94 63 GLY B C 1
ATOM 3140 O O . GLY B 1 63 ? 9.445 -11.453 -7.703 1 97.94 63 GLY B O 1
ATOM 3141 N N . VAL B 1 64 ? 7.543 -11.164 -6.586 1 98.38 64 VAL B N 1
ATOM 3142 C CA . VAL B 1 64 ? 7.938 -9.867 -6.035 1 98.38 64 VAL B CA 1
ATOM 3143 C C . VAL B 1 64 ? 8.164 -9.992 -4.531 1 98.38 64 VAL B C 1
ATOM 3145 O O . VAL B 1 64 ? 7.246 -10.359 -3.789 1 98.38 64 VAL B O 1
ATOM 3148 N N . VAL B 1 65 ? 9.391 -9.656 -4.102 1 97.69 65 VAL B N 1
ATOM 3149 C CA . VAL B 1 65 ? 9.797 -9.844 -2.711 1 97.69 65 VAL B CA 1
ATOM 3150 C C . VAL B 1 65 ? 9.812 -8.5 -1.992 1 97.69 65 VAL B C 1
ATOM 3152 O O . VAL B 1 65 ? 10.57 -7.598 -2.367 1 97.69 65 VAL B O 1
ATOM 3155 N N . PHE B 1 66 ? 8.969 -8.383 -1.003 1 95.56 66 PHE B N 1
ATOM 3156 C CA . PHE B 1 66 ? 8.914 -7.184 -0.181 1 95.56 66 PHE B CA 1
ATOM 3157 C C . PHE B 1 66 ? 9.883 -7.281 0.991 1 95.56 66 PHE B C 1
ATOM 3159 O O . PHE B 1 66 ? 10.25 -8.383 1.412 1 95.56 66 PHE B O 1
ATOM 3166 N N . PRO B 1 67 ? 10.336 -6.109 1.477 1 91.56 67 PRO B N 1
ATOM 3167 C CA . PRO B 1 67 ? 11.07 -6.184 2.744 1 91.56 67 PRO B CA 1
ATOM 3168 C C . PRO B 1 67 ? 10.18 -6.609 3.912 1 91.56 67 PRO B C 1
ATOM 3170 O O . PRO B 1 67 ? 8.953 -6.625 3.787 1 91.56 67 PRO B O 1
ATOM 3173 N N . PRO B 1 68 ? 10.867 -7.035 4.961 1 87.81 68 PRO B N 1
ATOM 3174 C CA . PRO B 1 68 ? 10.031 -7.309 6.137 1 87.81 68 PRO B CA 1
ATOM 3175 C C . PRO B 1 68 ? 9.125 -6.137 6.5 1 87.81 68 PRO B C 1
ATOM 3177 O O . PRO B 1 68 ? 9.594 -5 6.625 1 87.81 68 PRO B O 1
ATOM 3180 N N . LEU B 1 69 ? 7.859 -6.414 6.496 1 81.69 69 LEU B N 1
ATOM 3181 C CA . LEU B 1 69 ? 6.844 -5.398 6.75 1 81.69 69 LEU B CA 1
ATOM 3182 C C . LEU B 1 69 ? 6.418 -5.414 8.219 1 81.69 69 LEU B C 1
ATOM 3184 O O . LEU B 1 69 ? 5.266 -5.719 8.531 1 81.69 69 LEU B O 1
ATOM 3188 N N . THR B 1 70 ? 7.359 -5.098 9.117 1 75.44 70 THR B N 1
ATOM 3189 C CA . THR B 1 70 ? 7.141 -5.258 10.555 1 75.44 70 THR B CA 1
ATOM 3190 C C . THR B 1 70 ? 6.613 -3.967 11.172 1 75.44 70 THR B C 1
ATOM 3192 O O . THR B 1 70 ? 6.094 -3.973 12.289 1 75.44 70 THR B O 1
ATOM 3195 N N . SER B 1 71 ? 6.754 -2.82 10.484 1 73.38 71 SER B N 1
ATOM 3196 C CA . SER B 1 71 ? 6.301 -1.558 11.055 1 73.38 71 SER B CA 1
ATOM 3197 C C . SER B 1 71 ? 5.156 -0.96 10.242 1 73.38 71 SER B C 1
ATOM 3199 O O . SER B 1 71 ? 5.117 -1.101 9.023 1 73.38 71 SER B O 1
ATOM 3201 N N . PRO B 1 72 ? 4.215 -0.329 11.016 1 70.06 72 PRO B N 1
ATOM 3202 C CA . PRO B 1 72 ? 3.127 0.353 10.312 1 70.06 72 PRO B CA 1
ATOM 3203 C C . PRO B 1 72 ? 3.627 1.359 9.281 1 70.06 72 PRO B C 1
ATOM 3205 O O . PRO B 1 72 ? 3.008 1.527 8.227 1 70.06 72 PRO B O 1
ATOM 3208 N N . ASP B 1 73 ? 4.75 1.946 9.562 1 72.06 73 ASP B N 1
ATOM 3209 C CA . ASP B 1 73 ? 5.277 2.959 8.656 1 72.06 73 ASP B CA 1
ATOM 3210 C C . ASP B 1 73 ? 5.723 2.332 7.332 1 72.06 73 ASP B C 1
ATOM 3212 O O . ASP B 1 73 ? 5.543 2.924 6.266 1 72.06 73 ASP B O 1
ATOM 3216 N N . ARG B 1 74 ? 6.258 1.145 7.461 1 75.56 74 ARG B N 1
ATOM 3217 C CA . ARG B 1 74 ? 6.68 0.452 6.246 1 75.56 74 ARG B CA 1
ATOM 3218 C C . ARG B 1 74 ? 5.473 -0.066 5.469 1 75.56 74 ARG B C 1
ATOM 3220 O O . ARG B 1 74 ? 5.441 0.019 4.238 1 75.56 74 ARG B O 1
ATOM 3227 N N . LEU B 1 75 ? 4.543 -0.562 6.211 1 77.25 75 LEU B N 1
ATOM 3228 C CA . LEU B 1 75 ? 3.338 -1.102 5.59 1 77.25 75 LEU B CA 1
ATOM 3229 C C . LEU B 1 75 ? 2.553 -0.003 4.883 1 77.25 75 LEU B C 1
ATOM 3231 O O . LEU B 1 75 ? 1.845 -0.27 3.908 1 77.25 75 LEU B O 1
ATOM 3235 N N . SER B 1 76 ? 2.773 1.175 5.367 1 78.5 76 SER B N 1
ATOM 3236 C CA . SER B 1 76 ? 1.986 2.291 4.855 1 78.5 76 SER B CA 1
ATOM 3237 C C . SER B 1 76 ? 2.746 3.049 3.77 1 78.5 76 SER B C 1
ATOM 3239 O O . SER B 1 76 ? 2.283 4.086 3.293 1 78.5 76 SER B O 1
ATOM 3241 N N . GLU B 1 77 ? 3.885 2.535 3.379 1 84.69 77 GLU B N 1
ATOM 3242 C CA . GLU B 1 77 ? 4.656 3.182 2.322 1 84.69 77 GLU B CA 1
ATOM 3243 C C . GLU B 1 77 ? 3.982 3.014 0.963 1 84.69 77 GLU B C 1
ATOM 3245 O O . GLU B 1 77 ? 3.865 1.896 0.456 1 84.69 77 GLU B O 1
ATOM 3250 N N . PRO B 1 78 ? 3.568 4.152 0.361 1 89.12 78 PRO B N 1
ATOM 3251 C CA . PRO B 1 78 ? 2.826 4.07 -0.899 1 89.12 78 PRO B CA 1
ATOM 3252 C C . PRO B 1 78 ? 3.648 3.459 -2.029 1 89.12 78 PRO B C 1
ATOM 3254 O O . PRO B 1 78 ? 3.086 2.922 -2.988 1 89.12 78 PRO B O 1
ATOM 3257 N N . PHE B 1 79 ? 4.961 3.471 -1.898 1 91.56 79 PHE B N 1
ATOM 3258 C CA . PHE B 1 79 ? 5.871 2.959 -2.918 1 91.56 79 PHE B CA 1
ATOM 3259 C C . PHE B 1 79 ? 5.527 1.517 -3.273 1 91.56 79 PHE B C 1
ATOM 3261 O O . PHE B 1 79 ? 5.527 1.146 -4.449 1 91.56 79 PHE B O 1
ATOM 3268 N N . PHE B 1 80 ? 5.145 0.724 -2.33 1 92.94 80 PHE B N 1
ATOM 3269 C CA . PHE B 1 80 ? 5.023 -0.717 -2.516 1 92.94 80 PHE B CA 1
ATOM 3270 C C . PHE B 1 80 ? 3.814 -1.054 -3.379 1 92.94 80 PHE B C 1
ATOM 3272 O O . PHE B 1 80 ? 3.92 -1.834 -4.328 1 92.94 80 PHE B O 1
ATOM 3279 N N . MET B 1 81 ? 2.715 -0.445 -3.086 1 92.38 81 MET B N 1
ATOM 3280 C CA . MET B 1 81 ? 1.542 -0.726 -3.908 1 92.38 81 MET B CA 1
ATOM 3281 C C . MET B 1 81 ? 1.703 -0.138 -5.305 1 92.38 81 MET B C 1
ATOM 3283 O O . MET B 1 81 ? 1.255 -0.73 -6.289 1 92.38 81 MET B O 1
ATOM 3287 N N . GLU B 1 82 ? 2.344 1.005 -5.367 1 93.12 82 GLU B N 1
ATOM 3288 C CA . GLU B 1 82 ? 2.557 1.651 -6.66 1 93.12 82 GLU B CA 1
ATOM 3289 C C . GLU B 1 82 ? 3.443 0.801 -7.566 1 93.12 82 GLU B C 1
ATOM 3291 O O . GLU B 1 82 ? 3.117 0.581 -8.734 1 93.12 82 GLU B O 1
ATOM 3296 N N . ILE B 1 83 ? 4.516 0.345 -7 1 95.56 83 ILE B N 1
ATOM 3297 C CA . ILE B 1 83 ? 5.449 -0.409 -7.828 1 95.56 83 ILE B CA 1
ATOM 3298 C C . ILE B 1 83 ? 4.867 -1.782 -8.148 1 95.56 83 ILE B C 1
ATOM 3300 O O . ILE B 1 83 ? 5.082 -2.318 -9.234 1 95.56 83 ILE B O 1
ATOM 3304 N N . LEU B 1 84 ? 4.129 -2.35 -7.203 1 95.44 84 LEU B N 1
ATOM 3305 C CA . LEU B 1 84 ? 3.477 -3.631 -7.457 1 95.44 84 LEU B CA 1
ATOM 3306 C C . LEU B 1 84 ? 2.496 -3.521 -8.617 1 95.44 84 LEU B C 1
ATOM 3308 O O . LEU B 1 84 ? 2.443 -4.406 -9.477 1 95.44 84 LEU B O 1
ATOM 3312 N N . ALA B 1 85 ? 1.729 -2.457 -8.625 1 94.44 85 ALA B N 1
ATOM 3313 C CA . ALA B 1 85 ? 0.786 -2.217 -9.711 1 94.44 85 ALA B CA 1
ATOM 3314 C C . ALA B 1 85 ? 1.513 -2.08 -11.047 1 94.44 85 ALA B C 1
ATOM 3316 O O . ALA B 1 85 ? 1.08 -2.641 -12.055 1 94.44 85 ALA B O 1
ATOM 3317 N N . ALA B 1 86 ? 2.613 -1.363 -11.039 1 95.44 86 ALA B N 1
ATOM 3318 C CA . ALA B 1 86 ? 3.398 -1.164 -12.258 1 95.44 86 ALA B CA 1
ATOM 3319 C C . ALA B 1 86 ? 3.963 -2.486 -12.773 1 95.44 86 ALA B C 1
ATOM 3321 O O . ALA B 1 86 ? 3.883 -2.781 -13.969 1 95.44 86 ALA B O 1
ATOM 3322 N N . ILE B 1 87 ? 4.5 -3.293 -11.867 1 97.56 87 ILE B N 1
ATOM 3323 C CA . ILE B 1 87 ? 5.062 -4.59 -12.219 1 97.56 87 ILE B CA 1
ATOM 3324 C C . ILE B 1 87 ? 3.967 -5.496 -12.773 1 97.56 87 ILE B C 1
ATOM 3326 O O . IL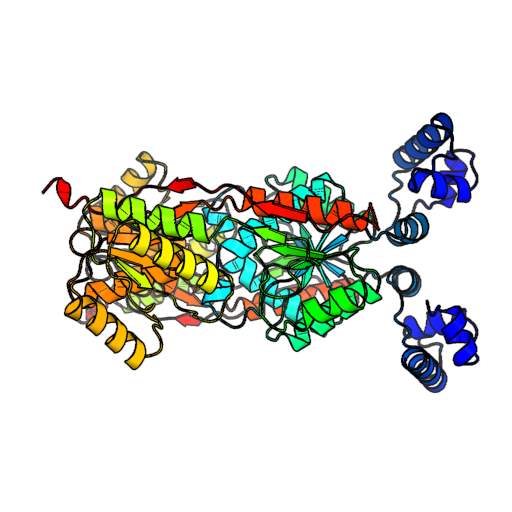E B 1 87 ? 4.152 -6.141 -13.812 1 97.56 87 ILE B O 1
ATOM 3330 N N . ASN B 1 88 ? 2.838 -5.527 -12.086 1 96.44 88 ASN B N 1
ATOM 3331 C CA . ASN B 1 88 ? 1.742 -6.395 -12.5 1 96.44 88 ASN B CA 1
ATOM 3332 C C . ASN B 1 88 ? 1.202 -5.992 -13.875 1 96.44 88 ASN B C 1
ATOM 3334 O O . ASN B 1 88 ? 0.862 -6.852 -14.688 1 96.44 88 ASN B O 1
ATOM 3338 N N . ASN B 1 89 ? 1.049 -4.699 -14.07 1 93.88 89 ASN B N 1
ATOM 3339 C CA . ASN B 1 89 ? 0.583 -4.227 -15.367 1 93.88 89 ASN B CA 1
ATOM 3340 C C . ASN B 1 89 ? 1.512 -4.672 -16.5 1 93.88 89 ASN B C 1
ATOM 3342 O O . ASN B 1 89 ? 1.052 -5.164 -17.531 1 93.88 89 ASN B O 1
ATOM 3346 N N . GLU B 1 90 ? 2.779 -4.504 -16.266 1 95.5 90 GLU B N 1
ATOM 3347 C CA . GLU B 1 90 ? 3.76 -4.914 -17.266 1 95.5 90 GLU B CA 1
ATOM 3348 C C . GLU B 1 90 ? 3.781 -6.434 -17.422 1 95.5 90 GLU B C 1
ATOM 3350 O O . GLU B 1 90 ? 3.902 -6.941 -18.531 1 95.5 90 GLU B O 1
ATOM 3355 N N . ALA B 1 91 ? 3.693 -7.152 -16.312 1 95.56 91 ALA B N 1
ATOM 3356 C CA . ALA B 1 91 ? 3.668 -8.617 -16.344 1 95.56 91 ALA B CA 1
ATOM 3357 C C . ALA B 1 91 ? 2.477 -9.125 -17.141 1 95.56 91 ALA B C 1
ATOM 3359 O O . ALA B 1 91 ? 2.617 -10.031 -17.969 1 95.56 91 ALA B O 1
ATOM 3360 N N . SER B 1 92 ? 1.356 -8.523 -16.906 1 91.81 92 SER B N 1
ATOM 3361 C CA . SER B 1 92 ? 0.142 -8.922 -17.609 1 91.81 92 SER B CA 1
ATOM 3362 C C . SER B 1 92 ? 0.286 -8.742 -19.125 1 91.81 92 SER B C 1
ATOM 3364 O O . SER B 1 92 ? -0.161 -9.586 -19.891 1 91.81 92 SER B O 1
ATOM 3366 N N . ARG B 1 93 ? 0.923 -7.684 -19.484 1 90.56 93 ARG B N 1
ATOM 3367 C CA . ARG B 1 93 ? 1.156 -7.406 -20.906 1 90.56 93 ARG B CA 1
ATOM 3368 C C . ARG B 1 93 ? 2.057 -8.469 -21.531 1 90.56 93 ARG B C 1
ATOM 3370 O O . ARG B 1 93 ? 1.989 -8.719 -22.734 1 90.56 93 ARG B O 1
ATOM 3377 N N . ASN B 1 94 ? 2.844 -9.109 -20.719 1 89.56 94 ASN B N 1
ATOM 3378 C CA . ASN B 1 94 ? 3.773 -10.141 -21.188 1 89.56 94 ASN B CA 1
ATOM 3379 C C . ASN B 1 94 ? 3.26 -11.539 -20.875 1 89.56 94 ASN B C 1
ATOM 3381 O O . ASN B 1 94 ? 4.016 -12.516 -20.953 1 89.56 94 ASN B O 1
ATOM 3385 N N . LYS B 1 95 ? 1.97 -11.586 -20.438 1 86.31 95 LYS B N 1
ATOM 3386 C CA . LYS B 1 95 ? 1.295 -12.844 -20.125 1 86.31 95 LYS B CA 1
ATOM 3387 C C . LYS B 1 95 ? 1.958 -13.555 -18.953 1 86.31 95 LYS B C 1
ATOM 3389 O O . LYS B 1 95 ? 2.104 -14.781 -18.969 1 86.31 95 LYS B O 1
ATOM 3394 N N . PHE B 1 96 ? 2.535 -12.773 -18.094 1 90.62 96 PHE B N 1
ATOM 3395 C CA . PHE B 1 96 ? 3.057 -13.258 -16.828 1 90.62 96 PHE B CA 1
ATOM 3396 C C . PHE B 1 96 ? 2.111 -12.914 -15.68 1 90.62 96 PHE B C 1
ATOM 3398 O O . PHE B 1 96 ? 1.372 -11.93 -15.758 1 90.62 96 PHE B O 1
ATOM 3405 N N . THR B 1 97 ? 2.141 -13.75 -14.688 1 93.12 97 THR B N 1
ATOM 3406 C CA . THR B 1 97 ? 1.48 -13.422 -13.43 1 93.12 97 THR B CA 1
ATOM 3407 C C . THR B 1 97 ? 2.504 -13.023 -12.367 1 93.12 97 THR B C 1
ATOM 3409 O O . THR B 1 97 ? 3.705 -13.234 -12.547 1 93.12 97 THR B O 1
ATOM 3412 N N . VAL B 1 98 ? 1.977 -12.344 -11.344 1 97.06 98 VAL B N 1
ATOM 3413 C CA . VAL B 1 98 ? 2.846 -11.867 -10.273 1 97.06 98 VAL B CA 1
ATOM 3414 C C . VAL B 1 98 ? 2.443 -12.523 -8.953 1 97.06 98 VAL B C 1
ATOM 3416 O O . VAL B 1 98 ? 1.271 -12.492 -8.57 1 97.06 98 VAL B O 1
ATOM 3419 N N . SER B 1 99 ? 3.389 -13.156 -8.32 1 96.69 99 SER B N 1
ATOM 3420 C CA . SER B 1 99 ? 3.234 -13.68 -6.961 1 96.69 99 SER B CA 1
ATOM 3421 C C . SER B 1 99 ? 4.051 -12.867 -5.965 1 96.69 99 SER B C 1
ATOM 3423 O O . SER B 1 99 ? 5.066 -12.266 -6.328 1 96.69 99 SER B O 1
ATOM 3425 N N . ILE B 1 100 ? 3.604 -12.836 -4.758 1 97.19 100 ILE B N 1
ATOM 3426 C CA . ILE B 1 100 ? 4.305 -11.961 -3.824 1 97.19 100 ILE B CA 1
ATOM 3427 C C . ILE B 1 100 ? 4.914 -12.797 -2.699 1 97.19 100 ILE B C 1
ATOM 3429 O O . ILE B 1 100 ? 4.418 -13.883 -2.383 1 97.19 100 ILE B O 1
ATOM 3433 N N . ALA B 1 101 ? 6.027 -12.359 -2.164 1 96.31 101 ALA B N 1
ATOM 3434 C CA . ALA B 1 101 ? 6.66 -12.875 -0.952 1 96.31 101 ALA B CA 1
ATOM 3435 C C . ALA B 1 101 ? 6.816 -11.773 0.095 1 96.31 101 ALA B C 1
ATOM 3437 O O . ALA B 1 101 ? 7.469 -10.758 -0.155 1 96.31 101 ALA B O 1
ATOM 3438 N N . THR B 1 102 ? 6.121 -11.906 1.169 1 93.5 102 THR B N 1
ATOM 3439 C CA . THR B 1 102 ? 6.215 -10.992 2.301 1 93.5 102 THR B CA 1
ATOM 3440 C C . THR B 1 102 ? 6.297 -11.758 3.615 1 93.5 102 THR B C 1
ATOM 3442 O O . THR B 1 102 ? 5.723 -12.844 3.742 1 93.5 102 THR B O 1
ATOM 3445 N N . SER B 1 103 ? 7.09 -11.25 4.582 1 90.94 103 SER B N 1
ATOM 3446 C CA . SER B 1 103 ? 7.188 -11.844 5.91 1 90.94 103 SER B CA 1
ATOM 3447 C C . SER B 1 103 ? 7.641 -10.812 6.941 1 90.94 103 SER B C 1
ATOM 3449 O O . SER B 1 103 ? 7.992 -9.688 6.586 1 90.94 103 SER B O 1
ATOM 3451 N N . ASN B 1 104 ? 7.566 -11.242 8.188 1 88.12 104 ASN B N 1
ATOM 3452 C CA . ASN B 1 104 ? 7.984 -10.344 9.266 1 88.12 104 ASN B CA 1
ATOM 3453 C C . ASN B 1 104 ? 9.492 -10.422 9.5 1 88.12 104 ASN B C 1
ATOM 3455 O O . ASN B 1 104 ? 10.07 -9.531 10.125 1 88.12 104 ASN B O 1
ATOM 3459 N N . THR B 1 105 ? 10.094 -11.5 8.992 1 89.81 105 THR B N 1
ATOM 3460 C CA . THR B 1 105 ? 11.531 -11.664 9.195 1 89.81 105 THR B CA 1
ATOM 3461 C C . THR B 1 105 ? 12.219 -12.031 7.887 1 89.81 105 THR B C 1
ATOM 3463 O O . THR B 1 105 ? 11.609 -12.617 6.992 1 89.81 105 THR B O 1
ATOM 3466 N N . LEU B 1 106 ? 13.469 -11.758 7.84 1 91.06 106 LEU B N 1
ATOM 3467 C CA . LEU B 1 106 ? 14.25 -12.062 6.648 1 91.06 106 LEU B CA 1
ATOM 3468 C C . LEU B 1 106 ? 14.406 -13.57 6.477 1 91.06 106 LEU B C 1
ATOM 3470 O O . LEU B 1 106 ? 14.438 -14.07 5.352 1 91.06 106 LEU B O 1
ATOM 3474 N N . THR B 1 107 ? 14.469 -14.227 7.566 1 91.44 107 THR B N 1
ATOM 3475 C CA . THR B 1 107 ? 14.633 -15.68 7.512 1 91.44 107 THR B CA 1
ATOM 3476 C C . THR B 1 107 ? 13.391 -16.344 6.922 1 91.44 107 THR B C 1
ATOM 3478 O O . THR B 1 107 ? 13.492 -17.188 6.035 1 91.44 107 THR B O 1
ATOM 3481 N N . ASP B 1 108 ? 12.25 -15.914 7.453 1 92.12 108 ASP B N 1
ATOM 3482 C CA . ASP B 1 108 ? 11.008 -16.469 6.926 1 92.12 108 ASP B CA 1
ATOM 3483 C C . ASP B 1 108 ? 10.812 -16.078 5.461 1 92.12 108 ASP B C 1
ATOM 3485 O O . ASP B 1 108 ? 10.258 -16.859 4.68 1 92.12 108 ASP B O 1
ATOM 3489 N N . LEU B 1 109 ? 11.242 -14.938 5.172 1 94.62 109 LEU B N 1
ATOM 3490 C CA . LEU B 1 109 ? 11.141 -14.469 3.799 1 94.62 109 LEU B CA 1
ATOM 3491 C C . LEU B 1 109 ? 11.992 -15.32 2.865 1 94.62 109 LEU B C 1
ATOM 3493 O O . LEU B 1 109 ? 11.547 -15.695 1.778 1 94.62 109 LEU B O 1
ATOM 3497 N N . LYS B 1 110 ? 13.219 -15.609 3.289 1 95.69 110 LYS B N 1
ATOM 3498 C CA . LYS B 1 110 ? 14.102 -16.484 2.521 1 95.69 110 LYS B CA 1
ATOM 3499 C C . LYS B 1 110 ? 13.461 -17.859 2.303 1 95.69 110 LYS B C 1
ATOM 3501 O O . LYS B 1 110 ? 13.492 -18.391 1.192 1 95.69 110 LYS B O 1
ATOM 3506 N N . ASP B 1 111 ? 12.859 -18.359 3.316 1 92.25 111 ASP B N 1
ATOM 3507 C CA . ASP B 1 111 ? 12.219 -19.672 3.223 1 92.25 111 ASP B CA 1
ATOM 3508 C C . ASP B 1 111 ? 11.078 -19.656 2.203 1 92.25 111 ASP B C 1
ATOM 3510 O O . ASP B 1 111 ? 10.914 -20.609 1.438 1 92.25 111 ASP B O 1
ATOM 3514 N N . GLN B 1 112 ? 10.344 -18.641 2.201 1 93.19 112 GLN B N 1
ATOM 3515 C CA . GLN B 1 112 ? 9.242 -18.516 1.256 1 93.19 112 GLN B CA 1
ATOM 3516 C C . GLN B 1 112 ? 9.75 -18.438 -0.18 1 93.19 112 GLN B C 1
ATOM 3518 O O . GLN B 1 112 ? 9.211 -19.094 -1.072 1 93.19 112 GLN B O 1
ATOM 3523 N N . VAL B 1 113 ? 10.766 -17.641 -0.382 1 95.62 113 VAL B N 1
ATOM 3524 C CA . VAL B 1 113 ? 11.367 -17.469 -1.701 1 95.62 113 VAL B CA 1
ATOM 3525 C C . VAL B 1 113 ? 11.914 -18.797 -2.197 1 95.62 113 VAL B C 1
ATOM 3527 O O . VAL B 1 113 ? 11.711 -19.172 -3.355 1 95.62 113 VAL B O 1
ATOM 3530 N N . GLN B 1 114 ? 12.547 -19.5 -1.309 1 91.81 114 GLN B N 1
ATOM 3531 C CA . GLN B 1 114 ? 13.094 -20.812 -1.632 1 91.81 114 GLN B CA 1
ATOM 3532 C C . GLN B 1 114 ? 11.984 -21.781 -2.055 1 91.81 114 GLN B C 1
ATOM 3534 O O . GLN B 1 114 ? 12.117 -22.484 -3.057 1 91.81 114 GLN B O 1
ATOM 3539 N N . LEU B 1 115 ? 10.992 -21.781 -1.319 1 86.88 115 LEU B N 1
ATOM 3540 C CA . LEU B 1 115 ? 9.875 -22.688 -1.595 1 86.88 115 LEU B CA 1
ATOM 3541 C C . LEU B 1 115 ? 9.227 -22.344 -2.932 1 86.88 115 LEU B C 1
ATOM 3543 O O . LEU B 1 115 ? 8.922 -23.25 -3.721 1 86.88 115 LEU B O 1
ATOM 3547 N N . MET B 1 116 ? 8.984 -21.078 -3.205 1 90.69 116 MET B N 1
ATOM 3548 C CA . MET B 1 116 ? 8.359 -20.625 -4.441 1 90.69 116 MET B CA 1
ATOM 3549 C C . MET B 1 116 ? 9.156 -21.078 -5.656 1 90.69 116 MET B C 1
ATOM 3551 O O . MET B 1 116 ? 8.586 -21.562 -6.637 1 90.69 116 MET B O 1
ATOM 3555 N N . TYR B 1 117 ? 10.43 -20.969 -5.547 1 89.44 117 TYR B N 1
ATOM 3556 C CA . TYR B 1 117 ? 11.266 -21.312 -6.691 1 89.44 117 TYR B CA 1
ATOM 3557 C C . TYR B 1 117 ? 11.383 -22.828 -6.832 1 89.44 117 TYR B C 1
ATOM 3559 O O . TYR B 1 117 ? 11.25 -23.375 -7.934 1 89.44 117 TYR B O 1
ATOM 3567 N N . ARG B 1 118 ? 11.617 -23.516 -5.758 1 83 118 ARG B N 1
ATOM 3568 C CA . ARG B 1 118 ? 11.836 -24.969 -5.773 1 83 118 ARG B CA 1
ATOM 3569 C C . ARG B 1 118 ? 10.602 -25.703 -6.258 1 83 118 ARG B C 1
ATOM 3571 O O . ARG B 1 118 ? 10.703 -26.75 -6.906 1 83 118 ARG B O 1
ATOM 3578 N N . GLN B 1 119 ? 9.484 -25.156 -5.992 1 80.5 119 GLN B N 1
ATOM 3579 C CA . GLN B 1 119 ? 8.234 -25.797 -6.395 1 80.5 119 GLN B CA 1
ATOM 3580 C C . GLN B 1 119 ? 7.832 -25.391 -7.809 1 80.5 119 GLN B C 1
ATOM 3582 O O . GLN B 1 119 ? 6.777 -25.781 -8.305 1 80.5 119 GLN B O 1
ATOM 3587 N N . GLY B 1 120 ? 8.656 -24.578 -8.375 1 83.69 120 GLY B N 1
ATOM 3588 C CA . GLY B 1 120 ? 8.398 -24.172 -9.75 1 83.69 120 GLY B CA 1
ATOM 3589 C C . GLY B 1 120 ? 7.211 -23.234 -9.883 1 83.69 120 GLY B C 1
ATOM 3590 O O . GLY B 1 120 ? 6.41 -23.375 -10.812 1 83.69 120 GLY B O 1
ATOM 3591 N N . ARG B 1 121 ? 7.141 -22.297 -8.93 1 86.56 121 ARG B N 1
ATOM 3592 C CA . ARG B 1 121 ? 6 -21.391 -8.93 1 86.56 121 ARG B CA 1
ATOM 3593 C C . ARG B 1 121 ? 6.359 -20.062 -9.602 1 86.56 121 ARG B C 1
ATOM 3595 O O . ARG B 1 121 ? 5.473 -19.312 -10.008 1 86.56 121 ARG B O 1
ATOM 3602 N N . VAL B 1 122 ? 7.629 -19.781 -9.68 1 92.69 122 VAL B N 1
ATOM 3603 C CA . VAL B 1 122 ? 8.086 -18.516 -10.234 1 92.69 122 VAL B CA 1
ATOM 3604 C C . VAL B 1 122 ? 9.352 -18.734 -11.062 1 92.69 122 VAL B C 1
ATOM 3606 O O . VAL B 1 122 ? 10.141 -19.641 -10.773 1 92.69 122 VAL B O 1
ATOM 3609 N N . ASP B 1 123 ? 9.516 -17.922 -12.062 1 93.19 123 ASP B N 1
ATOM 3610 C CA . ASP B 1 123 ? 10.672 -18.031 -12.938 1 93.19 123 ASP B CA 1
ATOM 3611 C C . ASP B 1 123 ? 11.812 -17.141 -12.445 1 93.19 123 ASP B C 1
ATOM 3613 O O . ASP B 1 123 ? 12.969 -17.312 -12.852 1 93.19 123 ASP B O 1
ATOM 3617 N N . GLY B 1 124 ? 11.57 -16.266 -11.641 1 96.12 124 GLY B N 1
ATOM 3618 C CA . GLY B 1 124 ? 12.531 -15.312 -11.094 1 96.12 124 GLY B CA 1
ATOM 3619 C C . GLY B 1 124 ? 11.891 -14.297 -10.156 1 96.12 124 GLY B C 1
ATOM 3620 O O . GLY B 1 124 ? 10.68 -14.328 -9.93 1 96.12 124 GLY B O 1
ATOM 3621 N N . PHE B 1 125 ? 12.789 -13.445 -9.633 1 97.94 125 PHE B N 1
ATOM 3622 C CA . PHE B 1 125 ? 12.281 -12.586 -8.57 1 97.94 125 PHE B CA 1
ATOM 3623 C C . PHE B 1 125 ? 12.656 -11.133 -8.82 1 97.94 125 PHE B C 1
ATOM 3625 O O . PHE B 1 125 ? 13.711 -10.852 -9.398 1 97.94 125 PHE B O 1
ATOM 3632 N N . ILE B 1 126 ? 11.773 -10.227 -8.461 1 98.12 126 ILE B N 1
ATOM 3633 C CA . ILE B 1 126 ? 12.086 -8.812 -8.242 1 98.12 126 ILE B CA 1
ATOM 3634 C C . ILE B 1 126 ? 12.133 -8.523 -6.746 1 98.12 126 ILE B C 1
ATOM 3636 O O . ILE B 1 126 ? 11.141 -8.711 -6.043 1 98.12 126 ILE B O 1
ATOM 3640 N N . VAL B 1 127 ? 13.281 -8.094 -6.281 1 96.81 127 VAL B N 1
ATOM 3641 C CA . VAL B 1 127 ? 13.461 -7.789 -4.867 1 96.81 127 VAL B CA 1
ATOM 3642 C C . VAL B 1 127 ? 13.344 -6.281 -4.648 1 96.81 127 VAL B C 1
ATOM 3644 O O . VAL B 1 127 ? 14.102 -5.504 -5.238 1 96.81 127 VAL B O 1
ATOM 3647 N N . LEU B 1 128 ? 12.461 -5.867 -3.721 1 95.5 128 LEU B N 1
ATOM 3648 C CA . LEU B 1 128 ? 12.109 -4.457 -3.609 1 95.5 128 LEU B CA 1
ATOM 3649 C C . LEU B 1 128 ? 12.914 -3.777 -2.51 1 95.5 128 LEU B C 1
ATOM 3651 O O . LEU B 1 128 ? 12.555 -2.695 -2.045 1 95.5 128 LEU B O 1
ATOM 3655 N N . TYR B 1 129 ? 13.938 -4.355 -2.057 1 89.62 129 TYR B N 1
ATOM 3656 C CA . TYR B 1 129 ? 14.797 -3.779 -1.025 1 89.62 129 TYR B CA 1
ATOM 3657 C C . TYR B 1 129 ? 16.25 -4.199 -1.224 1 89.62 129 TYR B C 1
ATOM 3659 O O . TYR B 1 129 ? 16.531 -5.145 -1.964 1 89.62 129 TYR B O 1
ATOM 3667 N N . SER B 1 130 ? 17.078 -3.422 -0.716 1 86.88 130 SER B N 1
ATOM 3668 C CA . SER B 1 130 ? 18.5 -3.729 -0.681 1 86.88 130 SER B CA 1
ATOM 3669 C C . SER B 1 130 ? 19.062 -3.594 0.73 1 86.88 130 SER B C 1
ATOM 3671 O O . SER B 1 130 ? 19 -2.521 1.333 1 86.88 130 SER B O 1
ATOM 3673 N N . GLU B 1 131 ? 19.453 -4.648 1.253 1 82.5 131 GLU B N 1
ATOM 3674 C CA . GLU B 1 131 ? 20.062 -4.707 2.578 1 82.5 131 GLU B CA 1
ATOM 3675 C C . GLU B 1 131 ? 21.375 -5.469 2.545 1 82.5 131 GLU B C 1
ATOM 3677 O O . GLU B 1 131 ? 21.547 -6.402 1.759 1 82.5 131 GLU B O 1
ATOM 3682 N N . ARG B 1 132 ? 22.266 -5.086 3.445 1 80.94 132 ARG B N 1
ATOM 3683 C CA . ARG B 1 132 ? 23.547 -5.793 3.533 1 80.94 132 ARG B CA 1
ATOM 3684 C C . ARG B 1 132 ? 23.344 -7.195 4.094 1 80.94 132 ARG B C 1
ATOM 3686 O O . ARG B 1 132 ? 22.547 -7.402 5.008 1 80.94 132 ARG B O 1
ATOM 3693 N N . ARG B 1 133 ? 24.078 -8.125 3.625 1 83.69 133 ARG B N 1
ATOM 3694 C CA . ARG B 1 133 ? 24.078 -9.516 4.062 1 83.69 133 ARG B CA 1
ATOM 3695 C C . ARG B 1 133 ? 22.672 -10.102 4.039 1 83.69 133 ARG B C 1
ATOM 3697 O O . ARG B 1 133 ? 22.266 -10.789 4.977 1 83.69 133 ARG B O 1
ATOM 3704 N N . ASP B 1 134 ? 21.828 -9.727 3.1 1 89.44 134 ASP B N 1
ATOM 3705 C CA . ASP B 1 134 ? 20.453 -10.211 2.918 1 89.44 134 ASP B CA 1
ATOM 3706 C C . ASP B 1 134 ? 20.438 -11.688 2.551 1 89.44 134 ASP B C 1
ATOM 3708 O O . ASP B 1 134 ? 20.922 -12.078 1.484 1 89.44 134 ASP B O 1
ATOM 3712 N N . PRO B 1 135 ? 19.844 -12.516 3.469 1 93.69 135 PRO B N 1
ATOM 3713 C CA . PRO B 1 135 ? 19.828 -13.953 3.197 1 93.69 135 PRO B CA 1
ATOM 3714 C C . PRO B 1 135 ? 19.062 -14.312 1.921 1 93.69 135 PRO B C 1
ATOM 3716 O O . PRO B 1 135 ? 19.375 -15.312 1.272 1 93.69 135 PRO B O 1
ATOM 3719 N N . VAL B 1 136 ? 18.094 -13.516 1.555 1 94.69 136 VAL B N 1
ATOM 3720 C CA . VAL B 1 136 ? 17.344 -13.766 0.334 1 94.69 136 VAL B CA 1
ATOM 3721 C C . VAL B 1 136 ? 18.25 -13.602 -0.882 1 94.69 136 VAL B C 1
ATOM 3723 O O . VAL B 1 136 ? 18.297 -14.477 -1.751 1 94.69 136 VAL B O 1
ATOM 3726 N N . ARG B 1 137 ? 18.969 -12.523 -0.919 1 92.81 137 ARG B N 1
ATOM 3727 C CA . ARG B 1 137 ? 19.875 -12.266 -2.031 1 92.81 137 ARG B CA 1
ATOM 3728 C C . ARG B 1 137 ? 20.953 -13.336 -2.119 1 92.81 137 ARG B C 1
ATOM 3730 O O . ARG B 1 137 ? 21.281 -13.805 -3.211 1 92.81 137 ARG B O 1
ATOM 3737 N N . GLN B 1 138 ? 21.5 -13.695 -1.021 1 92.19 138 GLN B N 1
ATOM 3738 C CA . GLN B 1 138 ? 22.516 -14.727 -0.973 1 92.19 138 GLN B CA 1
ATOM 3739 C C . GLN B 1 138 ? 22.016 -16.031 -1.568 1 92.19 138 GLN B C 1
ATOM 3741 O O . GLN B 1 138 ? 22.719 -16.703 -2.332 1 92.19 138 GLN B O 1
ATOM 3746 N N . TYR B 1 139 ? 20.828 -16.359 -1.165 1 94.25 139 TYR B N 1
ATOM 3747 C CA . TYR B 1 139 ? 20.203 -17.578 -1.686 1 94.25 139 TYR B CA 1
ATOM 3748 C C . TYR B 1 139 ? 20.031 -17.5 -3.197 1 94.25 139 TYR B C 1
ATOM 3750 O O . TYR B 1 139 ? 20.344 -18.453 -3.912 1 94.25 139 TYR B O 1
ATOM 3758 N N . LEU B 1 140 ? 19.562 -16.375 -3.717 1 94.38 140 LEU B N 1
ATOM 3759 C CA . LEU B 1 140 ? 19.312 -16.203 -5.141 1 94.38 140 LEU B CA 1
ATOM 3760 C C . LEU B 1 140 ? 20.594 -16.281 -5.945 1 94.38 140 LEU B C 1
ATOM 3762 O O . LEU B 1 140 ? 20.641 -16.906 -7.004 1 94.38 140 LEU B O 1
ATOM 3766 N N . ILE B 1 141 ? 21.656 -15.695 -5.445 1 91.31 141 ILE B N 1
ATOM 3767 C CA . ILE B 1 141 ? 22.953 -15.703 -6.113 1 91.31 141 ILE B CA 1
ATOM 3768 C C . ILE B 1 141 ? 23.531 -17.109 -6.102 1 91.31 141 ILE B C 1
ATOM 3770 O O . ILE B 1 141 ? 23.938 -17.625 -7.145 1 91.31 141 ILE B O 1
ATOM 3774 N N . LYS B 1 142 ? 23.469 -17.703 -4.93 1 91.06 142 LYS B N 1
ATOM 3775 C CA . LYS B 1 142 ? 24.062 -19.031 -4.738 1 91.06 142 LYS B CA 1
ATOM 3776 C C . LYS B 1 142 ? 23.422 -20.062 -5.676 1 91.06 142 LYS B C 1
ATOM 3778 O O . LYS B 1 142 ? 24.094 -20.953 -6.176 1 91.06 142 LYS B O 1
ATOM 3783 N N . ASN B 1 143 ? 22.172 -19.938 -5.926 1 90.88 143 ASN B N 1
ATOM 3784 C CA . ASN B 1 143 ? 21.438 -20.938 -6.699 1 90.88 143 ASN B CA 1
ATOM 3785 C C . ASN B 1 143 ? 21.219 -20.484 -8.141 1 90.88 143 ASN B C 1
ATOM 3787 O O . ASN B 1 143 ? 20.469 -21.109 -8.883 1 90.88 143 ASN B O 1
ATOM 3791 N N . LYS B 1 144 ? 21.828 -19.312 -8.5 1 90.25 144 LYS B N 1
ATOM 3792 C CA . LYS B 1 144 ? 21.797 -18.766 -9.859 1 90.25 144 LYS B CA 1
ATOM 3793 C C . LYS B 1 144 ? 20.359 -18.562 -10.328 1 90.25 144 LYS B C 1
ATOM 3795 O O . LYS B 1 144 ? 20.016 -18.922 -11.453 1 90.25 144 LYS B O 1
ATOM 3800 N N . ILE B 1 145 ? 19.547 -18.156 -9.398 1 92.81 145 ILE B N 1
ATOM 3801 C CA . ILE B 1 145 ? 18.156 -17.828 -9.703 1 92.81 145 ILE B CA 1
ATOM 3802 C C . ILE B 1 145 ? 18.062 -16.422 -10.266 1 92.81 145 ILE B C 1
ATOM 3804 O O . ILE B 1 145 ? 18.625 -15.477 -9.703 1 92.81 145 ILE B O 1
ATOM 3808 N N . PRO B 1 146 ? 17.391 -16.234 -11.422 1 94.88 146 PRO B N 1
ATOM 3809 C CA . PRO B 1 146 ? 17.234 -14.883 -11.992 1 94.88 146 PRO B CA 1
ATOM 3810 C C . PRO B 1 146 ? 16.547 -13.922 -11.031 1 94.88 146 PRO B C 1
ATOM 3812 O O . PRO B 1 146 ? 15.477 -14.234 -10.5 1 94.88 146 PRO B O 1
ATOM 3815 N N . PHE B 1 147 ? 17.188 -12.781 -10.812 1 95.56 147 PHE B N 1
ATOM 3816 C CA . PHE B 1 147 ? 16.531 -11.773 -10 1 95.56 147 PHE B CA 1
ATOM 3817 C C . PHE B 1 147 ? 17.031 -10.375 -10.344 1 95.56 147 PHE B C 1
ATOM 3819 O O . PHE B 1 147 ? 18.078 -10.234 -10.992 1 95.56 147 PHE B O 1
ATOM 3826 N N . VAL B 1 148 ? 16.203 -9.406 -10.047 1 96.19 148 VAL B N 1
ATOM 3827 C CA . VAL B 1 148 ? 16.5 -7.988 -10.195 1 96.19 148 VAL B CA 1
ATOM 3828 C C . VAL B 1 148 ? 16.219 -7.262 -8.883 1 96.19 148 VAL B C 1
ATOM 3830 O O . VAL B 1 148 ? 15.242 -7.578 -8.188 1 96.19 148 VAL B O 1
ATOM 3833 N N . ILE B 1 149 ? 17.094 -6.375 -8.516 1 95.5 149 ILE B N 1
ATOM 3834 C CA . ILE B 1 149 ? 16.891 -5.582 -7.312 1 95.5 149 ILE B CA 1
ATOM 3835 C C . ILE B 1 149 ? 16.438 -4.172 -7.691 1 95.5 149 ILE B C 1
ATOM 3837 O O . ILE B 1 149 ? 16.984 -3.568 -8.617 1 95.5 149 ILE B O 1
ATOM 3841 N N . VAL B 1 150 ? 15.336 -3.756 -7.051 1 95.69 150 VAL B N 1
ATOM 3842 C CA . VAL B 1 150 ? 15.008 -2.334 -7.105 1 95.69 150 VAL B CA 1
ATOM 3843 C C . VAL B 1 150 ? 15.734 -1.593 -5.988 1 95.69 150 VAL B C 1
ATOM 3845 O O . VAL B 1 150 ? 15.383 -1.728 -4.812 1 95.69 150 VAL B O 1
ATOM 3848 N N . GLY B 1 151 ? 16.625 -0.762 -6.297 1 91.69 151 GLY B N 1
ATOM 3849 C CA . GLY B 1 151 ? 17.594 -0.184 -5.379 1 91.69 151 GLY B CA 1
ATOM 3850 C C . GLY B 1 151 ? 19 -0.691 -5.605 1 91.69 151 GLY B C 1
ATOM 3851 O O . GLY B 1 151 ? 19.203 -1.858 -5.949 1 91.69 151 GLY B O 1
ATOM 3852 N N . ALA B 1 152 ? 19.984 0.183 -5.496 1 79.81 152 ALA B N 1
ATOM 3853 C CA . ALA B 1 152 ? 21.375 -0.216 -5.73 1 79.81 152 ALA B CA 1
ATOM 3854 C C . ALA B 1 152 ? 21.906 -1.031 -4.559 1 79.81 152 ALA B C 1
ATOM 3856 O O . ALA B 1 152 ? 21.844 -0.598 -3.406 1 79.81 152 ALA B O 1
ATOM 3857 N N . PRO B 1 153 ? 22.422 -2.248 -4.875 1 76.56 153 PRO B N 1
ATOM 3858 C CA . PRO B 1 153 ? 23 -3.061 -3.805 1 76.56 153 PRO B CA 1
ATOM 3859 C C . PRO B 1 153 ? 24.406 -2.615 -3.426 1 76.56 153 PRO B C 1
ATOM 3861 O O . PRO B 1 153 ? 25.172 -2.166 -4.285 1 76.56 153 PRO B O 1
ATOM 3864 N N . VAL B 1 154 ? 24.625 -2.707 -2.16 1 72.5 154 VAL B N 1
ATOM 3865 C CA . VAL B 1 154 ? 25.984 -2.369 -1.724 1 72.5 154 VAL B CA 1
ATOM 3866 C C . VAL B 1 154 ? 26.906 -3.557 -1.954 1 72.5 154 VAL B C 1
ATOM 3868 O O . VAL B 1 154 ? 28.062 -3.381 -2.348 1 72.5 154 VAL B O 1
ATOM 3871 N N . ASP B 1 155 ? 26.25 -4.711 -1.781 1 73.5 155 ASP B N 1
ATOM 3872 C CA . ASP B 1 155 ? 27.016 -5.934 -1.978 1 73.5 155 ASP B CA 1
ATOM 3873 C C . ASP B 1 155 ? 26.719 -6.562 -3.336 1 73.5 155 ASP B C 1
ATOM 3875 O O . ASP B 1 155 ? 25.625 -6.41 -3.867 1 73.5 155 ASP B O 1
ATOM 3879 N N . TYR B 1 156 ? 27.75 -7.191 -3.957 1 71.12 156 TYR B N 1
ATOM 3880 C CA . TYR B 1 156 ? 27.609 -7.945 -5.195 1 71.12 156 TYR B CA 1
ATOM 3881 C C . TYR B 1 156 ? 27.094 -7.059 -6.32 1 71.12 156 TYR B C 1
ATOM 3883 O O . TYR B 1 156 ? 26.266 -7.484 -7.129 1 71.12 156 TYR B O 1
ATOM 3891 N N . LYS B 1 157 ? 27.5 -5.801 -6.305 1 75.81 157 LYS B N 1
ATOM 3892 C CA . LYS B 1 157 ? 27 -4.809 -7.25 1 75.81 157 LYS B CA 1
ATOM 3893 C C . LYS B 1 157 ? 27.281 -5.227 -8.688 1 75.81 157 LYS B C 1
ATOM 3895 O O . LYS B 1 157 ? 26.438 -5.039 -9.578 1 75.81 157 LYS B O 1
ATOM 3900 N N . ASP B 1 158 ? 28.312 -5.883 -8.828 1 76.44 158 ASP B N 1
ATOM 3901 C CA . ASP B 1 158 ? 28.719 -6.242 -10.188 1 76.44 158 ASP B CA 1
ATOM 3902 C C . ASP B 1 158 ? 28.062 -7.551 -10.617 1 76.44 158 ASP B C 1
ATOM 3904 O O . ASP B 1 158 ? 28.047 -7.883 -11.805 1 76.44 158 ASP B O 1
ATOM 3908 N N . GLU B 1 159 ? 27.438 -8.172 -9.68 1 80 159 GLU B N 1
ATOM 3909 C CA . GLU B 1 159 ? 26.844 -9.477 -9.977 1 80 159 GLU B CA 1
ATOM 3910 C C . GLU B 1 159 ? 25.328 -9.43 -9.891 1 80 159 GLU B C 1
ATOM 3912 O O . GLU B 1 159 ? 24.656 -10.469 -9.852 1 80 159 GLU B O 1
ATOM 3917 N N . THR B 1 160 ? 24.906 -8.227 -9.812 1 87.69 160 THR B N 1
ATOM 3918 C CA . THR B 1 160 ? 23.469 -8.117 -9.609 1 87.69 160 THR B CA 1
ATOM 3919 C C . THR B 1 160 ? 22.859 -7.078 -10.547 1 87.69 160 THR B C 1
ATOM 3921 O O . THR B 1 160 ? 23.359 -5.949 -10.625 1 87.69 160 THR B O 1
ATOM 3924 N N . THR B 1 161 ? 21.906 -7.5 -11.312 1 92.38 161 THR B N 1
ATOM 3925 C CA . THR B 1 161 ? 21.109 -6.539 -12.062 1 92.38 161 THR B CA 1
ATOM 3926 C C . THR B 1 161 ? 20.219 -5.723 -11.133 1 92.38 161 THR B C 1
ATOM 3928 O O . THR B 1 161 ? 19.547 -6.281 -10.273 1 92.38 161 THR B O 1
ATOM 3931 N N . TYR B 1 162 ? 20.312 -4.406 -11.242 1 94.25 162 TYR B N 1
ATOM 3932 C CA . TYR B 1 162 ? 19.438 -3.598 -10.398 1 94.25 162 TYR B CA 1
ATOM 3933 C C . TYR B 1 162 ? 18.906 -2.391 -11.156 1 94.25 162 TYR B C 1
ATOM 3935 O O . TYR B 1 162 ? 19.484 -1.98 -12.164 1 94.25 162 TYR B O 1
ATOM 3943 N N . VAL B 1 163 ? 17.75 -1.979 -10.812 1 96.56 163 VAL B N 1
ATOM 3944 C CA . VAL B 1 163 ? 17.078 -0.783 -11.297 1 96.56 163 VAL B CA 1
ATOM 3945 C C . VAL B 1 163 ? 16.922 0.225 -10.156 1 96.56 163 VAL B C 1
ATOM 3947 O O . VAL B 1 163 ? 16.484 -0.127 -9.062 1 96.56 163 VAL B O 1
ATOM 3950 N N . ASP B 1 164 ? 17.344 1.453 -10.391 1 96.44 164 ASP B N 1
ATOM 3951 C CA . ASP B 1 164 ? 17.281 2.451 -9.328 1 96.44 164 ASP B CA 1
ATOM 3952 C C . ASP B 1 164 ? 17.281 3.865 -9.898 1 96.44 164 ASP B C 1
ATOM 3954 O O . ASP B 1 164 ? 17.25 4.047 -11.117 1 96.44 164 ASP B O 1
ATOM 3958 N N . ASN B 1 165 ? 17.094 4.801 -9.047 1 97.44 165 ASN B N 1
ATOM 3959 C CA . ASN B 1 165 ? 17.406 6.191 -9.359 1 97.44 165 ASN B CA 1
ATOM 3960 C C . ASN B 1 165 ? 18.859 6.535 -9 1 97.44 165 ASN B C 1
ATOM 3962 O O . ASN B 1 165 ? 19.516 5.789 -8.273 1 97.44 165 ASN B O 1
ATOM 3966 N N . ASP B 1 166 ? 19.453 7.594 -9.617 1 96.81 166 ASP B N 1
ATOM 3967 C CA . ASP B 1 166 ? 20.703 8.148 -9.125 1 96.81 166 ASP B CA 1
ATOM 3968 C C . ASP B 1 166 ? 20.5 8.906 -7.82 1 96.81 166 ASP B C 1
ATOM 3970 O O . ASP B 1 166 ? 20.344 10.133 -7.824 1 96.81 166 ASP B O 1
ATOM 3974 N N . ASN B 1 167 ? 20.547 8.156 -6.758 1 96.94 167 ASN B N 1
ATOM 3975 C CA . ASN B 1 167 ? 20.234 8.695 -5.438 1 96.94 167 ASN B CA 1
ATOM 3976 C C . ASN B 1 167 ? 21.219 9.781 -5.023 1 96.94 167 ASN B C 1
ATOM 3978 O O . ASN B 1 167 ? 20.844 10.758 -4.371 1 96.94 167 ASN B O 1
ATOM 3982 N N . GLN B 1 168 ? 22.438 9.609 -5.348 1 97.5 168 GLN B N 1
ATOM 3983 C CA . GLN B 1 168 ? 23.438 10.625 -5.031 1 97.5 168 GLN B CA 1
ATOM 3984 C C . GLN B 1 168 ? 23.156 11.922 -5.789 1 97.5 168 GLN B C 1
ATOM 3986 O O . GLN B 1 168 ? 23.172 13.008 -5.199 1 97.5 168 GLN B O 1
ATOM 3991 N N . LEU B 1 169 ? 22.891 11.766 -7.082 1 98.12 169 LEU B N 1
ATOM 3992 C CA . LEU B 1 169 ? 22.578 12.945 -7.883 1 98.12 169 LEU B CA 1
ATOM 3993 C C . LEU B 1 169 ? 21.312 13.633 -7.367 1 98.12 169 LEU B C 1
ATOM 3995 O O . LEU B 1 169 ? 21.234 14.859 -7.352 1 98.12 169 LEU B O 1
ATOM 3999 N N . MET B 1 170 ? 20.344 12.844 -6.965 1 98 170 MET B N 1
ATOM 4000 C CA . MET B 1 170 ? 19.109 13.383 -6.434 1 98 170 MET B CA 1
ATOM 4001 C C . MET B 1 170 ? 19.359 14.258 -5.211 1 98 170 MET B C 1
ATOM 4003 O O . MET B 1 170 ? 18.875 15.383 -5.125 1 98 170 MET B O 1
ATOM 4007 N N . ALA B 1 171 ? 20.141 13.703 -4.316 1 98.62 171 ALA B N 1
ATOM 4008 C CA . ALA B 1 171 ? 20.422 14.445 -3.092 1 98.62 171 ALA B CA 1
ATOM 4009 C C . ALA B 1 171 ? 21.281 15.68 -3.385 1 98.62 171 ALA B C 1
ATOM 4011 O O . ALA B 1 171 ? 21.062 16.75 -2.801 1 98.62 171 ALA B O 1
ATOM 4012 N N . GLU B 1 172 ? 22.234 15.523 -4.262 1 98.69 172 GLU B N 1
ATOM 4013 C CA . GLU B 1 172 ? 23.047 16.672 -4.676 1 98.69 172 GLU B CA 1
ATOM 4014 C C . GLU B 1 172 ? 22.172 17.766 -5.293 1 98.69 172 GLU B C 1
ATOM 4016 O O . GLU B 1 172 ? 22.375 18.938 -5.012 1 98.69 172 GLU B O 1
ATOM 4021 N N . THR B 1 173 ? 21.281 17.344 -6.113 1 98.75 173 THR B N 1
ATOM 4022 C CA . THR B 1 173 ? 20.359 18.266 -6.762 1 98.75 173 THR B CA 1
ATOM 4023 C C . THR B 1 173 ? 19.516 19 -5.727 1 98.75 173 THR B C 1
ATOM 4025 O O . THR B 1 173 ? 19.266 20.203 -5.871 1 98.75 173 THR B O 1
ATOM 4028 N N . ALA B 1 174 ? 19.109 18.281 -4.703 1 98.88 174 ALA B N 1
ATOM 4029 C CA . ALA B 1 174 ? 18.328 18.891 -3.631 1 98.88 174 ALA B CA 1
ATOM 4030 C C . ALA B 1 174 ? 19.125 19.984 -2.92 1 98.88 174 ALA B C 1
ATOM 4032 O O . ALA B 1 174 ? 18.609 21.078 -2.674 1 98.88 174 ALA B O 1
ATOM 4033 N N . VAL B 1 175 ? 20.344 19.703 -2.621 1 98.81 175 VAL B N 1
ATOM 4034 C CA . VAL B 1 175 ? 21.219 20.656 -1.936 1 98.81 175 VAL B CA 1
ATOM 4035 C C . VAL B 1 175 ? 21.422 21.891 -2.814 1 98.81 175 VAL B C 1
ATOM 4037 O O . VAL B 1 175 ? 21.312 23.016 -2.34 1 98.81 175 VAL B O 1
ATOM 4040 N N . THR B 1 176 ? 21.703 21.641 -4.051 1 98.75 176 THR B N 1
ATOM 4041 C CA . THR B 1 176 ? 21.906 22.734 -4.996 1 98.75 176 THR B CA 1
ATOM 4042 C C . THR B 1 176 ? 20.672 23.609 -5.074 1 98.75 176 THR B C 1
ATOM 4044 O O . THR B 1 176 ? 20.766 24.844 -5.043 1 98.75 176 THR B O 1
ATOM 4047 N N . TYR B 1 177 ? 19.516 23.016 -5.184 1 98.81 177 TYR B N 1
ATOM 4048 C CA . TYR B 1 177 ? 18.25 23.734 -5.246 1 98.81 177 TYR B CA 1
ATOM 4049 C C . TYR B 1 177 ? 18.062 24.594 -4.004 1 98.81 177 TYR B C 1
ATOM 4051 O O . TYR B 1 177 ? 17.719 25.781 -4.109 1 98.81 177 TYR B O 1
ATOM 4059 N N . LEU B 1 178 ? 18.281 23.969 -2.838 1 98.81 178 LEU B N 1
ATOM 4060 C CA . LEU B 1 178 ? 18.125 24.703 -1.581 1 98.81 178 LEU B CA 1
ATOM 4061 C C . LEU B 1 178 ? 19.094 25.875 -1.502 1 98.81 178 LEU B C 1
ATOM 4063 O O . LEU B 1 178 ? 18.719 26.969 -1.067 1 98.81 178 LEU B O 1
ATOM 4067 N N . ASN B 1 179 ? 20.281 25.672 -1.956 1 98.69 179 ASN B N 1
ATOM 4068 C CA . ASN B 1 179 ? 21.281 26.734 -1.953 1 98.69 179 ASN B CA 1
ATOM 4069 C C . ASN B 1 179 ? 20.891 27.859 -2.91 1 98.69 179 ASN B C 1
ATOM 4071 O O . ASN B 1 179 ? 21.125 29.047 -2.625 1 98.69 179 ASN B O 1
ATOM 4075 N N . GLN B 1 180 ? 20.391 27.469 -4.047 1 98.38 180 GLN B N 1
ATOM 4076 C CA . GLN B 1 180 ? 19.906 28.453 -5.008 1 98.38 180 GLN B CA 1
ATOM 4077 C C . GLN B 1 180 ? 18.812 29.328 -4.391 1 98.38 180 GLN B C 1
ATOM 4079 O O . GLN B 1 180 ? 18.625 30.484 -4.809 1 98.38 180 GLN B O 1
ATOM 4084 N N . LYS B 1 181 ? 18.125 28.812 -3.396 1 98.44 181 LYS B N 1
ATOM 4085 C CA . LYS B 1 181 ? 17.094 29.562 -2.688 1 98.44 181 LYS B CA 1
ATOM 4086 C C . LYS B 1 181 ? 17.688 30.312 -1.489 1 98.44 181 LYS B C 1
ATOM 4088 O O . LYS B 1 181 ? 16.938 30.906 -0.705 1 98.44 181 LYS B O 1
ATOM 4093 N N . GLY B 1 182 ? 18.953 30.219 -1.281 1 98.31 182 GLY B N 1
ATOM 4094 C CA . GLY B 1 182 ? 19.641 31.016 -0.28 1 98.31 182 GLY B CA 1
ATOM 4095 C C . GLY B 1 182 ? 19.984 30.25 0.974 1 98.31 182 GLY B C 1
ATOM 4096 O O . GLY B 1 182 ? 20.594 30.781 1.903 1 98.31 182 GLY B O 1
ATOM 4097 N N . HIS B 1 183 ? 19.656 28.969 1.049 1 98.62 183 HIS B N 1
ATOM 4098 C CA . HIS B 1 183 ? 19.938 28.156 2.232 1 98.62 183 HIS B CA 1
ATOM 4099 C C . HIS B 1 183 ? 21.391 27.703 2.254 1 98.62 183 HIS B C 1
ATOM 4101 O O . HIS B 1 183 ? 21.922 27.234 1.238 1 98.62 183 HIS B O 1
ATOM 4107 N N . LYS B 1 184 ? 22.016 27.797 3.379 1 98.44 184 LYS B N 1
ATOM 4108 C CA . LYS B 1 184 ? 23.406 27.359 3.566 1 98.44 184 LYS B CA 1
ATOM 4109 C C . LYS B 1 184 ? 23.484 26.281 4.652 1 98.44 184 LYS B C 1
ATOM 4111 O O . LYS B 1 184 ? 24.281 25.359 4.547 1 98.44 184 LYS B O 1
ATOM 4116 N N . GLN B 1 185 ? 22.703 26.469 5.734 1 98.69 185 GLN B N 1
ATOM 4117 C CA . GLN B 1 185 ? 22.641 25.484 6.801 1 98.69 185 GLN B CA 1
ATOM 4118 C C . GLN B 1 185 ? 21.562 24.438 6.512 1 98.69 185 GLN B C 1
ATOM 4120 O O . GLN B 1 185 ? 20.406 24.609 6.902 1 98.69 185 GLN B O 1
ATOM 4125 N N . ILE B 1 186 ? 22 23.375 5.852 1 98.81 186 ILE B N 1
ATOM 4126 C CA . ILE B 1 186 ? 21.109 22.312 5.391 1 98.81 186 ILE B CA 1
ATOM 4127 C C . ILE B 1 186 ? 21.422 21.016 6.129 1 98.81 186 ILE B C 1
ATOM 4129 O O . ILE B 1 186 ? 22.578 20.609 6.215 1 98.81 186 ILE B O 1
ATOM 4133 N N . LEU B 1 187 ? 20.422 20.391 6.715 1 98.88 187 LEU B N 1
ATOM 4134 C CA . LEU B 1 187 ? 20.594 19.172 7.492 1 98.88 187 LEU B CA 1
ATOM 4135 C C . LEU B 1 187 ? 19.875 18 6.828 1 98.88 187 LEU B C 1
ATOM 4137 O O . LEU B 1 187 ? 18.734 18.141 6.375 1 98.88 187 LEU B O 1
ATOM 4141 N N . PHE B 1 188 ? 20.609 16.891 6.688 1 98.88 188 PHE B N 1
ATOM 4142 C CA . PHE B 1 188 ? 19.984 15.648 6.23 1 98.88 188 PHE B CA 1
ATOM 4143 C C . PHE B 1 188 ? 19.344 14.906 7.395 1 98.88 188 PHE B C 1
ATOM 4145 O O . PHE B 1 188 ? 19.969 14.703 8.438 1 98.88 188 PHE B O 1
ATOM 4152 N N . VAL B 1 189 ? 18.078 14.531 7.219 1 98.69 189 VAL B N 1
ATOM 4153 C CA . VAL B 1 189 ? 17.344 13.867 8.289 1 98.69 189 VAL B CA 1
ATOM 4154 C C . VAL B 1 189 ? 16.828 12.523 7.797 1 98.69 189 VAL B C 1
ATOM 4156 O O . VAL B 1 189 ? 16.344 12.414 6.664 1 98.69 189 VAL B O 1
ATOM 4159 N N . THR B 1 190 ? 16.922 11.461 8.602 1 97 190 THR B N 1
ATOM 4160 C CA . THR B 1 190 ? 16.5 10.117 8.234 1 97 190 THR B CA 1
ATOM 4161 C C . THR B 1 190 ? 15.953 9.375 9.453 1 97 190 THR B C 1
ATOM 4163 O O . THR B 1 190 ? 16.172 9.781 10.594 1 97 190 THR B O 1
ATOM 4166 N N . ASN B 1 191 ? 15.102 8.359 9.156 1 92.62 191 ASN B N 1
ATOM 4167 C CA . ASN B 1 191 ? 14.633 7.488 10.227 1 92.62 191 ASN B CA 1
ATOM 4168 C C . ASN B 1 191 ? 15.367 6.152 10.227 1 92.62 191 ASN B C 1
ATOM 4170 O O . ASN B 1 191 ? 15.062 5.27 11.031 1 92.62 191 ASN B O 1
ATOM 4174 N N . ASP B 1 192 ? 16.266 6.023 9.281 1 87.19 192 ASP B N 1
ATOM 4175 C CA . ASP B 1 192 ? 17.047 4.805 9.125 1 87.19 192 ASP B CA 1
ATOM 4176 C C . ASP B 1 192 ? 18.453 5.125 8.602 1 87.19 192 ASP B C 1
ATOM 4178 O O . ASP B 1 192 ? 18.594 5.656 7.5 1 87.19 192 ASP B O 1
ATOM 4182 N N . GLN B 1 193 ? 19.469 4.75 9.383 1 91.62 193 GLN B N 1
ATOM 4183 C CA . GLN B 1 193 ? 20.828 5.086 8.984 1 91.62 193 GLN B CA 1
ATOM 4184 C C . GLN B 1 193 ? 21.578 3.848 8.508 1 91.62 193 GLN B C 1
ATOM 4186 O O . GLN B 1 193 ? 22.812 3.828 8.5 1 91.62 193 GLN B O 1
ATOM 4191 N N . GLU B 1 194 ? 20.797 2.83 8.133 1 84.69 194 GLU B N 1
ATOM 4192 C CA . GLU B 1 194 ? 21.453 1.58 7.77 1 84.69 194 GLU B CA 1
ATOM 4193 C C . GLU B 1 194 ? 21.125 1.177 6.336 1 84.69 194 GLU B C 1
ATOM 4195 O O . GLU B 1 194 ? 21.859 0.405 5.719 1 84.69 194 GLU B O 1
ATOM 4200 N N . SER B 1 195 ? 20.094 1.647 5.82 1 85.25 195 SER B N 1
ATOM 4201 C CA . SER B 1 195 ? 19.656 1.227 4.5 1 85.25 195 SER B CA 1
ATOM 4202 C C . SER B 1 195 ? 20.562 1.784 3.406 1 85.25 195 SER B C 1
ATOM 4204 O O . SER B 1 195 ? 21.172 2.844 3.576 1 85.25 195 SER B O 1
ATOM 4206 N N . ASP B 1 196 ? 20.578 1.114 2.287 1 88.69 196 ASP B N 1
ATOM 4207 C CA . ASP B 1 196 ? 21.422 1.543 1.172 1 88.69 196 ASP B CA 1
ATOM 4208 C C . ASP B 1 196 ? 20.906 2.848 0.568 1 88.69 196 ASP B C 1
ATOM 4210 O O . ASP B 1 196 ? 21.688 3.686 0.123 1 88.69 196 ASP B O 1
ATOM 4214 N N . VAL B 1 197 ? 19.672 2.984 0.54 1 91.38 197 VAL B N 1
ATOM 4215 C CA . VAL B 1 197 ? 19.078 4.211 0.004 1 91.38 197 VAL B CA 1
ATOM 4216 C C . VAL B 1 197 ? 19.547 5.406 0.834 1 91.38 197 VAL B C 1
ATOM 4218 O O . VAL B 1 197 ? 19.906 6.449 0.284 1 91.38 197 VAL B O 1
ATOM 4221 N N . TYR B 1 198 ? 19.547 5.246 2.127 1 93 198 TYR B N 1
ATOM 4222 C CA . TYR B 1 198 ? 20.047 6.305 2.998 1 93 198 TYR B CA 1
ATOM 4223 C C . TYR B 1 198 ? 21.516 6.602 2.709 1 93 198 TYR B C 1
ATOM 4225 O O . TYR B 1 198 ? 21.906 7.762 2.533 1 93 198 TYR B O 1
ATOM 4233 N N . ILE B 1 199 ? 22.297 5.59 2.615 1 93.88 199 ILE B N 1
ATOM 4234 C CA . ILE B 1 199 ? 23.734 5.766 2.434 1 93.88 199 ILE B CA 1
ATOM 4235 C C . ILE B 1 199 ? 24 6.543 1.146 1 93.88 199 ILE B C 1
ATOM 4237 O O . ILE B 1 199 ? 24.75 7.527 1.149 1 93.88 199 ILE B O 1
ATOM 4241 N N . GLU B 1 200 ? 23.344 6.207 0.131 1 94.56 200 GLU B N 1
ATOM 4242 C CA . GLU B 1 200 ? 23.562 6.84 -1.168 1 94.56 200 GLU B CA 1
ATOM 4243 C C . GLU B 1 200 ? 23.062 8.281 -1.169 1 94.56 200 GLU B C 1
ATOM 4245 O O . GLU B 1 200 ? 23.734 9.172 -1.683 1 94.56 200 GLU B O 1
ATOM 4250 N N . ARG B 1 201 ? 21.922 8.508 -0.652 1 97.12 201 ARG B N 1
ATOM 4251 C CA . ARG B 1 201 ? 21.375 9.859 -0.613 1 97.12 201 ARG B CA 1
ATOM 4252 C C . ARG B 1 201 ? 22.188 10.75 0.312 1 97.12 201 ARG B C 1
ATOM 4254 O O . ARG B 1 201 ? 22.406 11.93 0.017 1 97.12 201 ARG B O 1
ATOM 4261 N N . PHE B 1 202 ? 22.672 10.156 1.413 1 98.25 202 PHE B N 1
ATOM 4262 C CA . PHE B 1 202 ? 23.5 10.93 2.334 1 98.25 202 PHE B CA 1
ATOM 4263 C C . PHE B 1 202 ? 24.828 11.297 1.689 1 98.25 202 PHE B C 1
ATOM 4265 O O . PHE B 1 202 ? 25.328 12.414 1.865 1 98.25 202 PHE B O 1
ATOM 4272 N N . ILE B 1 203 ? 25.422 10.375 0.955 1 97.44 203 ILE B N 1
ATOM 4273 C CA . ILE B 1 203 ? 26.641 10.664 0.201 1 97.44 203 ILE B CA 1
ATOM 4274 C C . ILE B 1 203 ? 26.375 11.812 -0.774 1 97.44 203 ILE B C 1
ATOM 4276 O O . ILE B 1 203 ? 27.188 12.734 -0.889 1 97.44 203 ILE B O 1
ATOM 4280 N N . GLY B 1 204 ? 25.234 11.727 -1.466 1 98.5 204 GLY B N 1
ATOM 4281 C CA . GLY B 1 204 ? 24.859 12.797 -2.379 1 98.5 204 GLY B CA 1
ATOM 4282 C C . GLY B 1 204 ? 24.703 14.141 -1.693 1 98.5 204 GLY B C 1
ATOM 4283 O O . GLY B 1 204 ? 25.125 15.164 -2.232 1 98.5 204 GLY B O 1
ATOM 4284 N N . TYR B 1 205 ? 24.125 14.133 -0.528 1 98.75 205 TYR B N 1
ATOM 4285 C CA . TYR B 1 205 ? 24.016 15.328 0.305 1 98.75 205 TYR B CA 1
ATOM 4286 C C . TYR B 1 205 ? 25.391 15.898 0.624 1 98.75 205 TYR B C 1
ATOM 4288 O O . TYR B 1 205 ? 25.625 17.094 0.42 1 98.75 205 TYR B O 1
ATOM 4296 N N . GLN B 1 206 ? 26.25 15.031 1.06 1 98.75 206 GLN B N 1
ATOM 4297 C CA . GLN B 1 206 ? 27.594 15.461 1.427 1 98.75 206 GLN B CA 1
ATOM 4298 C C . GLN B 1 206 ? 28.344 16.031 0.222 1 98.75 206 GLN B C 1
ATOM 4300 O O . GLN B 1 206 ? 29 17.078 0.329 1 98.75 206 GLN B O 1
ATOM 4305 N N . LYS B 1 207 ? 28.219 15.406 -0.9 1 98.38 207 LYS B N 1
ATOM 4306 C CA . LYS B 1 207 ? 28.859 15.875 -2.131 1 98.38 207 LYS B CA 1
ATOM 4307 C C . LYS B 1 207 ? 28.328 17.25 -2.521 1 98.38 207 LYS B C 1
ATOM 4309 O O . LYS B 1 207 ? 29.094 18.125 -2.93 1 98.38 207 LYS B O 1
ATOM 4314 N N . GLY B 1 208 ? 27 17.391 -2.434 1 98.69 208 GLY B N 1
ATOM 4315 C CA . GLY B 1 208 ? 26.391 18.688 -2.75 1 98.69 208 GLY B CA 1
ATOM 4316 C C . GLY B 1 208 ? 26.875 19.797 -1.844 1 98.69 208 GLY B C 1
ATOM 4317 O O . GLY B 1 208 ? 27.203 20.891 -2.316 1 98.69 208 GLY B O 1
ATOM 4318 N N . MET B 1 209 ? 26.969 19.5 -0.545 1 98.75 209 MET B N 1
ATOM 4319 C CA . MET B 1 209 ? 27.438 20.5 0.423 1 98.75 209 MET B CA 1
ATOM 4320 C C . MET B 1 209 ? 28.891 20.875 0.142 1 98.75 209 MET B C 1
ATOM 4322 O O . MET B 1 209 ? 29.234 22.062 0.116 1 98.75 209 MET B O 1
ATOM 4326 N N . GLN B 1 210 ? 29.656 19.875 -0.102 1 98.38 210 GLN B N 1
ATOM 4327 C CA . GLN B 1 210 ? 31.078 20.078 -0.369 1 98.38 210 GLN B CA 1
ATOM 4328 C C . GLN B 1 210 ? 31.281 20.891 -1.641 1 98.38 210 GLN B C 1
ATOM 4330 O O . GLN B 1 210 ? 32.094 21.812 -1.664 1 98.38 210 GLN B O 1
ATOM 4335 N N . ALA B 1 211 ? 30.578 20.562 -2.662 1 98.25 211 ALA B N 1
ATOM 4336 C CA . ALA B 1 211 ? 30.719 21.234 -3.957 1 98.25 211 ALA B CA 1
ATOM 4337 C C . ALA B 1 211 ? 30.406 22.719 -3.844 1 98.25 211 ALA B C 1
ATOM 4339 O O . ALA B 1 211 ? 30.953 23.531 -4.594 1 98.25 211 ALA B O 1
ATOM 4340 N N . LEU B 1 212 ? 29.609 23.062 -2.908 1 98.38 212 LEU B N 1
ATOM 4341 C CA . LEU B 1 212 ? 29.188 24.453 -2.738 1 98.38 212 LEU B CA 1
ATOM 4342 C C . LEU B 1 212 ? 30 25.141 -1.661 1 98.38 212 LEU B C 1
ATOM 4344 O O . LEU B 1 212 ? 29.766 26.312 -1.351 1 98.38 212 LEU B O 1
ATOM 4348 N N . GLY B 1 213 ? 30.938 24.391 -1.077 1 98.19 213 GLY B N 1
ATOM 4349 C CA . GLY B 1 213 ? 31.781 24.938 -0.029 1 98.19 213 GLY B CA 1
ATOM 4350 C C . GLY B 1 213 ? 31.047 25.141 1.282 1 98.19 213 GLY B C 1
ATOM 4351 O O . GLY B 1 213 ? 31.406 26.016 2.072 1 98.19 213 GLY B O 1
ATOM 4352 N N . LEU B 1 214 ? 30 24.406 1.499 1 98.31 214 LEU B N 1
ATOM 4353 C CA . LEU B 1 214 ? 29.203 24.516 2.713 1 98.31 214 LEU B CA 1
ATOM 4354 C C . LEU B 1 214 ? 29.594 23.453 3.729 1 98.31 214 LEU B C 1
ATOM 4356 O O . LEU B 1 214 ? 30.172 22.422 3.363 1 98.31 214 LEU B O 1
ATOM 4360 N N . GLN B 1 215 ? 29.312 23.672 4.945 1 97.06 215 GLN B N 1
ATOM 4361 C CA . GLN B 1 215 ? 29.547 22.703 6 1 97.06 215 GLN B CA 1
ATOM 4362 C C . GLN B 1 215 ? 28.516 21.578 5.934 1 97.06 215 GLN B C 1
ATOM 4364 O O . GLN B 1 215 ? 27.312 21.828 5.855 1 97.06 215 GLN B O 1
ATOM 4369 N N . SER B 1 216 ? 29.031 20.375 5.879 1 96.25 216 SER B N 1
ATOM 4370 C CA . SER B 1 216 ? 28.141 19.219 6.004 1 96.25 216 SER B CA 1
ATOM 4371 C C . SER B 1 216 ? 28 18.781 7.457 1 96.25 216 SER B C 1
ATOM 4373 O O . SER B 1 216 ? 28.922 18.984 8.266 1 96.25 216 SER B O 1
ATOM 4375 N N . TYR B 1 217 ? 26.844 18.297 7.789 1 97.69 217 TYR B N 1
ATOM 4376 C CA . TYR B 1 217 ? 26.578 17.75 9.117 1 97.69 217 TYR B CA 1
ATOM 4377 C C . TYR B 1 217 ? 26.359 16.25 9.062 1 97.69 217 TYR B C 1
ATOM 4379 O O . TYR B 1 217 ? 26.078 15.695 8 1 97.69 217 TYR B O 1
ATOM 4387 N N . ASP B 1 218 ? 26.578 15.57 10.219 1 97.5 218 ASP B N 1
ATOM 4388 C CA . ASP B 1 218 ? 26.078 14.203 10.328 1 97.5 218 ASP B CA 1
ATOM 4389 C C . ASP B 1 218 ? 24.547 14.164 10.188 1 97.5 218 ASP B C 1
ATOM 4391 O O . ASP B 1 218 ? 23.859 15.102 10.578 1 97.5 218 ASP B O 1
ATOM 4395 N N . SER B 1 219 ? 24.141 13.07 9.555 1 98.44 219 SER B N 1
ATOM 4396 C CA . SER B 1 219 ? 22.688 12.969 9.422 1 98.44 219 SER B CA 1
ATOM 4397 C C . SER B 1 219 ? 22 12.914 10.789 1 98.44 219 SER B C 1
ATOM 4399 O O . SER B 1 219 ? 22.531 12.336 11.734 1 98.44 219 SER B O 1
ATOM 4401 N N . ALA B 1 220 ? 20.906 13.586 10.867 1 98.19 220 ALA B N 1
ATOM 4402 C CA . ALA B 1 220 ? 20.109 13.523 12.086 1 98.19 220 ALA B CA 1
ATOM 4403 C C . ALA B 1 220 ? 19.109 12.375 12.023 1 98.19 220 ALA B C 1
ATOM 4405 O O . ALA B 1 220 ? 18.5 12.133 10.977 1 98.19 220 ALA B O 1
ATOM 4406 N N . LEU B 1 221 ? 19.016 11.633 13.125 1 96.94 221 LEU B N 1
ATOM 4407 C CA . LEU B 1 221 ? 18.031 10.57 13.227 1 96.94 221 LEU B CA 1
ATOM 4408 C C . LEU B 1 221 ? 16.703 11.102 13.781 1 96.94 221 LEU B C 1
ATOM 4410 O O . LEU B 1 221 ? 16.703 11.883 14.734 1 96.94 221 LEU B O 1
ATOM 4414 N N . PHE B 1 222 ? 15.656 10.766 13.117 1 96.19 222 PHE B N 1
ATOM 4415 C CA . PHE B 1 222 ? 14.32 11.102 13.594 1 96.19 222 PHE B CA 1
ATOM 4416 C C . PHE B 1 222 ? 13.523 9.844 13.891 1 96.19 222 PHE B C 1
ATOM 4418 O O . PHE B 1 222 ? 13.258 9.047 12.992 1 96.19 222 PHE B O 1
ATOM 4425 N N . ASP B 1 223 ? 13.195 9.68 15.055 1 90.75 223 ASP B N 1
ATOM 4426 C CA . ASP B 1 223 ? 12.344 8.602 15.539 1 90.75 223 ASP B CA 1
ATOM 4427 C C . ASP B 1 223 ? 11.297 9.125 16.531 1 90.75 223 ASP B C 1
ATOM 4429 O O . ASP B 1 223 ? 11.617 9.391 17.688 1 90.75 223 ASP B O 1
ATOM 4433 N N . SER B 1 224 ? 10.086 9.094 16.031 1 84.94 224 SER B N 1
ATOM 4434 C CA . SER B 1 224 ? 9.016 9.711 16.812 1 84.94 224 SER B CA 1
ATOM 4435 C C . SER B 1 224 ? 8.75 8.93 18.109 1 84.94 224 SER B C 1
ATOM 4437 O O . SER B 1 224 ? 8.094 9.438 19.016 1 84.94 224 SER B O 1
ATOM 4439 N N . LYS B 1 225 ? 9.328 7.719 18.25 1 86.19 225 LYS B N 1
ATOM 4440 C CA . LYS B 1 225 ? 9.062 6.887 19.422 1 86.19 225 LYS B CA 1
ATOM 4441 C C . LYS B 1 225 ? 10.195 7 20.438 1 86.19 225 LYS B C 1
ATOM 4443 O O . LYS B 1 225 ? 10.109 6.449 21.531 1 86.19 225 LYS B O 1
ATOM 4448 N N . GLN B 1 226 ? 11.203 7.766 20.078 1 92.5 226 GLN B N 1
ATOM 4449 C CA . GLN B 1 226 ? 12.359 7.883 20.953 1 92.5 226 GLN B CA 1
ATOM 4450 C C . GLN B 1 226 ? 12.625 9.344 21.328 1 92.5 226 GLN B C 1
ATOM 4452 O O . GLN B 1 226 ? 13.242 10.078 20.547 1 92.5 226 GLN B O 1
ATOM 4457 N N . ALA B 1 227 ? 12.352 9.656 22.547 1 93.31 227 ALA B N 1
ATOM 4458 C CA . ALA B 1 227 ? 12.438 11.031 23.016 1 93.31 227 ALA B CA 1
ATOM 4459 C C . ALA B 1 227 ? 13.867 11.562 22.906 1 93.31 227 ALA B C 1
ATOM 4461 O O . ALA B 1 227 ? 14.078 12.719 22.547 1 93.31 227 ALA B O 1
ATOM 4462 N N . SER B 1 228 ? 14.805 10.719 23.219 1 95.44 228 SER B N 1
ATOM 4463 C CA . SER B 1 228 ? 16.203 11.148 23.172 1 95.44 228 SER B CA 1
ATOM 4464 C C . SER B 1 228 ? 16.625 11.523 21.766 1 95.44 228 SER B C 1
ATOM 4466 O O . SER B 1 228 ? 17.359 12.484 21.562 1 95.44 228 SER B O 1
ATOM 4468 N N . THR B 1 229 ? 16.156 10.797 20.844 1 95.88 229 THR B N 1
ATOM 4469 C CA . THR B 1 229 ? 16.469 11.062 19.438 1 95.88 229 THR B CA 1
ATOM 4470 C C . THR B 1 229 ? 15.82 12.359 18.984 1 95.88 229 THR B C 1
ATOM 4472 O O . THR B 1 229 ? 16.438 13.141 18.25 1 95.88 229 THR B O 1
ATOM 4475 N N . LEU B 1 230 ? 14.656 12.609 19.469 1 96.44 230 LEU B N 1
ATOM 4476 C CA . LEU B 1 230 ? 13.938 13.828 19.125 1 96.44 230 LEU B CA 1
ATOM 4477 C C . LEU B 1 230 ? 14.625 15.055 19.719 1 96.44 230 LEU B C 1
ATOM 4479 O O . LEU B 1 230 ? 14.742 16.094 19.062 1 96.44 230 LEU B O 1
ATOM 4483 N N . GLU B 1 231 ? 15.055 14.875 20.906 1 96.69 231 GLU B N 1
ATOM 4484 C CA . GLU B 1 231 ? 15.781 15.953 21.562 1 96.69 231 GLU B CA 1
ATOM 4485 C C . GLU B 1 231 ? 17.078 16.281 20.828 1 96.69 231 GLU B C 1
ATOM 4487 O O . GLU B 1 231 ? 17.406 17.453 20.656 1 96.69 231 GLU B O 1
ATOM 4492 N N . ALA B 1 232 ? 17.797 15.25 20.469 1 97.44 232 ALA B N 1
ATOM 4493 C CA . ALA B 1 232 ? 19.047 15.453 19.734 1 97.44 232 ALA B CA 1
ATOM 4494 C C . ALA B 1 232 ? 18.797 16.156 18.406 1 97.44 232 ALA B C 1
ATOM 4496 O O . ALA B 1 232 ? 19.562 17.016 18 1 97.44 232 ALA B O 1
ATOM 4497 N N . PHE B 1 233 ? 17.781 15.859 17.812 1 98.06 233 PHE B N 1
ATOM 4498 C CA . PHE B 1 233 ? 17.422 16.438 16.516 1 98.06 233 PHE B CA 1
ATOM 4499 C C . PHE B 1 233 ? 17.141 17.922 16.656 1 98.06 233 PHE B C 1
ATOM 4501 O O . PHE B 1 233 ? 17.75 18.734 15.953 1 98.06 233 PHE B O 1
ATOM 4508 N N . ILE B 1 234 ? 16.266 18.266 17.578 1 97.94 234 ILE B N 1
ATOM 4509 C CA . ILE B 1 234 ? 15.867 19.672 17.703 1 97.94 234 ILE B CA 1
ATOM 4510 C C . ILE B 1 234 ? 17.047 20.5 18.203 1 97.94 234 ILE B C 1
ATOM 4512 O O . ILE B 1 234 ? 17.203 21.656 17.812 1 97.94 234 ILE B O 1
ATOM 4516 N N . LYS B 1 235 ? 17.875 19.922 19.016 1 97.75 235 LYS B N 1
ATOM 4517 C CA . LYS B 1 235 ? 19.078 20.609 19.484 1 97.75 235 LYS B CA 1
ATOM 4518 C C . LYS B 1 235 ? 20 20.922 18.312 1 97.75 235 LYS B C 1
ATOM 4520 O O . LYS B 1 235 ? 20.594 22.016 18.25 1 97.75 235 LYS B O 1
ATOM 4525 N N . THR B 1 236 ? 20.125 20 17.438 1 98.12 236 THR B N 1
ATOM 4526 C CA . THR B 1 236 ? 20.969 20.219 16.25 1 98.12 236 THR B CA 1
ATOM 4527 C C . THR B 1 236 ? 20.406 21.328 15.391 1 98.12 236 THR B C 1
ATOM 4529 O O . THR B 1 236 ? 21.141 22.219 14.938 1 98.12 236 THR B O 1
ATOM 4532 N N . VAL B 1 237 ? 19.125 21.328 15.164 1 98.25 237 VAL B N 1
ATOM 4533 C CA . VAL B 1 237 ? 18.453 22.328 14.352 1 98.25 237 VAL B CA 1
ATOM 4534 C C . VAL B 1 237 ? 18.688 23.719 14.93 1 98.25 237 VAL B C 1
ATOM 4536 O O . VAL B 1 237 ? 19.016 24.656 14.203 1 98.25 237 VAL B O 1
ATOM 4539 N N . GLN B 1 238 ? 18.562 23.797 16.219 1 97.69 238 GLN B N 1
ATOM 4540 C CA . GLN B 1 238 ? 18.672 25.094 16.891 1 97.69 238 GLN B CA 1
ATOM 4541 C C . GLN B 1 238 ? 20.125 25.547 16.984 1 97.69 238 GLN B C 1
ATOM 4543 O O . GLN B 1 238 ? 20.453 26.688 16.656 1 97.69 238 GLN B O 1
ATOM 4548 N N . LYS B 1 239 ? 21.016 24.641 17.375 1 97.62 239 LYS B N 1
ATOM 4549 C CA . LYS B 1 239 ? 22.422 24.984 17.594 1 97.62 239 LYS B CA 1
ATOM 4550 C C . LYS B 1 239 ? 23.094 25.375 16.281 1 97.62 239 LYS B C 1
ATOM 4552 O O . LYS B 1 239 ? 23.906 26.297 16.25 1 97.62 239 LYS B O 1
ATOM 4557 N N . LYS B 1 240 ? 22.75 24.688 15.25 1 98.06 240 LYS B N 1
ATOM 4558 C CA . LYS B 1 240 ? 23.422 24.891 13.977 1 98.06 240 LYS B CA 1
ATOM 4559 C C . LYS B 1 240 ? 22.641 25.891 13.109 1 98.06 240 LYS B C 1
ATOM 4561 O O . LYS B 1 240 ? 23.047 26.172 11.977 1 98.06 240 LYS B O 1
ATOM 4566 N N . LYS B 1 241 ? 21.547 26.406 13.602 1 97.88 241 LYS B N 1
ATOM 4567 C CA . LYS B 1 241 ? 20.719 27.391 12.914 1 97.88 241 LYS B CA 1
ATOM 4568 C C . LYS B 1 241 ? 20.297 26.891 11.531 1 97.88 241 LYS B C 1
ATOM 4570 O O . LYS B 1 241 ? 20.453 27.609 10.539 1 97.88 241 LYS B O 1
ATOM 4575 N N . ILE B 1 242 ? 19.844 25.656 11.539 1 98.69 242 ILE B N 1
ATOM 4576 C CA . ILE B 1 242 ? 19.406 25.016 10.305 1 98.69 242 ILE B CA 1
ATOM 4577 C C . ILE B 1 242 ? 18.219 25.766 9.719 1 98.69 242 ILE B C 1
ATOM 4579 O O . ILE B 1 242 ? 17.281 26.125 10.438 1 98.69 242 ILE B O 1
ATOM 4583 N N . THR B 1 243 ? 18.266 25.984 8.438 1 98.56 243 THR B N 1
ATOM 4584 C CA . THR B 1 243 ? 17.156 26.672 7.793 1 98.56 243 THR B CA 1
ATOM 4585 C C . THR B 1 243 ? 16.469 25.766 6.773 1 98.56 243 THR B C 1
ATOM 4587 O O . THR B 1 243 ? 15.406 26.109 6.258 1 98.56 243 THR B O 1
ATOM 4590 N N . ALA B 1 244 ? 17.109 24.578 6.453 1 98.88 244 ALA B N 1
ATOM 4591 C CA . ALA B 1 244 ? 16.531 23.641 5.496 1 98.88 244 ALA B CA 1
ATOM 4592 C C . ALA B 1 244 ? 16.828 22.203 5.883 1 98.88 244 ALA B C 1
ATOM 4594 O O . ALA B 1 244 ? 17.938 21.891 6.336 1 98.88 244 ALA B O 1
ATOM 4595 N N . LEU B 1 245 ? 15.859 21.375 5.707 1 98.94 245 LEU B N 1
ATOM 4596 C CA . LEU B 1 245 ? 16 19.953 5.93 1 98.94 245 LEU B CA 1
ATOM 4597 C C . LEU B 1 245 ? 15.852 19.172 4.621 1 98.94 245 LEU B C 1
ATOM 4599 O O . LEU B 1 245 ? 14.953 19.453 3.83 1 98.94 245 LEU B O 1
ATOM 4603 N N . LEU B 1 246 ? 16.781 18.359 4.348 1 98.88 246 LEU B N 1
ATOM 4604 C CA . LEU B 1 246 ? 16.625 17.297 3.361 1 98.88 246 LEU B CA 1
ATOM 4605 C C . LEU B 1 246 ? 16.234 15.984 4.035 1 98.88 246 LEU B C 1
ATOM 4607 O O . LEU B 1 246 ? 17.047 15.391 4.762 1 98.88 246 LEU B O 1
ATOM 4611 N N . ILE B 1 247 ? 15 15.539 3.771 1 98.5 247 ILE B N 1
ATOM 4612 C CA . ILE B 1 247 ? 14.453 14.453 4.574 1 98.5 247 ILE B CA 1
ATOM 4613 C C . ILE B 1 247 ? 14.273 13.211 3.707 1 98.5 247 ILE B C 1
ATOM 4615 O O . ILE B 1 247 ? 13.82 13.305 2.562 1 98.5 247 ILE B O 1
ATOM 4619 N N . ILE B 1 248 ? 14.492 12.055 4.172 1 96.06 248 ILE B N 1
ATOM 4620 C CA . ILE B 1 248 ? 14.664 10.773 3.484 1 96.06 248 ILE B CA 1
ATOM 4621 C C . ILE B 1 248 ? 13.367 10.398 2.768 1 96.06 248 ILE B C 1
ATOM 4623 O O . ILE B 1 248 ? 13.391 9.633 1.801 1 96.06 248 ILE B O 1
ATOM 4627 N N . GLY B 1 249 ? 12.219 10.867 3.338 1 93.81 249 GLY B N 1
ATOM 4628 C CA . GLY B 1 249 ? 10.961 10.477 2.723 1 93.81 249 GLY B CA 1
ATOM 4629 C C . GLY B 1 249 ? 9.789 11.344 3.145 1 93.81 249 GLY B C 1
ATOM 4630 O O . GLY B 1 249 ? 9.891 12.109 4.109 1 93.81 249 GLY B O 1
ATOM 4631 N N . ASP B 1 250 ? 8.68 11.188 2.428 1 93.75 250 ASP B N 1
ATOM 4632 C CA . ASP B 1 250 ? 7.52 12.062 2.59 1 93.75 250 ASP B CA 1
ATOM 4633 C C . ASP B 1 250 ? 6.848 11.836 3.943 1 93.75 250 ASP B C 1
ATOM 4635 O O . ASP B 1 250 ? 6.426 12.789 4.598 1 93.75 250 ASP B O 1
ATOM 4639 N N . VAL B 1 251 ? 6.758 10.562 4.348 1 90.75 251 VAL B N 1
ATOM 4640 C CA . VAL B 1 251 ? 6.094 10.258 5.609 1 90.75 251 VAL B CA 1
ATOM 4641 C C . VAL B 1 251 ? 6.871 10.875 6.77 1 90.75 251 VAL B C 1
ATOM 4643 O O . VAL B 1 251 ? 6.285 11.523 7.641 1 90.75 251 VAL B O 1
ATOM 4646 N N . VAL B 1 252 ? 8.148 10.719 6.75 1 93.19 252 VAL B N 1
ATOM 4647 C CA . VAL B 1 252 ? 9.016 11.281 7.777 1 93.19 252 VAL B CA 1
ATOM 4648 C C . VAL B 1 252 ? 8.922 12.805 7.758 1 93.19 252 VAL B C 1
ATOM 4650 O O . VAL B 1 252 ? 8.922 13.453 8.812 1 93.19 252 VAL B O 1
ATOM 4653 N N . SER B 1 253 ? 8.773 13.359 6.598 1 96.56 253 SER B N 1
ATOM 4654 C CA . SER B 1 253 ? 8.672 14.805 6.441 1 96.56 253 SER B CA 1
ATOM 4655 C C . SER B 1 253 ? 7.441 15.352 7.164 1 96.56 253 SER B C 1
ATOM 4657 O O . SER B 1 253 ? 7.523 16.359 7.859 1 96.56 253 SER B O 1
ATOM 4659 N N . LEU B 1 254 ? 6.336 14.633 7.023 1 94.31 254 LEU B N 1
ATOM 4660 C CA . LEU B 1 254 ? 5.109 15.094 7.664 1 94.31 254 LEU B CA 1
ATOM 4661 C C . LEU B 1 254 ? 5.223 15.008 9.18 1 94.31 254 LEU B C 1
ATOM 4663 O O . LEU B 1 254 ? 4.766 15.898 9.891 1 94.31 254 LEU B O 1
ATOM 4667 N N . ARG B 1 255 ? 5.84 13.977 9.664 1 93.75 255 ARG B N 1
ATOM 4668 C CA . ARG B 1 255 ? 6.039 13.844 11.102 1 93.75 255 ARG B CA 1
ATOM 4669 C C . ARG B 1 255 ? 6.957 14.938 11.633 1 93.75 255 ARG B C 1
ATOM 4671 O O . ARG B 1 255 ? 6.746 15.445 12.734 1 93.75 255 ARG B O 1
ATOM 4678 N N . ILE B 1 256 ? 7.922 15.273 10.852 1 97.19 256 ILE B N 1
ATOM 4679 C CA . ILE B 1 256 ? 8.867 16.312 11.258 1 97.19 256 ILE B CA 1
ATOM 4680 C C . ILE B 1 256 ? 8.172 17.672 11.258 1 97.19 256 ILE B C 1
ATOM 4682 O O . ILE B 1 256 ? 8.383 18.469 12.164 1 97.19 256 ILE B O 1
ATOM 4686 N N . ILE B 1 257 ? 7.332 17.938 10.25 1 97.06 257 ILE B N 1
ATOM 4687 C CA . ILE B 1 257 ? 6.574 19.188 10.211 1 97.06 257 ILE B CA 1
ATOM 4688 C C . ILE B 1 257 ? 5.742 19.328 11.484 1 97.06 257 ILE B C 1
ATOM 4690 O O . ILE B 1 257 ? 5.742 20.391 12.117 1 97.06 257 ILE B O 1
ATOM 4694 N N . GLN B 1 258 ? 5.129 18.234 11.844 1 94.25 258 GLN B N 1
ATOM 4695 C CA . GLN B 1 258 ? 4.336 18.25 13.07 1 94.25 258 GLN B CA 1
ATOM 4696 C C . GLN B 1 258 ? 5.215 18.5 14.289 1 94.25 258 GLN B C 1
ATOM 4698 O O . GLN B 1 258 ? 4.867 19.297 15.156 1 94.25 258 GLN B O 1
ATOM 4703 N N . PHE B 1 259 ? 6.316 17.828 14.336 1 96.19 259 PHE B N 1
ATOM 4704 C CA . PHE B 1 259 ? 7.238 17.938 15.461 1 96.19 259 PHE B CA 1
ATOM 4705 C C . PHE B 1 259 ? 7.754 19.375 15.586 1 96.19 259 PHE B C 1
ATOM 4707 O O . PHE B 1 259 ? 7.785 19.938 16.688 1 96.19 259 PHE B O 1
ATOM 4714 N N . LEU B 1 260 ? 8.102 20 14.484 1 97.25 260 LEU B N 1
ATOM 4715 C CA . LEU B 1 260 ? 8.617 21.359 14.461 1 97.25 260 LEU B CA 1
ATOM 4716 C C . LEU B 1 260 ? 7.562 22.359 14.938 1 97.25 260 LEU B C 1
ATOM 4718 O O . LEU B 1 260 ? 7.891 23.359 15.57 1 97.25 260 LEU B O 1
ATOM 4722 N N . SER B 1 261 ? 6.336 22.047 14.633 1 94.94 261 SER B N 1
ATOM 4723 C CA . SER B 1 261 ? 5.258 22.938 15.016 1 94.94 261 SER B CA 1
ATOM 4724 C C . SER B 1 261 ? 5.164 23.094 16.531 1 94.94 261 SER B C 1
ATOM 4726 O O . SER B 1 261 ? 4.777 24.141 17.031 1 94.94 261 SER B O 1
ATOM 4728 N N . TYR B 1 262 ? 5.59 22.109 17.25 1 94.06 262 TYR B N 1
ATOM 4729 C CA . TYR B 1 262 ? 5.574 22.156 18.703 1 94.06 262 TYR B CA 1
ATOM 4730 C C . TYR B 1 262 ? 6.613 23.141 19.234 1 94.06 262 TYR B C 1
ATOM 4732 O O . TYR B 1 262 ? 6.539 23.578 20.391 1 94.06 262 TYR B O 1
ATOM 4740 N N . TYR B 1 263 ? 7.5 23.5 18.422 1 96.12 263 TYR B N 1
ATOM 4741 C CA . TYR B 1 263 ? 8.539 24.438 18.797 1 96.12 263 TYR B CA 1
ATOM 4742 C C . TYR B 1 263 ? 8.32 25.797 18.125 1 96.12 263 TYR B C 1
ATOM 4744 O O . TYR B 1 263 ? 9.219 26.641 18.094 1 96.12 263 TYR B O 1
ATOM 4752 N N . GLY B 1 264 ? 7.191 25.922 17.484 1 96.12 264 GLY B N 1
ATOM 4753 C CA . GLY B 1 264 ? 6.848 27.188 16.828 1 96.12 264 GLY B CA 1
ATOM 4754 C C . GLY B 1 264 ? 7.605 27.406 15.531 1 96.12 264 GLY B C 1
ATOM 4755 O O . GLY B 1 264 ? 7.758 28.547 15.094 1 96.12 264 GLY B O 1
ATOM 4756 N N . ILE B 1 265 ? 8.125 26.359 14.969 1 97.88 265 ILE B N 1
ATOM 4757 C CA . ILE B 1 265 ? 8.859 26.453 13.711 1 97.88 265 ILE B CA 1
ATOM 4758 C C . ILE B 1 265 ? 7.938 26.078 12.547 1 97.88 265 ILE B C 1
ATOM 4760 O O . ILE B 1 265 ? 7.48 24.938 12.445 1 97.88 265 ILE B O 1
ATOM 4764 N N . ALA B 1 266 ? 7.684 27.047 11.688 1 97.25 266 ALA B N 1
ATOM 4765 C CA . ALA B 1 266 ? 6.734 26.859 10.594 1 97.25 266 ALA B CA 1
ATOM 4766 C C . ALA B 1 266 ? 7.453 26.469 9.297 1 97.25 266 ALA B C 1
ATOM 4768 O O . ALA B 1 266 ? 8.562 26.938 9.039 1 97.25 266 ALA B O 1
ATOM 4769 N N . VAL B 1 267 ? 6.848 25.656 8.555 1 98.12 267 VAL B N 1
ATOM 4770 C CA . VAL B 1 267 ? 7.305 25.297 7.215 1 98.12 267 VAL B CA 1
ATOM 4771 C C . VAL B 1 267 ? 6.379 25.938 6.172 1 98.12 267 VAL B C 1
ATOM 4773 O O . VAL B 1 267 ? 5.16 25.75 6.23 1 98.12 267 VAL B O 1
ATOM 4776 N N . PRO B 1 268 ? 6.871 26.688 5.277 1 97.81 268 PRO B N 1
ATOM 4777 C CA . PRO B 1 268 ? 8.289 26.875 4.961 1 97.81 268 PRO B CA 1
ATOM 4778 C C . PRO B 1 268 ? 8.875 28.125 5.609 1 97.81 268 PRO B C 1
ATOM 4780 O O . PRO B 1 268 ? 10.062 28.422 5.438 1 97.81 268 PRO B O 1
ATOM 4783 N N . GLU B 1 269 ? 8.133 28.859 6.344 1 97.31 269 GLU B N 1
ATOM 4784 C CA . GLU B 1 269 ? 8.516 30.203 6.762 1 97.31 269 GLU B CA 1
ATOM 4785 C C . GLU B 1 269 ? 9.812 30.188 7.574 1 97.31 269 GLU B C 1
ATOM 4787 O O . GLU B 1 269 ? 10.672 31.047 7.398 1 97.31 269 GLU B O 1
ATOM 4792 N N . ASP B 1 270 ? 9.938 29.25 8.492 1 97.69 270 ASP B N 1
ATOM 4793 C CA . ASP B 1 270 ? 11.102 29.172 9.375 1 97.69 270 ASP B CA 1
ATOM 4794 C C . ASP B 1 270 ? 12.047 28.062 8.945 1 97.69 270 ASP B C 1
ATOM 4796 O O . ASP B 1 270 ? 13.242 28.109 9.242 1 97.69 270 ASP B O 1
ATOM 4800 N N . MET B 1 271 ? 11.484 27.031 8.328 1 98.75 271 MET B N 1
ATOM 4801 C CA . MET B 1 271 ? 12.234 25.844 7.938 1 98.75 271 MET B CA 1
ATOM 4802 C C . MET B 1 271 ? 11.773 25.328 6.57 1 98.75 271 MET B C 1
ATOM 4804 O O . MET B 1 271 ? 10.594 25.047 6.379 1 98.75 271 MET B O 1
ATOM 4808 N N . SER B 1 272 ? 12.711 25.266 5.625 1 98.88 272 SER B N 1
ATOM 4809 C CA . SER B 1 272 ? 12.398 24.672 4.328 1 98.88 272 SER B CA 1
ATOM 4810 C C . SER B 1 272 ? 12.617 23.156 4.34 1 98.88 272 SER B C 1
ATOM 4812 O O . SER B 1 272 ? 13.484 22.656 5.066 1 98.88 272 SER B O 1
ATOM 4814 N N . ILE B 1 273 ? 11.805 22.422 3.545 1 98.88 273 ILE B N 1
ATOM 4815 C CA . ILE B 1 273 ? 11.898 20.969 3.514 1 98.88 273 ILE B CA 1
ATOM 4816 C C . ILE B 1 273 ? 11.906 20.484 2.064 1 98.88 273 ILE B C 1
ATOM 4818 O O . ILE B 1 273 ? 11.094 20.938 1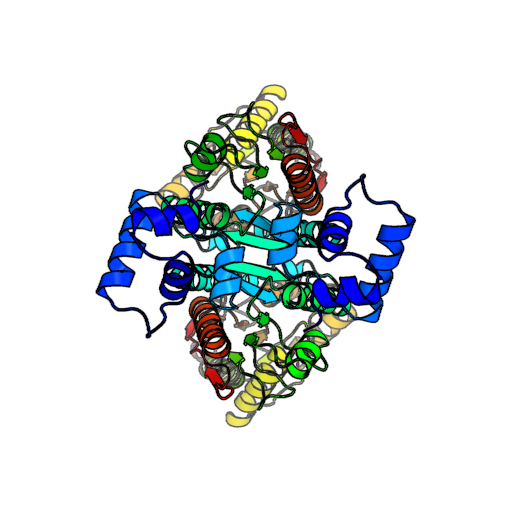.252 1 98.88 273 ILE B O 1
ATOM 4822 N N . VAL B 1 274 ? 12.867 19.688 1.727 1 98.88 274 VAL B N 1
ATOM 4823 C CA . VAL B 1 274 ? 12.852 18.875 0.513 1 98.88 274 VAL B CA 1
ATOM 4824 C C . VAL B 1 274 ? 12.797 17.391 0.88 1 98.88 274 VAL B C 1
ATOM 4826 O O . VAL B 1 274 ? 13.539 16.938 1.75 1 98.88 274 VAL B O 1
ATOM 4829 N N . SER B 1 275 ? 11.883 16.703 0.317 1 98.25 275 SER B N 1
ATOM 4830 C CA . SER B 1 275 ? 11.719 15.281 0.559 1 98.25 275 SER B CA 1
ATOM 4831 C C . SER B 1 275 ? 12.023 14.469 -0.694 1 98.25 275 SER B C 1
ATOM 4833 O O . SER B 1 275 ? 12.617 14.984 -1.644 1 98.25 275 SER B O 1
ATOM 4835 N N . PHE B 1 276 ? 11.734 13.141 -0.609 1 96.88 276 PHE B N 1
ATOM 4836 C CA . PHE B 1 276 ? 11.945 12.242 -1.734 1 96.88 276 PHE B CA 1
ATOM 4837 C C . PHE B 1 276 ? 10.695 11.414 -2.006 1 96.88 276 PHE B C 1
ATOM 4839 O O . PHE B 1 276 ? 9.797 11.344 -1.164 1 96.88 276 PHE B O 1
ATOM 4846 N N . ASN B 1 277 ? 10.523 10.875 -3.244 1 93.56 277 ASN B N 1
ATOM 4847 C CA . ASN B 1 277 ? 9.633 9.789 -3.648 1 93.56 277 ASN B CA 1
ATOM 4848 C C . ASN B 1 277 ? 8.344 10.32 -4.266 1 93.56 277 ASN B C 1
ATOM 4850 O O . ASN B 1 277 ? 7.668 9.609 -5.008 1 93.56 277 ASN B O 1
ATOM 4854 N N . ASN B 1 278 ? 7.945 11.555 -3.879 1 96 278 ASN B N 1
ATOM 4855 C CA . ASN B 1 278 ? 6.723 12.141 -4.418 1 96 278 ASN B CA 1
ATOM 4856 C C . ASN B 1 278 ? 5.52 11.227 -4.203 1 96 278 ASN B C 1
ATOM 4858 O O . ASN B 1 278 ? 4.789 10.93 -5.148 1 96 278 ASN B O 1
ATOM 4862 N N . SER B 1 279 ? 5.422 10.727 -2.941 1 92.5 279 SER B N 1
ATOM 4863 C CA . SER B 1 279 ? 4.266 9.898 -2.609 1 92.5 279 SER B CA 1
ATOM 4864 C C . SER B 1 279 ? 3.016 10.742 -2.412 1 92.5 279 SER B C 1
ATOM 4866 O O . SER B 1 279 ? 3.074 11.977 -2.49 1 92.5 279 SER B O 1
ATOM 4868 N N . SER B 1 280 ? 1.91 10.078 -2.162 1 89.94 280 SER B N 1
ATOM 4869 C CA . SER B 1 280 ? 0.646 10.766 -1.916 1 89.94 280 SER B CA 1
ATOM 4870 C C . SER B 1 280 ? 0.737 11.664 -0.688 1 89.94 280 SER B C 1
ATOM 4872 O O . SER B 1 280 ? 0.023 12.664 -0.591 1 89.94 280 SER B O 1
ATOM 4874 N N . TYR B 1 281 ? 1.627 11.391 0.205 1 91.94 281 TYR B N 1
ATOM 4875 C CA . TYR B 1 281 ? 1.821 12.188 1.409 1 91.94 281 TYR B CA 1
ATOM 4876 C C . TYR B 1 281 ? 2.346 13.578 1.064 1 91.94 281 TYR B C 1
ATOM 4878 O O . TYR B 1 281 ? 2.162 14.523 1.832 1 91.94 281 TYR B O 1
ATOM 4886 N N . ALA B 1 282 ? 2.936 13.695 -0.124 1 95.12 282 ALA B N 1
ATOM 4887 C CA . ALA B 1 282 ? 3.578 14.953 -0.498 1 95.12 282 ALA B CA 1
ATOM 4888 C C . ALA B 1 282 ? 2.541 16.031 -0.812 1 95.12 282 ALA B C 1
ATOM 4890 O O . ALA B 1 282 ? 2.859 17.219 -0.83 1 95.12 282 ALA B O 1
ATOM 4891 N N . THR B 1 283 ? 1.27 15.57 -1.064 1 93.12 283 THR B N 1
ATOM 4892 C CA . THR B 1 283 ? 0.239 16.531 -1.443 1 93.12 283 THR B CA 1
ATOM 4893 C C . THR B 1 283 ? -1.03 16.312 -0.625 1 93.12 283 THR B C 1
ATOM 4895 O O . THR B 1 283 ? -2.133 16.609 -1.089 1 93.12 283 THR B O 1
ATOM 4898 N N . ILE B 1 284 ? -0.847 15.758 0.564 1 90.06 284 ILE B N 1
ATOM 4899 C CA . ILE B 1 284 ? -2.018 15.438 1.375 1 90.06 284 ILE B CA 1
ATOM 4900 C C . ILE B 1 284 ? -2.434 16.656 2.186 1 90.06 284 ILE B C 1
ATOM 4902 O O . ILE B 1 284 ? -3.623 16.891 2.412 1 90.06 284 ILE B O 1
ATOM 4906 N N . LEU B 1 285 ? -1.46 17.484 2.645 1 90.69 285 LEU B N 1
ATOM 4907 C CA . LEU B 1 285 ? -1.692 18.703 3.414 1 90.69 285 LEU B CA 1
ATOM 4908 C C . LEU B 1 285 ? -0.746 19.812 2.973 1 90.69 285 LEU B C 1
ATOM 4910 O O . LEU B 1 285 ? 0.337 19.531 2.451 1 90.69 285 LEU B O 1
ATOM 4914 N N . HIS B 1 286 ? -1.22 21.016 3.258 1 93.25 286 HIS B N 1
ATOM 4915 C CA . HIS B 1 286 ? -0.339 22.141 3.014 1 93.25 286 HIS B CA 1
ATOM 4916 C C . HIS B 1 286 ? 0.623 22.359 4.18 1 93.25 286 HIS B C 1
ATOM 4918 O O . HIS B 1 286 ? 0.26 22.141 5.336 1 93.25 286 HIS B O 1
ATOM 4924 N N . PRO B 1 287 ? 1.884 22.859 3.926 1 96.12 287 PRO B N 1
ATOM 4925 C CA . PRO B 1 287 ? 2.416 23.078 2.578 1 96.12 287 PRO B CA 1
ATOM 4926 C C . PRO B 1 287 ? 2.711 21.766 1.841 1 96.12 287 PRO B C 1
ATOM 4928 O O . PRO B 1 287 ? 3.223 20.828 2.439 1 96.12 287 PRO B O 1
ATOM 4931 N N . TYR B 1 288 ? 2.299 21.734 0.575 1 97.31 288 TYR B N 1
ATOM 4932 C CA . TYR B 1 288 ? 2.707 20.609 -0.253 1 97.31 288 TYR B CA 1
ATOM 4933 C C . TYR B 1 288 ? 4.227 20.5 -0.331 1 97.31 288 TYR B C 1
ATOM 4935 O O . TYR B 1 288 ? 4.914 21.516 -0.461 1 97.31 288 TYR B O 1
ATOM 4943 N N . LEU B 1 289 ? 4.715 19.266 -0.282 1 98.38 289 LEU B N 1
ATOM 4944 C CA . LEU B 1 289 ? 6.152 19.047 -0.142 1 98.38 289 LEU B CA 1
ATOM 4945 C C . LEU B 1 289 ? 6.852 19.172 -1.49 1 98.38 289 LEU B C 1
ATOM 4947 O O . LEU B 1 289 ? 6.41 18.594 -2.482 1 98.38 289 LEU B O 1
ATOM 4951 N N . THR B 1 290 ? 7.914 20.031 -1.544 1 98.81 290 THR B N 1
ATOM 4952 C CA . THR B 1 290 ? 8.906 19.859 -2.596 1 98.81 290 THR B CA 1
ATOM 4953 C C . THR B 1 290 ? 9.602 18.516 -2.479 1 98.81 290 THR B C 1
ATOM 4955 O O . THR B 1 290 ? 10.086 18.141 -1.404 1 98.81 290 THR B O 1
ATOM 4958 N N . THR B 1 291 ? 9.555 17.719 -3.51 1 98.56 291 THR B N 1
ATOM 4959 C CA . THR B 1 291 ? 10.031 16.344 -3.441 1 98.56 291 THR B CA 1
ATOM 4960 C C . THR B 1 291 ? 10.508 15.867 -4.812 1 98.56 291 THR B C 1
ATOM 4962 O O . THR B 1 291 ? 10.461 16.625 -5.785 1 98.56 291 THR B O 1
ATOM 4965 N N . PHE B 1 292 ? 11.102 14.711 -4.875 1 98.56 292 PHE B N 1
ATOM 4966 C CA . PHE B 1 292 ? 11.555 14.133 -6.137 1 98.56 292 PHE B CA 1
ATOM 4967 C C . PHE B 1 292 ? 10.602 13.031 -6.598 1 98.56 292 PHE B C 1
ATOM 4969 O O . PHE B 1 292 ? 10.297 12.109 -5.84 1 98.56 292 PHE B O 1
ATOM 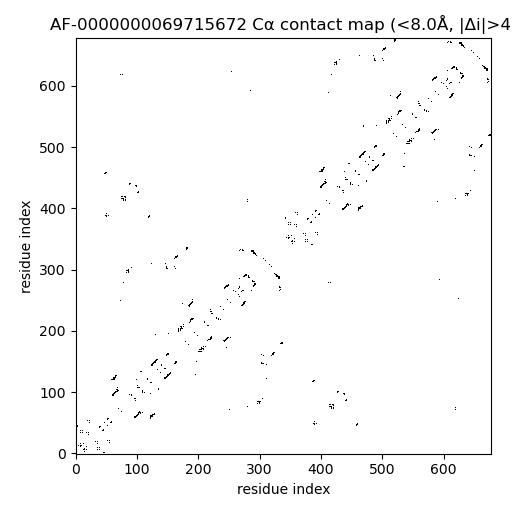4976 N N . ASP B 1 293 ? 10.055 13.195 -7.758 1 98.12 293 ASP B N 1
ATOM 4977 C CA . ASP B 1 293 ? 9.375 12.094 -8.422 1 98.12 293 ASP B CA 1
ATOM 4978 C C . ASP B 1 293 ? 10.375 11.07 -8.961 1 98.12 293 ASP B C 1
ATOM 4980 O O . ASP B 1 293 ? 11.133 11.359 -9.891 1 98.12 293 ASP B O 1
ATOM 4984 N N . ILE B 1 294 ? 10.383 9.93 -8.391 1 97.5 294 ILE B N 1
ATOM 4985 C CA . ILE B 1 294 ? 11.383 8.922 -8.727 1 97.5 294 ILE B CA 1
ATOM 4986 C C . ILE B 1 294 ? 10.867 8.039 -9.859 1 97.5 294 ILE B C 1
ATOM 4988 O O . ILE B 1 294 ? 11.531 7.074 -10.25 1 97.5 294 ILE B O 1
ATOM 4992 N N . ASN B 1 295 ? 9.68 8.281 -10.391 1 97.5 295 ASN B N 1
ATOM 4993 C CA . ASN B 1 295 ? 9.094 7.559 -11.516 1 97.5 295 ASN B CA 1
ATOM 4994 C C . ASN B 1 295 ? 8.914 6.078 -11.195 1 97.5 295 ASN B C 1
ATOM 4996 O O . ASN B 1 295 ? 9.414 5.219 -11.922 1 97.5 295 ASN B O 1
ATOM 5000 N N . VAL B 1 296 ? 8.055 5.812 -10.211 1 96.06 296 VAL B N 1
ATOM 5001 C CA . VAL B 1 296 ? 7.84 4.465 -9.703 1 96.06 296 VAL B CA 1
ATOM 5002 C C . VAL B 1 296 ? 7.352 3.555 -10.82 1 96.06 296 VAL B C 1
ATOM 5004 O O . VAL B 1 296 ? 7.727 2.383 -10.891 1 96.06 296 VAL B O 1
ATOM 5007 N N . ASN B 1 297 ? 6.496 4.09 -11.703 1 95.5 297 ASN B N 1
ATOM 5008 C CA . ASN B 1 297 ? 5.992 3.309 -12.828 1 95.5 297 ASN B CA 1
ATOM 5009 C C . ASN B 1 297 ? 7.129 2.781 -13.703 1 95.5 297 ASN B C 1
ATOM 5011 O O . ASN B 1 297 ? 7.156 1.599 -14.047 1 95.5 297 ASN B O 1
ATOM 5015 N N . ARG B 1 298 ? 8.055 3.641 -13.992 1 97.88 298 ARG B N 1
ATOM 5016 C CA . ARG B 1 298 ? 9.188 3.238 -14.82 1 97.88 298 ARG B CA 1
ATOM 5017 C C . ARG B 1 298 ? 10.102 2.279 -14.062 1 97.88 298 ARG B C 1
ATOM 5019 O O . ARG B 1 298 ? 10.68 1.366 -14.656 1 97.88 298 ARG B O 1
ATOM 5026 N N . LEU B 1 299 ? 10.281 2.518 -12.781 1 98.06 299 LEU B N 1
ATOM 5027 C CA . LEU B 1 299 ? 11.047 1.586 -11.961 1 98.06 299 LEU B CA 1
ATOM 5028 C C . LEU B 1 299 ? 10.469 0.179 -12.047 1 98.06 299 LEU B C 1
ATOM 5030 O O . LEU B 1 299 ? 11.203 -0.79 -12.258 1 98.06 299 LEU B O 1
ATOM 5034 N N . GLY B 1 300 ? 9.148 0.08 -11.922 1 98.06 300 GLY B N 1
ATOM 5035 C CA . GLY B 1 300 ? 8.484 -1.209 -11.984 1 98.06 300 GLY B CA 1
ATOM 5036 C C . GLY B 1 300 ? 8.594 -1.877 -13.344 1 98.06 300 GLY B C 1
ATOM 5037 O O . GLY B 1 300 ? 8.961 -3.051 -13.43 1 98.06 300 GLY B O 1
ATOM 5038 N N . ARG B 1 301 ? 8.328 -1.123 -14.375 1 97.88 301 ARG B N 1
ATOM 5039 C CA . ARG B 1 301 ? 8.383 -1.648 -15.734 1 97.88 301 ARG B CA 1
ATOM 5040 C C . ARG B 1 301 ? 9.797 -2.107 -16.094 1 97.88 301 ARG B C 1
ATOM 5042 O O . ARG B 1 301 ? 9.977 -3.195 -16.641 1 97.88 301 ARG B O 1
ATOM 5049 N N . ALA B 1 302 ? 10.781 -1.271 -15.758 1 97.81 302 ALA B N 1
ATOM 5050 C CA . ALA B 1 302 ? 12.172 -1.593 -16.062 1 97.81 302 ALA B CA 1
ATOM 5051 C C . ALA B 1 302 ? 12.625 -2.84 -15.32 1 97.81 302 ALA B C 1
ATOM 5053 O O . ALA B 1 302 ? 13.344 -3.678 -15.867 1 97.81 302 ALA B O 1
ATOM 5054 N N . SER B 1 303 ? 12.203 -2.957 -14.055 1 97.75 303 SER B N 1
ATOM 5055 C CA . SER B 1 303 ? 12.609 -4.109 -13.258 1 97.75 303 SER B CA 1
ATOM 5056 C C . SER B 1 303 ? 12.055 -5.406 -13.836 1 97.75 303 SER B C 1
ATOM 5058 O O . SER B 1 303 ? 12.766 -6.41 -13.914 1 97.75 303 SER B O 1
ATOM 5060 N N . LEU B 1 304 ? 10.797 -5.367 -14.25 1 97.62 304 LEU B N 1
ATOM 5061 C CA . LEU B 1 304 ? 10.195 -6.551 -14.852 1 97.62 304 LEU B CA 1
ATOM 5062 C C . LEU B 1 304 ? 10.875 -6.898 -16.172 1 97.62 304 LEU B C 1
ATOM 5064 O O . LEU B 1 304 ? 11.188 -8.062 -16.422 1 97.62 304 LEU B O 1
ATOM 5068 N N . ASN B 1 305 ? 11.125 -5.887 -16.984 1 96.12 305 ASN B N 1
ATOM 5069 C CA . ASN B 1 305 ? 11.766 -6.125 -18.281 1 96.12 305 ASN B CA 1
ATOM 5070 C C . ASN B 1 305 ? 13.156 -6.738 -18.109 1 96.12 305 ASN B C 1
ATOM 5072 O O . ASN B 1 305 ? 13.516 -7.676 -18.812 1 96.12 305 ASN B O 1
ATOM 5076 N N . CYS B 1 306 ? 13.898 -6.207 -17.188 1 95.81 306 CYS B N 1
ATOM 5077 C CA . CYS B 1 306 ? 15.211 -6.762 -16.891 1 95.81 306 CYS B CA 1
ATOM 5078 C C . CYS B 1 306 ? 15.102 -8.211 -16.438 1 95.81 306 CYS B C 1
ATOM 5080 O O . CYS B 1 306 ? 15.898 -9.055 -16.844 1 95.81 306 CYS B O 1
ATOM 5082 N N . LEU B 1 307 ? 14.125 -8.5 -15.578 1 96.25 307 LEU B N 1
ATOM 5083 C CA . LEU B 1 307 ? 13.953 -9.859 -15.078 1 96.25 307 LEU B CA 1
ATOM 5084 C C . LEU B 1 307 ? 13.586 -10.812 -16.203 1 96.25 307 LEU B C 1
ATOM 5086 O O . LEU B 1 307 ? 14.109 -11.93 -16.281 1 96.25 307 LEU B O 1
ATOM 5090 N N . LEU B 1 308 ? 12.656 -10.406 -17.062 1 94 308 LEU B N 1
ATOM 5091 C CA . LEU B 1 308 ? 12.211 -11.258 -18.156 1 94 308 LEU B CA 1
ATOM 5092 C C . LEU B 1 308 ? 13.359 -11.555 -19.109 1 94 308 LEU B C 1
ATOM 5094 O O . LEU B 1 308 ? 13.453 -12.664 -19.641 1 94 308 LEU B O 1
ATOM 5098 N N . GLU B 1 309 ? 14.227 -10.562 -19.312 1 92.88 309 GLU B N 1
ATOM 5099 C CA . GLU B 1 309 ? 15.414 -10.797 -20.109 1 92.88 309 GLU B CA 1
ATOM 5100 C C . GLU B 1 309 ? 16.312 -11.867 -19.5 1 92.88 309 GLU B C 1
ATOM 5102 O O . GLU B 1 309 ? 16.828 -12.734 -20.203 1 92.88 309 GLU B O 1
ATOM 5107 N N . LYS B 1 310 ? 16.453 -11.82 -18.203 1 92.19 310 LYS B N 1
ATOM 5108 C CA . LYS B 1 310 ? 17.266 -12.797 -17.484 1 92.19 310 LYS B CA 1
ATOM 5109 C C . LYS B 1 310 ? 16.641 -14.188 -17.547 1 92.19 310 LYS B C 1
ATOM 5111 O O . LYS B 1 310 ? 17.344 -15.188 -17.656 1 92.19 310 LYS B O 1
ATOM 5116 N N . VAL B 1 311 ? 15.352 -14.211 -17.391 1 89.88 311 VAL B N 1
ATOM 5117 C CA . VAL B 1 311 ? 14.617 -15.477 -17.375 1 89.88 311 VAL B CA 1
ATOM 5118 C C . VAL B 1 311 ? 14.68 -16.125 -18.75 1 89.88 311 VAL B C 1
ATOM 5120 O O . VAL B 1 311 ? 14.828 -17.344 -18.875 1 89.88 311 VAL B O 1
ATOM 5123 N N . GLN B 1 312 ? 14.508 -15.297 -19.719 1 82.38 312 GLN B N 1
ATOM 5124 C CA . GLN B 1 312 ? 14.477 -15.82 -21.078 1 82.38 312 GLN B CA 1
ATOM 5125 C C . GLN B 1 312 ? 15.883 -16.125 -21.594 1 82.38 312 GLN B C 1
ATOM 5127 O O . GLN B 1 312 ? 16.109 -17.125 -22.266 1 82.38 312 GLN B O 1
ATOM 5132 N N . LYS B 1 313 ? 16.812 -15.016 -21.375 1 74.19 313 LYS B N 1
ATOM 5133 C CA . LYS B 1 313 ? 18.172 -15.156 -21.891 1 74.19 313 LYS B CA 1
ATOM 5134 C C . LYS B 1 313 ? 19.125 -15.695 -20.812 1 74.19 313 LYS B C 1
ATOM 5136 O O . LYS B 1 313 ? 19.422 -15 -19.844 1 74.19 313 LYS B O 1
ATOM 5141 N N . ARG B 1 314 ? 19.172 -16.844 -20.344 1 61.44 314 ARG B N 1
ATOM 5142 C CA . ARG B 1 314 ? 19.906 -17.422 -19.234 1 61.44 314 ARG B CA 1
ATOM 5143 C C . ARG B 1 314 ? 21.281 -16.766 -19.094 1 61.44 314 ARG B C 1
ATOM 5145 O O . ARG B 1 314 ? 21.891 -16.812 -18.016 1 61.44 314 ARG B O 1
ATOM 5152 N N . GLN B 1 315 ? 21.781 -16.203 -20.156 1 60.75 315 GLN B N 1
ATOM 5153 C CA . GLN B 1 315 ? 23.156 -15.742 -20.047 1 60.75 315 GLN B CA 1
ATOM 5154 C C . GLN B 1 315 ? 23.25 -14.219 -20.172 1 60.75 315 GLN B C 1
ATOM 5156 O O . GLN B 1 315 ? 24.266 -13.68 -20.594 1 60.75 315 GLN B O 1
ATOM 5161 N N . SER B 1 316 ? 22.219 -13.531 -19.625 1 65.06 316 SER B N 1
ATOM 5162 C CA . SER B 1 316 ? 22.328 -12.094 -19.812 1 65.06 316 SER B CA 1
ATOM 5163 C C . SER B 1 316 ? 23.203 -11.453 -18.75 1 65.06 316 SER B C 1
ATOM 5165 O O . SER B 1 316 ? 23.234 -11.906 -17.594 1 65.06 316 SER B O 1
ATOM 5167 N N . LYS B 1 317 ? 24.219 -10.594 -19.234 1 76.88 317 LYS B N 1
ATOM 5168 C CA . LYS B 1 317 ? 25.062 -9.805 -18.328 1 76.88 317 LYS B CA 1
ATOM 5169 C C . LYS B 1 317 ? 24.219 -8.969 -17.375 1 76.88 317 LYS B C 1
ATOM 5171 O O . LYS B 1 317 ? 23.125 -8.516 -17.75 1 76.88 317 LYS B O 1
ATOM 5176 N N . ASP B 1 318 ? 24.656 -8.984 -16.141 1 85.56 318 ASP B N 1
ATOM 5177 C CA . ASP B 1 318 ? 24.016 -8.109 -15.164 1 85.56 318 ASP B CA 1
ATOM 5178 C C . ASP B 1 318 ? 24.047 -6.652 -15.625 1 85.56 318 ASP B C 1
ATOM 5180 O O . ASP B 1 318 ? 25.016 -6.211 -16.234 1 85.56 318 ASP B O 1
ATOM 5184 N N . GLN B 1 319 ? 22.922 -6.016 -15.516 1 87.31 319 GLN B N 1
ATOM 5185 C CA . GLN B 1 319 ? 22.75 -4.648 -16 1 87.31 319 GLN B CA 1
ATOM 5186 C C . GLN B 1 319 ? 22.344 -3.713 -14.875 1 87.31 319 GLN B C 1
ATOM 5188 O O . GLN B 1 319 ? 21.797 -4.152 -13.859 1 87.31 319 GLN B O 1
ATOM 5193 N N . LYS B 1 320 ? 22.859 -2.549 -15.102 1 91.38 320 LYS B N 1
ATOM 5194 C CA . LYS B 1 320 ? 22.422 -1.44 -14.258 1 91.38 320 LYS B CA 1
ATOM 5195 C C . LYS B 1 320 ? 21.547 -0.462 -15.031 1 91.38 320 LYS B C 1
ATOM 5197 O O . LYS B 1 320 ? 21.953 0.054 -16.078 1 91.38 320 LYS B O 1
ATOM 5202 N N . VAL B 1 321 ? 20.312 -0.264 -14.539 1 95.12 321 VAL B N 1
ATOM 5203 C CA . VAL B 1 321 ? 19.391 0.666 -15.195 1 95.12 321 VAL B CA 1
ATOM 5204 C C . VAL B 1 321 ? 19.094 1.832 -14.258 1 95.12 321 VAL B C 1
ATOM 5206 O O . VAL B 1 321 ? 18.656 1.626 -13.117 1 95.12 321 VAL B O 1
ATOM 5209 N N . ILE B 1 322 ? 19.328 3.012 -14.703 1 96.94 322 ILE B N 1
ATOM 5210 C CA . ILE B 1 322 ? 19.078 4.215 -13.922 1 96.94 322 ILE B CA 1
ATOM 5211 C C . ILE B 1 322 ? 17.828 4.922 -14.461 1 96.94 322 ILE B C 1
ATOM 5213 O O . ILE B 1 322 ? 17.797 5.336 -15.625 1 96.94 322 ILE B O 1
ATOM 5217 N N . VAL B 1 323 ? 16.812 4.992 -13.656 1 97.88 323 VAL B N 1
ATOM 5218 C CA . VAL B 1 323 ? 15.562 5.66 -14.016 1 97.88 323 VAL B CA 1
ATOM 5219 C C . VAL B 1 323 ? 15.656 7.145 -13.672 1 97.88 323 VAL B C 1
ATOM 5221 O O . VAL B 1 323 ? 16.062 7.508 -12.562 1 97.88 323 VAL B O 1
ATOM 5224 N N . PRO B 1 324 ? 15.32 8 -14.609 1 97.62 324 PRO B N 1
ATOM 5225 C CA . PRO B 1 324 ? 15.398 9.438 -14.336 1 97.62 324 PRO B CA 1
ATOM 5226 C C . PRO B 1 324 ? 14.398 9.883 -13.273 1 97.62 324 PRO B C 1
ATOM 5228 O O . PRO B 1 324 ? 13.375 9.227 -13.062 1 97.62 324 PRO B O 1
ATOM 5231 N N . PHE B 1 325 ? 14.758 10.914 -12.594 1 98 325 PHE B N 1
ATOM 5232 C CA . PHE B 1 325 ? 13.898 11.539 -11.594 1 98 325 PHE B CA 1
ATOM 5233 C C . PHE B 1 325 ? 13.586 12.984 -11.977 1 98 325 PHE B C 1
ATOM 5235 O O . PHE B 1 325 ? 14.219 13.547 -12.867 1 98 325 PHE B O 1
ATOM 5242 N N . THR B 1 326 ? 12.547 13.531 -11.391 1 98.38 326 THR B N 1
ATOM 5243 C CA . THR B 1 326 ? 12.203 14.93 -11.586 1 98.38 326 THR B CA 1
ATOM 5244 C C . THR B 1 326 ? 11.93 15.617 -10.25 1 98.38 326 THR B C 1
ATOM 5246 O O . THR B 1 326 ? 11.25 15.055 -9.383 1 98.38 326 THR B O 1
ATOM 5249 N N . LEU B 1 327 ? 12.523 16.781 -10.086 1 98.62 327 LEU B N 1
ATOM 5250 C CA . LEU B 1 327 ? 12.234 17.594 -8.906 1 98.62 327 LEU B CA 1
ATOM 5251 C C . LEU B 1 327 ? 10.875 18.281 -9.039 1 98.62 327 LEU B C 1
ATOM 5253 O O . LEU B 1 327 ? 10.641 19.016 -9.992 1 98.62 327 LEU B O 1
ATOM 5257 N N . LYS B 1 328 ? 9.953 17.953 -8.156 1 98.69 328 LYS B N 1
ATOM 5258 C CA . LYS B 1 328 ? 8.656 18.625 -8.07 1 98.69 328 LYS B CA 1
ATOM 5259 C C . LYS B 1 328 ? 8.695 19.75 -7.043 1 98.69 328 LYS B C 1
ATOM 5261 O O . LYS B 1 328 ? 8.602 19.5 -5.84 1 98.69 328 LYS B O 1
ATOM 5266 N N . LYS B 1 329 ? 8.805 20.938 -7.555 1 98.56 329 LYS B N 1
ATOM 5267 C CA . LYS B 1 329 ? 8.844 22.109 -6.691 1 98.56 329 LYS B CA 1
ATOM 5268 C C . LYS B 1 329 ? 7.445 22.5 -6.23 1 98.56 329 LYS B C 1
ATOM 5270 O O . LYS B 1 329 ? 6.555 22.734 -7.051 1 98.56 329 LYS B O 1
ATOM 5275 N N . ARG B 1 330 ? 7.297 22.547 -4.84 1 98.31 330 ARG B N 1
ATOM 5276 C CA . ARG B 1 330 ? 5.988 22.906 -4.301 1 98.31 330 ARG B CA 1
ATOM 5277 C C . ARG B 1 330 ? 6.121 23.969 -3.217 1 98.31 330 ARG B C 1
ATOM 5279 O O . ARG B 1 330 ? 6.824 24.969 -3.398 1 98.31 330 ARG B O 1
ATOM 5286 N N . GLU B 1 331 ? 5.465 23.766 -2.08 1 98.12 331 GLU B N 1
ATOM 5287 C CA . GLU B 1 331 ? 5.262 24.891 -1.165 1 98.12 331 GLU B CA 1
ATOM 5288 C C . GLU B 1 331 ? 6.25 24.828 -0.004 1 98.12 331 GLU B C 1
ATOM 5290 O O . GLU B 1 331 ? 6.41 25.812 0.722 1 98.12 331 GLU B O 1
ATOM 5295 N N . SER B 1 332 ? 7.027 23.766 0.141 1 98.69 332 SER B N 1
ATOM 5296 C CA . SER B 1 332 ? 7.719 23.516 1.402 1 98.69 332 SER B CA 1
ATOM 5297 C C . SER B 1 332 ? 9.094 24.172 1.411 1 98.69 332 SER B C 1
ATOM 5299 O O . SER B 1 332 ? 9.891 23.953 2.328 1 98.69 332 SER B O 1
ATOM 5301 N N . VAL B 1 333 ? 9.477 24.984 0.391 1 98.75 333 VAL B N 1
ATOM 5302 C CA . VAL B 1 333 ? 10.781 25.625 0.335 1 98.75 333 VAL B CA 1
ATOM 5303 C C . VAL B 1 333 ? 10.617 27.141 0.198 1 98.75 333 VAL B C 1
ATOM 5305 O O . VAL B 1 333 ? 9.945 27.609 -0.724 1 98.75 333 VAL B O 1
ATOM 5308 N N . ARG B 1 334 ? 11.195 27.828 1.105 1 98.06 334 ARG B N 1
ATOM 5309 C CA . ARG B 1 334 ? 11.188 29.281 1.079 1 98.06 334 ARG B CA 1
ATOM 5310 C C . ARG B 1 334 ? 12.406 29.828 0.343 1 98.06 334 ARG B C 1
ATOM 5312 O O . ARG B 1 334 ? 13.508 29.297 0.479 1 98.06 334 ARG B O 1
ATOM 5319 N N . ASN B 1 335 ? 12.219 30.844 -0.475 1 97.31 335 ASN B N 1
ATOM 5320 C CA . ASN B 1 335 ? 13.32 31.578 -1.089 1 97.31 335 ASN B CA 1
ATOM 5321 C C . ASN B 1 335 ? 13.867 32.656 -0.153 1 97.31 335 ASN B C 1
ATOM 5323 O O . ASN B 1 335 ? 13.242 33.688 0.029 1 97.31 335 ASN B O 1
ATOM 5327 N N . LEU B 1 336 ? 15.039 32.438 0.342 1 96.12 336 LEU B N 1
ATOM 5328 C CA . LEU B 1 336 ? 15.625 33.344 1.315 1 96.12 336 LEU B CA 1
ATOM 5329 C C . LEU B 1 336 ? 16.266 34.531 0.619 1 96.12 336 LEU B C 1
ATOM 5331 O O . LEU B 1 336 ? 16.578 35.531 1.265 1 96.12 336 LEU B O 1
ATOM 5335 N N . LYS B 1 337 ? 16.438 34.438 -0.649 1 93 337 LYS B N 1
ATOM 5336 C CA . LYS B 1 337 ? 17.047 35.5 -1.39 1 93 337 LYS B CA 1
ATOM 5337 C C . LYS B 1 337 ? 16.047 36.625 -1.706 1 93 337 LYS B C 1
ATOM 5339 O O . LYS B 1 337 ? 16.422 37.75 -2.016 1 93 337 LYS B O 1
ATOM 5344 N N . LYS B 1 338 ? 14.781 36.344 -1.911 1 79.25 338 LYS B N 1
ATOM 5345 C CA . LYS B 1 338 ? 13.75 37.312 -2.213 1 79.25 338 LYS B CA 1
ATOM 5346 C C . LYS B 1 338 ? 13.375 38.125 -0.965 1 79.25 338 LYS B C 1
ATOM 5348 O O . LYS B 1 338 ? 12.797 39.219 -1.065 1 79.25 338 LYS B O 1
ATOM 5353 N N . SER B 1 339 ? 13.883 37.844 0.227 1 53.66 339 SER B N 1
ATOM 5354 C CA . SER B 1 339 ? 13.539 38.719 1.349 1 53.66 339 SER B CA 1
ATOM 5355 C C . SER B 1 339 ? 14.516 39.875 1.463 1 53.66 339 SER B C 1
ATOM 5357 O O . SER B 1 339 ? 15.695 39.75 1.109 1 53.66 339 SER B O 1
#

Sequence (678 aa):
MVTIKDVAKEAGVNPSTVSRVLKNSSSISQKTKDRVQQAMTDLGYVPNLAAQMLASGLTHCVGVVFPPLTSPDRLSEPFFMEILAAINNEASRNKFTVSIATSNTLTDLKDQVQLMYRQGRVDGFIVLYSERRDPVRQYLIKNKIPFVIVGAPVDYKDETTYVDNDNQLMAETAVTYLNQKGHKQILFVTNDQESDVYIERFIGYQKGMQALGLQSYDSALFDSKQASTLEAFIKTVQKKKITALLIIGDVVSLRIIQFLSYYGIAVPEDMSIVSFNNSSYATILHPYLTTFDINVNRLGRASLNCLLEKVQKRQSKDQKVIVPFTLKKRESVRNLKKSMVTIKDVAKEAGVNPSTVSRVLKNSSSISQKTKDRVQQAMTDLGYVPNLAAQMLASGLTHCVGVVFPPLTSPDRLSEPFFMEILAAINNEASRNKFTVSIATSNTLTDLKDQVQLMYRQGRVDGFIVLYSERRDPVRQYLIKNKIPFVIVGAPVDYKDETTYVDNDNQLMAETAVTYLNQKGHKQILFVTNDQESDVYIERFIGYQKGMQALGLQSYDSALFDSKQASTLEAFIKTVQKKKITALLIIGDVVSLRIIQFLSYYGIAVPEDMSIVSFNNSSYATILHPYLTTFDINVNRLGRASLNCLLEKVQKRQSKDQKVIVPFTLKKRESVRNLKKS

Secondary structure (DSSP, 8-state):
---HHHHHHHHTS-HHHHHHHHTT-TTS-HHHHHHHHHHHHHHT----HHHHHHHHS---EEEEEPPP--SHHHHT-HHHHHHHHHHHHHHHHTT-EEEEE--SSHHHHHHHHHHHHHTT--SEEEE----TT-HHHHHHHHTT--EEEES--SSSGGG--EEE--HHHHHHHHHHHHHHTT---EEEEES-SSSHHHHHHHHHHHHHHHHTTPPP-PPEE--TT-HHHHHHHHHHHHHTT--EEEES-HHHHHHHHHHHHTTT--TTTT-EEE-SS--GGGGSSSSPPBEEE--HHHHHHHHHHHHHHHHHSTTPPP-EEE---EEE--SS---TT--/---HHHHHHHHTS-HHHHHHHHTT-TTS-HHHHHHHHHHHHHHT----HHHHHHHHS---EEEEEPPP--SHHHHT-HHHHHHHHHHHHHHHHTT-EEEEE--SSHHHHHHHHHHHHHTT--SEEEE----TT-HHHHHHHHTT--EEEES--SSSGGG-EEEE--HHHHHHHHHHHHHHTT---EEEEES-SSSHHHHHHHHHHHHHHHHTTPPP-PPEE--TT-HHHHHHHHHHHHHTT--EEEES-HHHHHHHHHHHHTTT--TTTT-EEE-SS--GGGGSSSSPPBEEE--HHHHHHHHHHHHHHHHHSTTPPP-EEE---EEE--SS---TT--

Radius of gyration: 27.8 Å; Cα contacts (8 Å, |Δi|>4): 1337; chains: 2; bounding box: 66×87×70 Å

InterPro domains:
  IPR000843 LacI-type HTH domain [PF00356] (3-48)
  IPR000843 LacI-type HTH domain [PR00036] (3-13)
  IPR000843 LacI-type HTH domain [PR00036] (13-23)
  IPR000843 LacI-type HTH domain [PS50932] (2-56)
  IPR000843 LacI-type HTH domain [SM00354] (1-71)
  IPR000843 LacI-type HTH domain [cd01392] (5-56)
  IPR001387 Cro/C1-type, helix-turn-helix domain [PS50943] (3-46)
  IPR010982 Lambda repressor-like, DNA-binding domain superfamily [G3DSA:1.10.260.40] (1-58)
  IPR010982 Lambda repressor-like, DNA-binding domain superfamily [SSF47413] (1-59)
  IPR028082 Periplasmic binding protein-like I [SSF53822] (62-335)
  IPR046335 Trans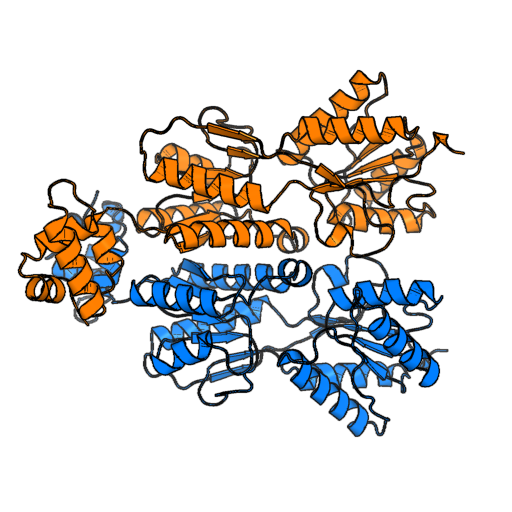criptional regulator LacI/GalR-like, sensor domain [PF13377] (175-333)

Foldseek 3Di:
DCDLCNLCVQLVHDSVLLLCLLQVPPVHDPVSNVSSVVSCVVVVNDDDQVSSCVRNVASLEEEEEEPQPQDPVSVPPPLVVLLVVLQQVLSVVVVHHYHYFYHNDLVVSLVVLVVCVVVRNHQAYEYEFEAPPRPNVVVCVVVLGQYEYAAQHPPPNQPHAYEYAQLLCQLLVVLVVQVQLPFQQEAEEEQDCGGRSNVRNLNSVVVNNVVVPGDYDPHQHDDPVDPVSLVVVVCCCVVSVGLEYEYAALVVVVVVQVSVVVVVAHFNPRYAYEYECPDPSQPPDPPRHFYKNQPSSCNSNVRSVSRVCCSVVVDDRRDYHHGDMDTDDTRRHHRPVVD/DCDLCNLCVQLVHDSVLLLCLLQVPPVHDPVSNVSSVVSCVVVVNDDDQVSSCVRNVASLEEEEEEPQPQDPVRVPPPLVVLLVVLQQVLSVVVVHHYHYFYHNDLVVSLVVLVVCVVVRNHQAYEYEFEAPPRPNVVVCVVVLGQYEYAAQHPPPNQPHAYEYAQLLCQLLVVLVVQVQLPFQQEAEEEQDCGGRSNVRNLNSVVVNNVVVPGDYDPHQHDDPVDPVSLVVVVCCCVVSVGLEYEYAALVSVVVVQVSVVVVVAHFNVRYAYEYECPDPSQPPDPPRHFYKNGPSSCNSNVRSVSRVCCSVVVDDRRDYHHGDMDTDDTRRHHRPPVD